Protein AF-A0A9Q8V8Z1-F1 (afdb_monomer)

Structure (mmCIF, N/CA/C/O backbone):
data_AF-A0A9Q8V8Z1-F1
#
_entry.id   AF-A0A9Q8V8Z1-F1
#
loop_
_atom_site.group_PDB
_atom_site.id
_atom_site.type_symbol
_atom_site.label_atom_id
_atom_site.label_alt_id
_atom_site.label_comp_id
_atom_site.label_asym_id
_atom_site.label_entity_id
_atom_site.label_seq_id
_atom_site.pdbx_PDB_ins_code
_atom_site.Cartn_x
_atom_site.Cartn_y
_atom_site.Cartn_z
_atom_site.occupancy
_atom_site.B_iso_or_equiv
_atom_site.auth_seq_id
_atom_site.auth_comp_id
_atom_site.auth_asym_id
_atom_site.auth_atom_id
_atom_site.pdbx_PDB_model_num
ATOM 1 N N . MET A 1 1 ? -90.444 25.879 107.894 1.00 36.50 1 MET A N 1
ATOM 2 C CA . MET A 1 1 ? -91.867 25.567 107.648 1.00 36.50 1 MET A CA 1
ATOM 3 C C . MET A 1 1 ? -92.090 24.209 108.301 1.00 36.50 1 MET A C 1
ATOM 5 O O . MET A 1 1 ? -91.514 23.252 107.818 1.00 36.50 1 MET A O 1
ATOM 9 N N . PHE A 1 2 ? -92.478 24.208 109.583 1.00 37.56 2 PHE A N 1
ATOM 10 C CA . PHE A 1 2 ? -93.865 23.972 110.044 1.00 37.56 2 PHE A CA 1
ATOM 11 C C . PHE A 1 2 ? -94.193 22.471 110.020 1.00 37.56 2 PHE A C 1
ATOM 13 O O . PHE A 1 2 ? -93.907 21.835 109.020 1.00 37.56 2 PHE A O 1
ATOM 20 N N . LEU A 1 3 ? -94.782 21.805 111.010 1.00 35.56 3 LEU A N 1
ATOM 21 C CA . LEU A 1 3 ? -95.379 22.057 112.334 1.00 35.56 3 LEU A CA 1
ATOM 22 C C . LEU A 1 3 ? -95.362 20.633 112.978 1.00 35.56 3 LEU A C 1
ATOM 24 O O . LEU A 1 3 ? -95.490 19.655 112.248 1.00 35.56 3 LEU A O 1
ATOM 28 N N . GLN A 1 4 ? -94.974 20.429 114.238 1.00 37.59 4 GLN A N 1
ATOM 29 C CA . GLN A 1 4 ? -95.803 20.523 115.455 1.00 37.59 4 GLN A CA 1
ATOM 30 C C . GLN A 1 4 ? -96.831 19.390 115.688 1.00 37.59 4 GLN A C 1
ATOM 32 O O . GLN A 1 4 ? -97.675 19.109 114.846 1.00 37.59 4 GLN A O 1
ATOM 37 N N . ASP A 1 5 ? -96.751 18.882 116.925 1.00 34.91 5 ASP A N 1
ATOM 38 C CA . ASP A 1 5 ? -97.826 18.566 117.880 1.00 34.91 5 ASP A CA 1
ATOM 39 C C . ASP A 1 5 ? -98.722 17.321 117.756 1.00 34.91 5 ASP A C 1
ATOM 41 O O . ASP A 1 5 ? -99.707 17.303 117.029 1.00 34.91 5 ASP A O 1
ATOM 45 N N . GLY A 1 6 ? -98.455 16.386 118.687 1.00 33.72 6 GLY A N 1
ATOM 46 C CA . GLY A 1 6 ? -99.401 15.889 119.709 1.00 33.72 6 GLY A CA 1
ATOM 47 C C . GLY A 1 6 ? -100.543 14.952 119.268 1.00 33.72 6 GLY A C 1
ATOM 48 O O . GLY A 1 6 ? -100.682 14.671 118.083 1.00 33.72 6 GLY A O 1
ATOM 49 N N . PRO A 1 7 ? -101.426 14.497 120.189 1.00 54.53 7 PRO A N 1
ATOM 50 C CA . PRO A 1 7 ? -101.383 14.650 121.647 1.00 54.53 7 PRO A CA 1
ATOM 51 C C . PRO A 1 7 ? -101.875 13.415 122.469 1.00 54.53 7 PRO A C 1
ATOM 53 O O . PRO A 1 7 ? -102.217 12.353 121.961 1.00 54.53 7 PRO A O 1
ATOM 56 N N . THR A 1 8 ? -101.868 13.645 123.784 1.00 38.53 8 THR A N 1
ATOM 57 C CA . THR A 1 8 ? -102.588 13.069 124.944 1.00 38.53 8 THR A CA 1
ATOM 58 C C . THR A 1 8 ? -103.970 12.420 124.748 1.00 38.53 8 THR A C 1
ATOM 60 O O . THR A 1 8 ? -104.743 12.927 123.947 1.00 38.53 8 THR A O 1
ATOM 63 N N . THR A 1 9 ? -104.321 11.465 125.630 1.00 41.03 9 THR A N 1
ATOM 64 C CA . THR A 1 9 ? -105.521 11.394 126.529 1.00 41.03 9 THR A CA 1
ATOM 65 C C . THR A 1 9 ? -105.439 10.057 127.298 1.00 41.03 9 THR A C 1
ATOM 67 O O . THR A 1 9 ? -105.173 9.043 126.665 1.00 41.03 9 THR A O 1
ATOM 70 N N . ASP A 1 10 ? -105.471 9.917 128.622 1.00 32.09 10 ASP A N 1
ATOM 71 C CA . ASP A 1 10 ? -106.300 10.474 129.699 1.00 32.09 10 ASP A CA 1
ATOM 72 C C . ASP A 1 10 ? -107.642 9.745 129.923 1.00 32.09 10 ASP A C 1
ATOM 74 O O . ASP A 1 10 ? -108.349 9.387 128.985 1.00 32.09 10 ASP A O 1
ATOM 78 N N . ALA A 1 11 ? -107.946 9.615 131.216 1.00 34.78 11 ALA A N 1
ATOM 79 C CA . ALA A 1 11 ? -109.239 9.419 131.868 1.00 34.78 11 ALA A CA 1
ATOM 80 C C . ALA A 1 11 ? -109.901 8.016 131.963 1.00 34.78 11 ALA A C 1
ATOM 82 O O . ALA A 1 11 ? -110.226 7.386 130.964 1.00 34.78 11 ALA A O 1
ATOM 83 N N . THR A 1 12 ? -110.004 7.432 133.178 1.00 31.56 12 THR A N 1
ATOM 84 C CA . THR A 1 12 ? -111.097 7.566 134.200 1.00 31.56 12 THR A CA 1
ATOM 85 C C . THR A 1 12 ? -112.265 6.611 133.855 1.00 31.56 12 THR A C 1
ATOM 87 O O . THR A 1 12 ? -112.654 6.496 132.705 1.00 31.56 12 THR A O 1
ATOM 90 N N . THR A 1 13 ? -112.922 5.854 134.738 1.00 33.72 13 THR A N 1
ATOM 91 C CA . THR A 1 13 ? -113.730 6.270 135.904 1.00 33.72 13 THR A CA 1
ATOM 92 C C . THR A 1 13 ? -114.390 4.966 136.403 1.00 33.72 13 THR A C 1
ATOM 94 O O . THR A 1 13 ? -114.955 4.248 135.586 1.00 33.72 13 THR A O 1
ATOM 97 N N . THR A 1 14 ? -114.117 4.489 137.625 1.00 30.38 14 THR A N 1
ATOM 98 C CA . THR A 1 14 ? -114.979 4.630 138.829 1.00 30.38 14 THR A CA 1
ATOM 99 C C . THR A 1 14 ? -116.182 3.677 138.801 1.00 30.38 14 THR A C 1
ATOM 101 O O . THR A 1 14 ? -116.765 3.398 137.763 1.00 30.38 14 THR A O 1
ATOM 104 N N . THR A 1 15 ? -116.602 3.058 139.901 1.00 33.06 15 THR A N 1
ATOM 105 C CA . THR A 1 15 ? -117.531 3.552 140.953 1.00 33.06 15 THR A CA 1
ATOM 106 C C . THR A 1 15 ? -118.297 2.256 141.347 1.00 33.06 15 THR A C 1
ATOM 108 O O . THR A 1 15 ? -118.540 1.435 140.475 1.00 33.06 15 THR A O 1
ATOM 111 N N . THR A 1 16 ? -118.743 1.923 142.560 1.00 31.59 16 THR A N 1
ATOM 112 C CA . THR A 1 16 ? -119.002 2.690 143.777 1.00 31.59 16 THR A CA 1
ATOM 113 C C . THR A 1 16 ? -119.550 1.703 144.830 1.00 31.59 16 THR A C 1
ATOM 115 O O . THR A 1 16 ? -120.312 0.815 144.467 1.00 31.59 16 THR A O 1
ATOM 118 N N . THR A 1 17 ? -119.089 1.779 146.089 1.00 33.84 17 THR A N 1
ATOM 119 C CA . THR A 1 17 ? -119.909 2.199 147.266 1.00 33.84 17 THR A CA 1
ATOM 120 C C . THR A 1 17 ? -120.601 0.985 147.925 1.00 33.84 17 THR A C 1
ATOM 122 O O . THR A 1 17 ? -121.014 0.057 147.253 1.00 33.84 17 THR A O 1
ATOM 125 N N . THR A 1 18 ? -120.739 0.836 149.247 1.00 31.52 18 THR A N 1
ATOM 126 C CA . THR A 1 18 ? -121.241 1.782 150.263 1.00 31.52 18 THR A CA 1
ATOM 127 C C . THR A 1 18 ? -121.045 1.091 151.631 1.00 31.52 18 THR A C 1
ATOM 129 O O . THR A 1 18 ? -121.434 -0.060 151.763 1.00 31.52 18 THR A O 1
ATOM 132 N N . MET A 1 19 ? -120.338 1.717 152.588 1.00 30.89 19 MET A N 1
ATOM 133 C CA . MET A 1 19 ? -120.878 2.261 153.865 1.00 30.89 19 MET A CA 1
ATOM 134 C C . MET A 1 19 ? -121.230 1.219 154.953 1.00 30.89 19 MET A C 1
ATOM 136 O O . MET A 1 19 ? -122.028 0.333 154.704 1.00 30.89 19 MET A O 1
ATOM 140 N N . LYS A 1 20 ? -120.674 1.255 156.181 1.00 33.62 20 LYS A N 1
ATOM 141 C CA . LYS A 1 20 ? -120.866 2.190 157.341 1.00 33.62 20 LYS A CA 1
ATOM 142 C C . LYS A 1 20 ? -121.306 1.306 158.561 1.00 33.62 20 LYS A C 1
ATOM 144 O O . LYS A 1 20 ? -121.717 0.182 158.309 1.00 33.62 20 LYS A O 1
ATOM 149 N N . PRO A 1 21 ? -121.479 1.798 159.813 1.00 52.09 21 PRO A N 1
ATOM 150 C CA . PRO A 1 21 ? -120.596 2.617 160.670 1.00 52.09 21 PRO A CA 1
ATOM 151 C C . PRO A 1 21 ? -120.668 2.256 162.199 1.00 52.09 21 PRO A C 1
ATOM 153 O O . PRO A 1 21 ? -121.638 1.657 162.625 1.00 52.09 21 PRO A O 1
ATOM 156 N N . ALA A 1 22 ? -119.718 2.758 163.015 1.00 31.86 22 ALA A N 1
ATOM 157 C CA . ALA A 1 22 ? -119.872 3.406 164.358 1.00 31.86 22 ALA A CA 1
ATOM 158 C C . ALA A 1 22 ? -120.701 2.732 165.522 1.00 31.86 22 ALA A C 1
ATOM 160 O O . ALA A 1 22 ? -121.365 1.731 165.312 1.00 31.86 22 ALA A O 1
ATOM 161 N N . PRO A 1 23 ? -120.858 3.347 166.727 1.00 66.38 23 PRO A N 1
ATOM 162 C CA . PRO A 1 23 ? -119.887 3.768 167.769 1.00 66.38 23 PRO A CA 1
ATOM 163 C C . PRO A 1 23 ? -120.341 3.414 169.237 1.00 66.38 23 PRO A C 1
ATOM 165 O O . PRO A 1 23 ? -121.309 2.688 169.421 1.00 66.38 23 PRO A O 1
ATOM 168 N N . THR A 1 24 ? -119.722 4.045 170.264 1.00 36.38 24 THR A N 1
ATOM 169 C CA . THR A 1 24 ? -120.066 4.141 171.729 1.00 36.38 24 THR A CA 1
ATOM 170 C C . THR A 1 24 ? -119.567 3.004 172.648 1.00 36.38 24 THR A C 1
ATOM 172 O O . THR A 1 24 ? -119.441 1.881 172.198 1.00 36.38 24 THR A O 1
ATOM 175 N N . GLY A 1 25 ? -119.221 3.192 173.932 1.00 30.88 25 GLY A N 1
ATOM 176 C CA . GLY A 1 25 ? -119.318 4.339 174.845 1.00 30.88 25 GLY A CA 1
ATOM 177 C C . GLY A 1 25 ? -118.849 3.989 176.282 1.00 30.88 25 GLY A C 1
ATOM 178 O O . GLY A 1 25 ? -118.636 2.830 176.613 1.00 30.88 25 GLY A O 1
ATOM 179 N N . ASN A 1 26 ? -118.675 5.046 177.083 1.00 38.69 26 ASN A N 1
ATOM 180 C CA . ASN A 1 26 ? -118.185 5.211 178.468 1.00 38.69 26 ASN A CA 1
ATOM 181 C C . ASN A 1 26 ? -118.718 4.298 179.603 1.00 38.69 26 ASN A C 1
ATOM 183 O O . ASN A 1 26 ? -119.839 3.806 179.537 1.00 38.69 26 ASN A O 1
ATOM 187 N N . GLY A 1 27 ? -118.011 4.315 180.752 1.00 29.83 27 GLY A N 1
ATOM 188 C CA . GLY A 1 27 ? -118.620 4.150 182.087 1.00 29.83 27 GLY A CA 1
ATOM 189 C C . GLY A 1 27 ? -117.643 4.236 183.276 1.00 29.83 27 GLY A C 1
ATOM 190 O O . GLY A 1 27 ? -116.838 3.339 183.476 1.00 29.83 27 GLY A O 1
ATOM 191 N N . HIS A 1 28 ? -117.730 5.309 184.069 1.00 33.47 28 HIS A N 1
ATOM 192 C CA . HIS A 1 28 ? -116.888 5.690 185.215 1.00 33.47 28 HIS A CA 1
ATOM 193 C C . HIS A 1 28 ? -117.716 5.644 186.527 1.00 33.47 28 HIS A C 1
ATOM 195 O O . HIS A 1 28 ? -118.896 5.970 186.486 1.00 33.47 28 HIS A O 1
ATOM 201 N N . VAL A 1 29 ? -117.071 5.243 187.639 1.00 46.00 29 VAL A N 1
ATOM 202 C CA . VAL A 1 29 ? -117.223 5.537 189.100 1.00 46.00 29 VAL A CA 1
ATOM 203 C C . VAL A 1 29 ? -118.516 6.214 189.625 1.00 46.00 29 VAL A C 1
ATOM 205 O O . VAL A 1 29 ? -118.950 7.209 189.060 1.00 46.00 29 VAL A O 1
ATOM 208 N N . VAL A 1 30 ? -119.028 5.787 190.799 1.00 33.41 30 VAL A N 1
ATOM 209 C CA . VAL A 1 30 ? -119.117 6.553 192.082 1.00 33.41 30 VAL A CA 1
ATOM 210 C C . VAL A 1 30 ? -119.982 5.822 193.138 1.00 33.41 30 VAL A C 1
ATOM 212 O O . VAL A 1 30 ? -120.926 5.105 192.835 1.00 33.41 30 VAL A O 1
ATOM 215 N N . GLN A 1 31 ? -119.517 6.015 194.373 1.00 46.38 31 GLN A N 1
ATOM 216 C CA . GLN A 1 31 ? -119.842 5.586 195.741 1.00 46.38 31 GLN A CA 1
ATOM 217 C C . GLN A 1 31 ? -121.204 6.150 196.290 1.00 46.38 31 GLN A C 1
ATOM 219 O O . GLN A 1 31 ? -122.031 6.555 195.483 1.00 46.38 31 GLN A O 1
ATOM 224 N N . PRO A 1 32 ? -121.407 6.225 197.633 1.00 72.12 32 PRO A N 1
ATOM 225 C CA . PRO A 1 32 ? -122.524 5.747 198.498 1.00 72.12 32 PRO A CA 1
ATOM 226 C C . PRO A 1 32 ? -123.689 6.795 198.577 1.00 72.12 32 PRO A C 1
ATOM 228 O O . PRO A 1 32 ? -123.814 7.530 197.601 1.00 72.12 32 PRO A O 1
ATOM 231 N N . PRO A 1 33 ? -124.492 7.036 199.650 1.00 65.06 33 PRO A N 1
ATOM 232 C CA . PRO A 1 33 ? -124.810 6.361 200.928 1.00 65.06 33 PRO A CA 1
ATOM 233 C C . PRO A 1 33 ? -126.347 6.228 201.170 1.00 65.06 33 PRO A C 1
ATOM 235 O O . PRO A 1 33 ? -127.144 6.608 200.320 1.00 65.06 33 PRO A O 1
ATOM 238 N N . ASP A 1 34 ? -126.792 5.684 202.308 1.00 30.91 34 ASP A N 1
ATOM 239 C CA . ASP A 1 34 ? -127.375 6.478 203.416 1.00 30.91 34 ASP A CA 1
ATOM 240 C C . ASP A 1 34 ? -128.232 5.652 204.404 1.00 30.91 34 ASP A C 1
ATOM 242 O O . ASP A 1 34 ? -128.753 4.582 204.095 1.00 30.91 34 ASP A O 1
ATOM 246 N N . ASP A 1 35 ? -128.273 6.218 205.606 1.00 34.94 35 ASP A N 1
ATOM 247 C CA . ASP A 1 35 ? -128.708 5.838 206.948 1.00 34.94 35 ASP A CA 1
ATOM 248 C C . ASP A 1 35 ? -130.048 5.114 207.185 1.00 34.94 35 ASP A C 1
ATOM 250 O O . ASP A 1 35 ? -131.004 5.176 206.415 1.00 34.94 35 ASP A O 1
ATOM 254 N N . GLY A 1 36 ? -130.162 4.543 208.396 1.00 29.33 36 GLY A N 1
ATOM 255 C CA . GLY A 1 36 ? -131.462 4.310 209.029 1.00 29.33 36 GLY A CA 1
ATOM 256 C C . GLY A 1 36 ? -131.427 3.491 210.317 1.00 29.33 36 GLY A C 1
ATOM 257 O O . GLY A 1 36 ? -131.426 2.270 210.268 1.00 29.33 36 GLY A O 1
ATOM 258 N N . ALA A 1 37 ? -131.429 4.194 211.449 1.00 32.41 37 ALA A N 1
ATOM 259 C CA . ALA A 1 37 ? -131.504 3.740 212.844 1.00 32.41 37 ALA A CA 1
ATOM 260 C C . ALA A 1 37 ? -132.691 2.773 213.139 1.00 32.41 37 ALA A C 1
ATOM 262 O O . ALA A 1 37 ? -133.580 2.606 212.316 1.00 32.41 37 ALA A O 1
ATOM 263 N N . ASP A 1 38 ? -132.852 2.109 214.285 1.00 34.09 38 ASP A N 1
ATOM 264 C CA . ASP A 1 38 ? -132.365 2.347 215.639 1.00 34.09 38 ASP A CA 1
ATOM 265 C C . ASP A 1 38 ? -132.677 1.112 216.519 1.00 34.09 38 ASP A C 1
ATOM 267 O O . ASP A 1 38 ? -133.536 0.293 216.187 1.00 34.09 38 ASP A O 1
ATOM 271 N N . SER A 1 39 ? -132.083 1.101 217.711 1.00 34.44 39 SER A N 1
ATOM 272 C CA . SER A 1 39 ? -132.539 0.453 218.952 1.00 34.44 39 SER A CA 1
ATOM 273 C C . SER A 1 39 ? -132.162 -1.004 219.310 1.00 34.44 39 SER A C 1
ATOM 275 O O . SER A 1 39 ? -132.417 -1.988 218.624 1.00 34.44 39 SER A O 1
ATOM 277 N N . ASP A 1 40 ? -131.629 -1.047 220.532 1.00 37.44 40 ASP A N 1
ATOM 278 C CA . ASP A 1 40 ? -131.519 -2.097 221.545 1.00 37.44 40 ASP A CA 1
ATOM 279 C C . ASP A 1 40 ? -130.298 -3.056 221.571 1.00 37.44 40 ASP A C 1
ATOM 281 O O . ASP A 1 40 ? -130.087 -3.876 220.674 1.00 37.44 40 ASP A O 1
ATOM 285 N N . PRO A 1 41 ? -129.441 -2.982 222.619 1.00 49.66 41 PRO A N 1
ATOM 286 C CA . PRO A 1 41 ? -128.023 -3.346 222.541 1.00 49.66 41 PRO A CA 1
ATOM 287 C C . PRO A 1 41 ? -127.692 -4.830 222.768 1.00 49.66 41 PRO A C 1
ATOM 289 O O . PRO A 1 41 ? -126.519 -5.169 222.918 1.00 49.66 41 PRO A O 1
ATOM 292 N N . THR A 1 42 ? -128.661 -5.741 222.786 1.00 52.00 42 THR A N 1
ATOM 293 C CA . THR A 1 42 ? -128.434 -7.068 223.396 1.00 52.00 42 THR A CA 1
ATOM 294 C C . THR A 1 42 ? -128.599 -8.266 222.456 1.00 52.00 42 THR A C 1
ATOM 296 O O . THR A 1 42 ? -128.164 -9.356 222.812 1.00 52.00 42 THR A O 1
ATOM 299 N N . ALA A 1 43 ? -129.113 -8.090 221.230 1.00 50.28 43 ALA A N 1
ATOM 300 C CA . ALA A 1 43 ? -129.294 -9.186 220.254 1.00 50.28 43 ALA A CA 1
ATOM 301 C C . ALA A 1 43 ? -128.225 -9.240 219.132 1.00 50.28 43 ALA A C 1
ATOM 303 O O . ALA A 1 43 ? -128.210 -10.151 218.303 1.00 50.28 43 ALA A O 1
ATOM 304 N N . LYS A 1 44 ? -127.280 -8.289 219.144 1.00 48.75 44 LYS A N 1
ATOM 305 C CA . LYS A 1 44 ? -126.209 -8.045 218.155 1.00 48.75 44 LYS A CA 1
ATOM 306 C C . LYS A 1 44 ? -125.132 -9.146 218.058 1.00 48.75 44 LYS A C 1
ATOM 308 O O . LYS A 1 44 ? -124.226 -9.026 217.243 1.00 48.75 44 LYS A O 1
ATOM 313 N N . LEU A 1 45 ? -125.210 -10.210 218.860 1.00 56.81 45 LEU A N 1
ATOM 314 C CA . LEU A 1 45 ? -124.194 -11.272 218.894 1.00 56.81 45 LEU A CA 1
ATOM 315 C C . LEU A 1 45 ? -124.602 -12.575 218.188 1.00 56.81 45 LEU A C 1
ATOM 317 O O . LEU A 1 45 ? -123.711 -13.285 217.735 1.00 56.81 45 LEU A O 1
ATOM 321 N N . ASP A 1 46 ? -125.899 -12.847 217.992 1.00 59.22 46 ASP A N 1
ATOM 322 C CA . ASP A 1 46 ? -126.351 -14.130 217.413 1.00 59.22 46 ASP A CA 1
ATOM 323 C C . ASP A 1 46 ? -126.752 -14.069 215.925 1.00 59.22 46 ASP A C 1
ATOM 325 O O . ASP A 1 46 ? -126.679 -15.080 215.226 1.00 59.22 46 ASP A O 1
ATOM 329 N N . ALA A 1 47 ? -127.118 -12.908 215.368 1.00 55.19 47 ALA A N 1
ATOM 330 C CA . ALA A 1 47 ? -127.506 -12.822 213.949 1.00 55.19 47 ALA A CA 1
ATOM 331 C C . ALA A 1 47 ? -126.319 -12.611 212.980 1.00 55.19 47 ALA A C 1
ATOM 333 O O . ALA A 1 47 ? -126.356 -13.114 211.856 1.00 55.19 47 ALA A O 1
ATOM 334 N N . MET A 1 48 ? -125.218 -11.985 213.428 1.00 56.00 48 MET A N 1
ATOM 335 C CA . MET A 1 48 ? -123.977 -11.805 212.644 1.00 56.00 48 MET A CA 1
ATOM 336 C C . MET A 1 48 ? -123.339 -13.130 212.178 1.00 56.00 48 MET A C 1
ATOM 338 O O . MET A 1 48 ? -122.499 -13.133 211.278 1.00 56.00 48 MET A O 1
ATOM 342 N N . GLY A 1 49 ? -123.747 -14.270 212.749 1.00 60.91 49 GLY A N 1
ATOM 343 C CA . GLY A 1 49 ? -123.345 -15.595 212.278 1.00 60.91 49 GLY A CA 1
ATOM 344 C C . GLY A 1 49 ? -123.967 -15.992 210.934 1.00 60.91 49 GLY A C 1
ATOM 345 O O . GLY A 1 49 ? -123.288 -16.612 210.120 1.00 60.91 49 GLY A O 1
ATOM 346 N N . LYS A 1 50 ? -125.220 -15.598 210.658 1.00 62.62 50 LYS A N 1
ATOM 347 C CA . LYS A 1 50 ? -125.961 -16.041 209.460 1.00 62.62 50 LYS A CA 1
ATOM 348 C C . LYS A 1 50 ? -125.669 -15.198 208.213 1.00 62.62 50 LYS A C 1
ATOM 350 O O . LYS A 1 50 ? -125.593 -15.748 207.120 1.00 62.62 50 LYS A O 1
ATOM 355 N N . GLU A 1 51 ? -125.409 -13.897 208.355 1.00 56.94 51 GLU A N 1
ATOM 356 C CA . GLU A 1 51 ? -124.978 -13.045 207.226 1.00 56.94 51 GLU A CA 1
ATOM 357 C C . GLU A 1 51 ? -123.548 -13.353 206.754 1.00 56.94 51 GLU A C 1
ATOM 359 O O . GLU A 1 51 ? -123.214 -13.176 205.582 1.00 56.94 51 GLU A O 1
ATOM 364 N N . ARG A 1 52 ? -122.694 -13.883 207.637 1.00 61.28 52 ARG A N 1
ATOM 365 C CA . ARG A 1 52 ? -121.302 -14.200 207.299 1.00 61.28 52 ARG A CA 1
ATOM 366 C C . ARG A 1 52 ? -121.156 -15.472 206.454 1.00 61.28 52 ARG A C 1
ATOM 368 O O . ARG A 1 52 ? -120.181 -15.592 205.712 1.00 61.28 52 ARG A O 1
ATOM 375 N N . GLU A 1 53 ? -122.097 -16.410 206.552 1.00 65.38 53 GLU A N 1
ATOM 376 C CA . GLU A 1 53 ? -122.127 -17.607 205.699 1.00 65.38 53 GLU A CA 1
ATOM 377 C C . GLU A 1 53 ? -122.666 -17.310 204.295 1.00 65.38 53 GLU A C 1
ATOM 379 O O . GLU A 1 53 ? -122.091 -17.794 203.322 1.00 65.38 53 GLU A O 1
ATOM 384 N N . ALA A 1 54 ? -123.678 -16.447 204.161 1.00 61.28 54 ALA A N 1
ATOM 385 C CA . ALA A 1 54 ? -124.227 -16.063 202.856 1.00 61.28 54 ALA A CA 1
ATOM 386 C C . ALA A 1 54 ? -123.195 -15.335 201.970 1.00 61.28 54 ALA A C 1
ATOM 388 O O . ALA A 1 54 ? -123.044 -15.661 200.794 1.00 61.28 54 ALA A O 1
ATOM 389 N N . LEU A 1 55 ? -122.398 -14.430 202.552 1.00 59.78 55 LEU A N 1
ATOM 390 C CA . LEU A 1 55 ? -121.349 -13.702 201.825 1.00 59.78 55 LEU A CA 1
ATOM 391 C C . LEU A 1 55 ? -120.153 -14.581 201.412 1.00 59.78 55 LEU A C 1
ATOM 393 O O . LEU A 1 55 ? -119.433 -14.239 200.476 1.00 59.78 55 LEU A O 1
ATOM 397 N N . ARG A 1 56 ? -119.917 -15.725 202.073 1.00 64.06 56 ARG A N 1
ATOM 398 C CA . ARG A 1 56 ? -118.847 -16.655 201.665 1.00 64.06 56 ARG A CA 1
ATOM 399 C C . ARG A 1 56 ? -119.195 -17.425 200.392 1.00 64.06 56 ARG A C 1
ATOM 401 O O . ARG A 1 56 ? -118.304 -17.628 199.572 1.00 64.06 56 ARG A O 1
ATOM 408 N N . ALA A 1 57 ? -120.460 -17.799 200.207 1.00 65.62 57 ALA A N 1
ATOM 409 C CA . ALA A 1 57 ? -120.905 -18.529 199.020 1.00 65.62 57 ALA A CA 1
ATOM 410 C C . ALA A 1 57 ? -120.847 -17.668 197.740 1.00 65.62 57 ALA A C 1
ATOM 412 O O . ALA A 1 57 ? -120.465 -18.153 196.677 1.00 65.62 57 ALA A O 1
ATOM 413 N N . GLU A 1 58 ? -121.150 -16.371 197.840 1.00 61.22 58 GLU A N 1
ATOM 414 C CA . GLU A 1 58 ? -121.141 -15.457 196.688 1.00 61.22 58 GLU A CA 1
ATOM 415 C C . GLU A 1 58 ? -119.715 -15.140 196.192 1.00 61.22 58 GLU A C 1
ATOM 417 O O . GLU A 1 58 ? -119.456 -15.104 194.987 1.00 61.22 58 GLU A O 1
ATOM 422 N N . VAL A 1 59 ? -118.746 -15.024 197.109 1.00 64.94 59 VAL A N 1
ATOM 423 C CA . VAL A 1 59 ? -117.319 -14.864 196.764 1.00 64.94 59 VAL A CA 1
ATOM 424 C C . VAL A 1 59 ? -116.757 -16.115 196.075 1.00 64.94 59 VAL A C 1
ATOM 426 O O . VAL A 1 59 ? -115.904 -16.011 195.191 1.00 64.94 59 VAL A O 1
ATOM 429 N N . GLU A 1 60 ? -117.236 -17.303 196.446 1.00 66.75 60 GLU A N 1
ATOM 430 C CA . GLU A 1 60 ? -116.820 -18.566 195.831 1.00 66.75 60 GLU A CA 1
ATOM 431 C C . GLU A 1 60 ? -117.382 -18.723 194.404 1.00 66.75 60 GLU A C 1
ATOM 433 O O . GLU A 1 60 ? -116.677 -19.189 193.505 1.00 66.75 60 GLU A O 1
ATOM 438 N N . GLN A 1 61 ? -118.601 -18.236 194.149 1.00 66.69 61 GLN A N 1
ATOM 439 C CA . GLN A 1 61 ? -119.205 -18.233 192.812 1.00 66.69 61 GLN A CA 1
ATOM 440 C C . GLN A 1 61 ? -118.536 -17.229 191.856 1.00 66.69 61 GLN A C 1
ATOM 442 O O . GLN A 1 61 ? -118.292 -17.565 190.694 1.00 66.69 61 GLN A O 1
ATOM 447 N N . LEU A 1 62 ? -118.156 -16.041 192.340 1.00 62.25 62 LEU A N 1
ATOM 448 C CA . LEU A 1 62 ? -117.422 -15.052 191.539 1.00 62.25 62 LEU A CA 1
ATOM 449 C C . LEU A 1 62 ? -115.992 -15.499 191.204 1.00 62.25 62 LEU A C 1
ATOM 451 O O . LEU A 1 62 ? -115.509 -15.218 190.109 1.00 62.25 62 LEU A O 1
ATOM 455 N N . ARG A 1 63 ? -115.325 -16.260 192.084 1.00 65.06 63 ARG A N 1
ATOM 456 C CA . ARG A 1 63 ? -114.026 -16.878 191.759 1.00 65.06 63 ARG A CA 1
ATOM 457 C C . ARG A 1 63 ? -114.127 -17.882 190.616 1.00 65.06 63 ARG A C 1
ATOM 459 O O . ARG A 1 63 ? -113.295 -17.850 189.718 1.00 65.06 63 ARG A O 1
ATOM 466 N N . LYS A 1 64 ? -115.172 -18.713 190.614 1.00 68.56 64 LYS A N 1
ATOM 467 C CA . LYS A 1 64 ? -115.403 -19.710 189.559 1.00 68.56 64 LYS A CA 1
ATOM 468 C C . LYS A 1 64 ? -115.679 -19.079 188.192 1.00 68.56 64 LYS A C 1
ATOM 470 O O . LYS A 1 64 ? -115.254 -19.611 187.174 1.00 68.56 64 LYS A O 1
ATOM 475 N N . GLN A 1 65 ? -116.370 -17.940 188.162 1.00 66.94 65 GLN A N 1
ATOM 476 C CA . GLN A 1 65 ? -116.590 -17.193 186.920 1.00 66.94 65 GLN A CA 1
ATOM 477 C C . GLN A 1 65 ? -115.312 -16.507 186.421 1.00 66.94 65 GLN A C 1
ATOM 479 O O . GLN A 1 65 ? -115.078 -16.473 185.217 1.00 66.94 65 GLN A O 1
ATOM 484 N N . LEU A 1 66 ? -114.468 -16.004 187.328 1.00 61.94 66 LEU A N 1
ATOM 485 C CA . LEU A 1 66 ? -113.195 -15.387 186.952 1.00 61.94 66 LEU A CA 1
ATOM 486 C C . LEU A 1 66 ? -112.200 -16.412 186.383 1.00 61.94 66 LEU A C 1
ATOM 488 O O . LEU A 1 66 ? -111.523 -16.125 185.400 1.00 61.94 66 LEU A O 1
ATOM 492 N N . GLU A 1 67 ? -112.150 -17.605 186.977 1.00 70.56 67 GLU A N 1
ATOM 493 C CA . GLU A 1 67 ? -111.284 -18.706 186.540 1.00 70.56 67 GLU A CA 1
ATOM 494 C C . GLU A 1 67 ? -111.713 -19.247 185.165 1.00 70.56 67 GLU A C 1
ATOM 496 O O . GLU A 1 67 ? -110.875 -19.405 184.282 1.00 70.56 67 GLU A O 1
ATOM 501 N N . GLY A 1 68 ? -113.023 -19.393 184.920 1.00 69.00 68 GLY A N 1
ATOM 502 C CA . GLY A 1 68 ? -113.538 -19.789 183.603 1.00 69.00 68 GLY A CA 1
ATOM 503 C C . GLY A 1 68 ? -113.251 -18.768 182.494 1.00 69.00 68 GLY A C 1
ATOM 504 O O . GLY A 1 68 ? -112.931 -19.155 181.375 1.00 69.00 68 GLY A O 1
ATOM 505 N N . ILE A 1 69 ? -113.306 -17.464 182.795 1.00 68.44 69 ILE A N 1
ATOM 506 C CA . ILE A 1 69 ? -112.963 -16.413 181.821 1.00 68.44 69 ILE A CA 1
ATOM 507 C C . ILE A 1 69 ? -111.455 -16.414 181.518 1.00 68.44 69 ILE A C 1
ATOM 509 O O . ILE A 1 69 ? -111.061 -16.238 180.363 1.00 68.44 69 ILE A O 1
ATOM 513 N N . GLN A 1 70 ? -110.603 -16.641 182.523 1.00 67.88 70 GLN A N 1
ATOM 514 C CA . GLN A 1 70 ? -109.155 -16.751 182.316 1.00 67.88 70 GLN A CA 1
ATOM 515 C C . GLN A 1 70 ? -108.788 -17.955 181.445 1.00 67.88 70 GLN A C 1
ATOM 517 O O . GLN A 1 70 ? -108.014 -17.790 180.504 1.00 67.88 70 GLN A O 1
ATOM 522 N N . GLU A 1 71 ? -109.399 -19.115 181.689 1.00 73.94 71 GLU A N 1
ATOM 523 C CA . GLU A 1 71 ? -109.158 -20.324 180.896 1.00 73.94 71 GLU A CA 1
ATOM 524 C C . GLU A 1 71 ? -109.593 -20.130 179.432 1.00 73.94 71 GLU A C 1
ATOM 526 O O . GLU A 1 71 ? -108.835 -20.449 178.515 1.00 73.94 71 GLU A O 1
ATOM 531 N N . THR A 1 72 ? -110.747 -19.490 179.184 1.00 74.19 72 THR A N 1
ATOM 532 C CA . THR A 1 72 ? -111.178 -19.170 177.808 1.00 74.19 72 THR A CA 1
ATOM 533 C C . THR A 1 72 ? -110.236 -18.197 177.096 1.00 74.19 72 THR A C 1
ATOM 535 O O . THR A 1 72 ? -109.921 -18.400 175.925 1.00 74.19 72 THR A O 1
ATOM 538 N N . HIS A 1 73 ? -109.716 -17.181 177.793 1.00 70.69 73 HIS A N 1
ATOM 539 C CA . HIS A 1 73 ? -108.774 -16.230 177.198 1.00 70.69 73 HIS A CA 1
ATOM 540 C C . HIS A 1 73 ? -107.403 -16.854 176.903 1.00 70.69 73 HIS A C 1
ATOM 542 O O . HIS A 1 73 ? -106.791 -16.538 175.878 1.00 70.69 73 HIS A O 1
ATOM 548 N N . GLU A 1 74 ? -106.903 -17.747 177.758 1.00 73.12 74 GLU A N 1
ATOM 549 C CA . GLU A 1 74 ? -105.672 -18.497 177.474 1.00 73.12 74 GLU A CA 1
ATOM 550 C C . GLU A 1 74 ? -105.847 -19.431 176.273 1.00 73.12 74 GLU A C 1
ATOM 552 O O . GLU A 1 74 ? -104.958 -19.526 175.423 1.00 73.12 74 GLU A O 1
ATOM 557 N N . GLN A 1 75 ? -107.017 -20.052 176.141 1.00 76.44 75 GLN A N 1
ATOM 558 C CA . GLN A 1 75 ? -107.307 -20.940 175.023 1.00 76.44 75 GLN A CA 1
ATOM 559 C C . GLN A 1 75 ? -107.417 -20.170 173.696 1.00 76.44 75 GLN A C 1
ATOM 561 O O . GLN A 1 75 ? -106.723 -20.519 172.739 1.00 76.44 75 GLN A O 1
ATOM 566 N N . GLU A 1 76 ? -108.165 -19.062 173.649 1.00 74.75 76 GLU A N 1
ATOM 567 C CA . GLU A 1 76 ? -108.285 -18.205 172.456 1.00 74.75 76 GLU A CA 1
ATOM 568 C C . GLU A 1 76 ? -106.942 -17.586 172.032 1.00 74.75 76 GLU A C 1
ATOM 570 O O . GLU A 1 76 ? -106.613 -17.543 170.844 1.00 74.75 76 GLU A O 1
ATOM 575 N N . THR A 1 77 ? -106.118 -17.145 172.989 1.00 73.06 77 THR A N 1
ATOM 576 C CA . THR A 1 77 ? -104.787 -16.595 172.677 1.00 73.06 77 THR A CA 1
ATOM 577 C C . THR A 1 77 ? -103.804 -17.662 172.197 1.00 73.06 77 THR A C 1
ATOM 579 O O . THR A 1 77 ? -102.947 -17.360 171.365 1.00 73.06 77 THR A O 1
ATOM 582 N N . SER A 1 78 ? -103.926 -18.908 172.666 1.00 77.50 78 SER A N 1
ATOM 583 C CA . SER A 1 78 ? -103.144 -20.030 172.135 1.00 77.50 78 SER A CA 1
ATOM 584 C C . SER A 1 78 ? -103.529 -20.364 170.690 1.00 77.50 78 SER A C 1
ATOM 586 O O . SER A 1 78 ? -102.653 -20.607 169.861 1.00 77.50 78 SER A O 1
ATOM 588 N N . GLN A 1 79 ? -104.822 -20.291 170.369 1.00 78.69 79 GLN A N 1
ATOM 589 C CA . GLN A 1 79 ? -105.358 -20.644 169.059 1.00 78.69 79 GLN A CA 1
ATOM 590 C C . GLN A 1 79 ? -105.013 -19.582 168.007 1.00 78.69 79 GLN A C 1
ATOM 592 O O . GLN A 1 79 ? -104.483 -19.914 166.952 1.00 78.69 79 GLN A O 1
ATOM 597 N N . LEU A 1 80 ? -105.148 -18.293 168.344 1.00 75.19 80 LEU A N 1
ATOM 598 C CA . LEU A 1 80 ? -104.696 -17.197 167.478 1.00 75.19 80 LEU A CA 1
ATOM 599 C C . LEU A 1 80 ? -103.181 -17.209 167.235 1.00 75.19 80 LEU A C 1
ATOM 601 O O . LEU A 1 80 ? -102.734 -16.819 166.159 1.00 75.19 80 LEU A O 1
ATOM 605 N N . ARG A 1 81 ? -102.375 -17.646 168.212 1.00 75.94 81 ARG A N 1
ATOM 606 C CA . ARG A 1 81 ? -100.929 -17.829 168.002 1.00 75.94 81 ARG A CA 1
ATOM 607 C C . ARG A 1 81 ? -100.637 -18.972 167.035 1.00 75.94 81 ARG A C 1
ATOM 609 O O . ARG A 1 81 ? -99.753 -18.811 166.205 1.00 75.94 81 ARG A O 1
ATOM 616 N N . ALA A 1 82 ? -101.370 -20.082 167.120 1.00 79.56 82 ALA A N 1
ATOM 617 C CA . ALA A 1 82 ? -101.217 -21.200 166.192 1.00 79.56 82 ALA A CA 1
ATOM 618 C C . ALA A 1 82 ? -101.590 -20.802 164.753 1.00 79.56 82 ALA A C 1
ATOM 620 O O . ALA A 1 82 ? -100.806 -21.051 163.842 1.00 79.56 82 ALA A O 1
ATOM 621 N N . ASP A 1 83 ? -102.710 -20.100 164.561 1.00 79.88 83 ASP A N 1
ATOM 622 C CA . ASP A 1 83 ? -103.138 -19.621 163.239 1.00 79.88 83 ASP A CA 1
ATOM 623 C C . ASP A 1 83 ? -102.160 -18.580 162.658 1.00 79.88 83 ASP A C 1
ATOM 625 O O . ASP A 1 83 ? -101.903 -18.553 161.451 1.00 79.88 83 ASP A O 1
ATOM 629 N N . LEU A 1 84 ? -101.577 -17.724 163.511 1.00 79.50 84 LEU A N 1
ATOM 630 C CA . LEU A 1 84 ? -100.540 -16.771 163.105 1.00 79.50 84 LEU A CA 1
ATOM 631 C C . LEU A 1 84 ? -99.261 -17.494 162.653 1.00 79.50 84 LEU A C 1
ATOM 633 O O . LEU A 1 84 ? -98.668 -17.109 161.646 1.00 79.50 84 LEU A O 1
ATOM 637 N N . GLU A 1 85 ? -98.847 -18.534 163.378 1.00 81.56 85 GLU A N 1
ATOM 638 C CA . GLU A 1 85 ? -97.686 -19.361 163.035 1.00 81.56 85 GLU A CA 1
ATOM 639 C C . GLU A 1 85 ? -97.924 -20.124 161.720 1.00 81.56 85 GLU A C 1
ATOM 641 O O . GLU A 1 85 ? -97.075 -20.108 160.829 1.00 81.56 85 GLU A O 1
ATOM 646 N N . GLU A 1 86 ? -99.109 -20.718 161.543 1.00 82.38 86 GLU A N 1
ATOM 647 C CA . GLU A 1 86 ? -99.488 -21.420 160.314 1.00 82.38 86 GLU A CA 1
ATOM 648 C C . GLU A 1 86 ? -99.525 -20.457 159.116 1.00 82.38 86 GLU A C 1
ATOM 650 O O . GLU A 1 86 ? -98.909 -20.730 158.082 1.00 82.38 86 GLU A O 1
ATOM 655 N N . SER A 1 87 ? -100.144 -19.280 159.264 1.00 80.19 87 SER A N 1
ATOM 656 C CA . SER A 1 87 ? -100.161 -18.251 158.218 1.00 80.19 87 SER A CA 1
ATOM 657 C C . SER A 1 87 ? -98.764 -17.713 157.890 1.00 80.19 87 SER A C 1
ATOM 659 O O . SER A 1 87 ? -98.500 -17.403 156.724 1.00 80.19 87 SER A O 1
ATOM 661 N N . ASN A 1 88 ? -97.876 -17.578 158.879 1.00 80.94 88 ASN A N 1
ATOM 662 C CA . ASN A 1 88 ? -96.490 -17.179 158.638 1.00 80.94 88 ASN A CA 1
ATOM 663 C C . ASN A 1 88 ? -95.726 -18.276 157.891 1.00 80.94 88 ASN A C 1
ATOM 665 O O . ASN A 1 88 ? -95.087 -17.972 156.888 1.00 80.94 88 ASN A O 1
ATOM 669 N N . SER A 1 89 ? -95.872 -19.543 158.282 1.00 82.62 89 SER A N 1
ATOM 670 C CA . SER A 1 89 ? -95.213 -20.666 157.600 1.00 82.62 89 SER A CA 1
ATOM 671 C C . SER A 1 89 ? -95.665 -20.824 156.138 1.00 82.62 89 SER A C 1
ATOM 673 O O . SER A 1 89 ? -94.851 -21.071 155.248 1.00 82.62 89 SER A O 1
ATOM 675 N N . ALA A 1 90 ? -96.952 -20.601 155.846 1.00 80.56 90 ALA A N 1
ATOM 676 C CA . ALA A 1 90 ? -97.477 -20.627 154.482 1.00 80.56 90 ALA A CA 1
ATOM 677 C C . ALA A 1 90 ? -96.941 -19.462 153.632 1.00 80.56 90 ALA A C 1
ATOM 679 O O . ALA A 1 90 ? -96.649 -19.636 152.444 1.00 80.56 90 ALA A O 1
ATOM 680 N N . LYS A 1 91 ? -96.783 -18.278 154.237 1.00 84.12 91 LYS A N 1
ATOM 681 C CA . LYS A 1 91 ? -96.170 -17.114 153.590 1.00 84.12 91 LYS A CA 1
ATOM 682 C C . LYS A 1 91 ? -94.687 -17.355 153.310 1.00 84.12 91 LYS A C 1
ATOM 684 O O . LYS A 1 91 ? -94.262 -17.114 152.185 1.00 84.12 91 LYS A O 1
ATOM 689 N N . GLU A 1 92 ? -93.935 -17.872 154.278 1.00 83.94 92 GLU A N 1
ATOM 690 C CA . GLU A 1 92 ? -92.526 -18.243 154.102 1.00 83.94 92 GLU A CA 1
ATOM 691 C C . GLU A 1 92 ? -92.368 -19.270 152.975 1.00 83.94 92 GLU A C 1
ATOM 693 O O . GLU A 1 92 ? -91.551 -19.079 152.077 1.00 83.94 92 GLU A O 1
ATOM 698 N N . HIS A 1 93 ? -93.224 -20.294 152.922 1.00 82.81 93 HIS A N 1
ATOM 699 C CA . HIS A 1 93 ? -93.187 -21.281 151.844 1.00 82.81 93 HIS A CA 1
ATOM 700 C C . HIS A 1 93 ? -93.500 -20.677 150.463 1.00 82.81 93 HIS A C 1
ATOM 702 O O . HIS A 1 93 ? -92.866 -21.023 149.462 1.00 82.81 93 HIS A O 1
ATOM 708 N N . ALA A 1 94 ? -94.457 -19.749 150.378 1.00 79.06 94 ALA A N 1
ATOM 709 C CA . ALA A 1 94 ? -94.745 -19.035 149.137 1.00 79.06 94 ALA A CA 1
ATOM 710 C C . ALA A 1 94 ? -93.577 -18.123 148.724 1.00 79.06 94 ALA A C 1
ATOM 712 O O . ALA A 1 94 ? -93.203 -18.097 147.551 1.00 79.06 94 ALA A O 1
ATOM 713 N N . GLU A 1 95 ? -92.968 -17.410 149.673 1.00 82.50 95 GLU A N 1
ATOM 714 C CA . GLU A 1 95 ? -91.784 -16.581 149.441 1.00 82.50 95 GLU A CA 1
ATOM 715 C C . GLU A 1 95 ? -90.595 -17.423 148.960 1.00 82.50 95 GLU A C 1
ATOM 717 O O . GLU A 1 95 ? -89.936 -17.039 147.995 1.00 82.50 95 GLU A O 1
ATOM 722 N N . GLU A 1 96 ? -90.375 -18.613 149.520 1.00 83.31 96 GLU A N 1
ATOM 723 C CA . GLU A 1 96 ? -89.372 -19.566 149.035 1.00 83.31 96 GLU A CA 1
ATOM 724 C C . GLU A 1 96 ? -89.653 -20.041 147.607 1.00 83.31 96 GLU A C 1
ATOM 726 O O . GLU A 1 96 ? -88.727 -20.161 146.799 1.00 83.31 96 GLU A O 1
ATOM 731 N N . GLN A 1 97 ? -90.912 -20.317 147.257 1.00 82.75 97 GLN A N 1
ATOM 732 C CA . GLN A 1 97 ? -91.271 -20.692 145.888 1.00 82.75 97 GLN A CA 1
ATOM 733 C C . GLN A 1 97 ? -91.071 -19.530 144.911 1.00 82.75 97 GLN A C 1
ATOM 735 O O . GLN A 1 97 ? -90.546 -19.755 143.818 1.00 82.75 97 GLN A O 1
ATOM 740 N N . TYR A 1 98 ? -91.401 -18.296 145.303 1.00 81.69 98 TYR A N 1
ATOM 741 C CA . TYR A 1 98 ? -91.121 -17.099 144.507 1.00 81.69 98 TYR A CA 1
ATOM 742 C C . TYR A 1 98 ? -89.622 -16.852 144.348 1.00 81.69 98 TYR A C 1
ATOM 744 O O . TYR A 1 98 ? -89.180 -16.611 143.229 1.00 81.69 98 TYR A O 1
ATOM 752 N N . GLN A 1 99 ? -88.830 -16.973 145.414 1.00 83.62 99 GLN A N 1
ATOM 753 C CA . GLN A 1 99 ? -87.370 -16.852 145.356 1.00 83.62 99 GLN A CA 1
ATOM 754 C C . GLN A 1 99 ? -86.748 -17.953 144.491 1.00 83.62 99 GLN A C 1
ATOM 756 O O . GLN A 1 99 ? -85.860 -17.689 143.684 1.00 83.62 99 GLN A O 1
ATOM 761 N N . ASN A 1 100 ? -87.252 -19.186 144.573 1.00 83.31 100 ASN A N 1
ATOM 762 C CA . ASN A 1 100 ? -86.804 -20.276 143.710 1.00 83.31 100 ASN A CA 1
ATOM 763 C C . ASN A 1 100 ? -87.187 -20.060 142.243 1.00 83.31 100 ASN A C 1
ATOM 765 O O . ASN A 1 100 ? -86.377 -20.339 141.356 1.00 83.31 100 ASN A O 1
ATOM 769 N N . LEU A 1 101 ? -88.400 -19.576 141.958 1.00 82.19 101 LEU A N 1
ATOM 770 C CA . LEU A 1 101 ? -88.797 -19.231 140.594 1.00 82.19 101 LEU A CA 1
ATOM 771 C C . LEU A 1 101 ? -87.969 -18.063 140.069 1.00 82.19 101 LEU A C 1
ATOM 773 O O . LEU A 1 101 ? -87.509 -18.129 138.934 1.00 82.19 101 LEU A O 1
ATOM 777 N N . LEU A 1 102 ? -87.731 -17.044 140.892 1.00 86.19 102 LEU A N 1
ATOM 778 C CA . LEU A 1 102 ? -86.899 -15.903 140.545 1.00 86.19 102 LEU A CA 1
ATOM 779 C C . LEU A 1 102 ? -85.475 -16.363 140.238 1.00 86.19 102 LEU A C 1
ATOM 781 O O . LEU A 1 102 ? -84.980 -16.076 139.157 1.00 86.19 102 LEU A O 1
ATOM 785 N N . GLY A 1 103 ? -84.876 -17.199 141.087 1.00 84.94 103 GLY A N 1
ATOM 786 C CA . GLY A 1 103 ? -83.558 -17.781 140.841 1.00 84.94 103 GLY A CA 1
ATOM 787 C C . GLY A 1 103 ? -83.511 -18.676 139.596 1.00 84.94 103 GLY A C 1
ATOM 788 O O . GLY A 1 103 ? -82.503 -18.714 138.893 1.00 84.94 103 GLY A O 1
ATOM 789 N N . ARG A 1 104 ? -84.596 -19.388 139.259 1.00 85.50 104 ARG A N 1
ATOM 790 C CA . ARG A 1 104 ? -84.695 -20.140 137.992 1.00 85.50 104 ARG A CA 1
ATOM 791 C C . ARG A 1 104 ? -84.830 -19.212 136.789 1.00 85.50 104 ARG A C 1
ATOM 793 O O . ARG A 1 104 ? -84.184 -19.464 135.779 1.00 85.50 104 ARG A O 1
ATOM 800 N N . VAL A 1 105 ? -85.628 -18.154 136.883 1.00 84.88 105 VAL A N 1
ATOM 801 C CA . VAL A 1 105 ? -85.794 -17.150 135.824 1.00 84.88 105 VAL A CA 1
ATOM 802 C C . VAL A 1 105 ? -84.503 -16.362 135.624 1.00 84.88 105 VAL A C 1
ATOM 804 O O . VAL A 1 105 ? -84.123 -16.123 134.485 1.00 84.88 105 VAL A O 1
ATOM 807 N N . GLU A 1 106 ? -83.780 -16.033 136.690 1.00 84.69 106 GLU A N 1
ATOM 808 C CA . GLU A 1 106 ? -82.457 -15.415 136.633 1.00 84.69 106 GLU A CA 1
ATOM 809 C C . GLU A 1 106 ? -81.435 -16.354 135.995 1.00 84.69 106 GLU A C 1
ATOM 811 O O . GLU A 1 106 ? -80.756 -15.935 135.065 1.00 84.69 106 GLU A O 1
ATOM 816 N N . LYS A 1 107 ? -81.401 -17.642 136.363 1.00 85.38 107 LYS A N 1
ATOM 817 C CA . LYS A 1 107 ? -80.551 -18.644 135.690 1.00 85.38 107 LYS A CA 1
ATOM 818 C C . LYS A 1 107 ? -80.915 -18.842 134.218 1.00 85.38 107 LYS A C 1
ATOM 820 O O . LYS A 1 107 ? -80.032 -19.007 133.379 1.00 85.38 107 LYS A O 1
ATOM 825 N N . ILE A 1 108 ? -82.202 -18.831 133.868 1.00 84.00 108 ILE A N 1
ATOM 826 C CA . ILE A 1 108 ? -82.649 -18.906 132.469 1.00 84.00 108 ILE A CA 1
ATOM 827 C C . ILE A 1 108 ? -82.257 -17.628 131.727 1.00 84.00 108 ILE A C 1
ATOM 829 O O . ILE A 1 108 ? -81.763 -17.710 130.612 1.00 84.00 108 ILE A O 1
ATOM 833 N N . LYS A 1 109 ? -82.410 -16.452 132.339 1.00 87.56 109 LYS A N 1
ATOM 834 C CA . LYS A 1 109 ? -82.006 -15.169 131.758 1.00 87.56 109 LYS A CA 1
ATOM 835 C C . LYS A 1 109 ? -80.497 -15.091 131.567 1.00 87.56 109 LYS A C 1
ATOM 837 O O . LYS A 1 109 ? -80.061 -14.639 130.519 1.00 87.56 109 LYS A O 1
ATOM 842 N N . GLU A 1 110 ? -79.710 -15.524 132.544 1.00 87.25 110 GLU A N 1
ATOM 843 C CA . GLU A 1 110 ? -78.251 -15.554 132.470 1.00 87.25 110 GLU A CA 1
ATOM 844 C C . GLU A 1 110 ? -77.792 -16.557 131.410 1.00 87.25 110 GLU A C 1
ATOM 846 O O . GLU A 1 110 ? -77.076 -16.179 130.490 1.00 87.25 110 GLU A O 1
ATOM 851 N N . SER A 1 111 ? -78.308 -17.791 131.429 1.00 88.38 111 SER A N 1
ATOM 852 C CA . SER A 1 111 ? -77.965 -18.801 130.417 1.00 88.38 111 SER A CA 1
ATOM 853 C C . SER A 1 111 ? -78.436 -18.435 129.008 1.00 88.38 111 SER A C 1
ATOM 855 O O . SER A 1 111 ? -77.713 -18.698 128.049 1.00 88.38 111 SER A O 1
ATOM 857 N N . LEU A 1 112 ? -79.606 -17.806 128.855 1.00 84.88 112 LEU A N 1
ATOM 858 C CA . LEU A 1 112 ? -80.095 -17.324 127.566 1.00 84.88 112 LEU A CA 1
ATOM 859 C C . LEU A 1 112 ? -79.302 -16.104 127.106 1.00 84.88 112 LEU A C 1
ATOM 861 O O . LEU A 1 112 ? -78.934 -16.060 125.946 1.00 84.88 112 LEU A O 1
ATOM 865 N N . SER A 1 113 ? -78.992 -15.154 127.990 1.00 86.81 113 SER A N 1
ATOM 866 C CA . SER A 1 113 ? -78.148 -13.992 127.681 1.00 86.81 113 SER A CA 1
ATOM 867 C C . SER A 1 113 ? -76.751 -14.428 127.253 1.00 86.81 113 SER A C 1
ATOM 869 O O . SER A 1 113 ? -76.236 -13.951 126.247 1.00 86.81 113 SER A O 1
ATOM 871 N N . ASP A 1 114 ? -76.163 -15.395 127.952 1.00 88.00 114 ASP A N 1
ATOM 872 C CA . ASP A 1 114 ? -74.861 -15.943 127.601 1.00 88.00 114 ASP A CA 1
ATOM 873 C C . ASP A 1 114 ? -74.908 -16.767 126.312 1.00 88.00 114 ASP A C 1
ATOM 875 O O . ASP A 1 114 ? -73.950 -16.735 125.547 1.00 88.00 114 ASP A O 1
ATOM 879 N N . ARG A 1 115 ? -75.998 -17.497 126.034 1.00 89.88 115 ARG A N 1
ATOM 880 C CA . ARG A 1 115 ? -76.199 -18.144 124.724 1.00 89.88 115 ARG A CA 1
ATOM 881 C C . ARG A 1 115 ? -76.333 -17.108 123.617 1.00 89.88 115 ARG A C 1
ATOM 883 O O . ARG A 1 115 ? -75.587 -17.176 122.662 1.00 89.88 115 ARG A O 1
ATOM 890 N N . LEU A 1 116 ? -77.164 -16.086 123.794 1.00 86.19 116 LEU A N 1
ATOM 891 C CA . LEU A 1 116 ? -77.364 -15.021 122.808 1.00 86.19 116 LEU A CA 1
ATOM 892 C C . LEU A 1 116 ? -76.074 -14.233 122.543 1.00 86.19 116 LEU A C 1
ATOM 894 O O . LEU A 1 116 ? -75.820 -13.833 121.413 1.00 86.19 116 LEU A O 1
ATOM 898 N N . LYS A 1 117 ? -75.238 -14.027 123.568 1.00 90.81 117 LYS A N 1
ATOM 899 C CA . LYS A 1 117 ? -73.902 -13.436 123.413 1.00 90.81 117 LYS A CA 1
ATOM 900 C C . LYS A 1 117 ? -72.948 -14.352 122.650 1.00 90.81 117 LYS A C 1
ATOM 902 O O . LYS A 1 117 ? -72.222 -13.843 121.805 1.00 90.81 117 LYS A O 1
ATOM 907 N N . ARG A 1 118 ? -72.938 -15.661 122.936 1.00 90.56 118 ARG A N 1
ATOM 908 C CA . ARG A 1 118 ? -72.127 -16.637 122.186 1.00 90.56 118 ARG A CA 1
ATOM 909 C C . ARG A 1 118 ? -72.593 -16.738 120.740 1.00 90.56 118 ARG A C 1
ATOM 911 O O . ARG A 1 118 ? -71.780 -16.524 119.863 1.00 90.56 118 ARG A O 1
ATOM 918 N N . ASP A 1 119 ? -73.888 -16.911 120.501 1.00 88.81 119 ASP A N 1
ATOM 919 C CA . ASP A 1 119 ? -74.470 -16.971 119.158 1.00 88.81 119 ASP A CA 1
ATOM 920 C C . ASP A 1 119 ? -74.192 -15.679 118.374 1.00 88.81 119 ASP A C 1
ATOM 922 O O . ASP A 1 119 ? -73.890 -15.718 117.186 1.00 88.81 119 ASP A O 1
ATOM 926 N N . LYS A 1 120 ? -74.250 -14.511 119.031 1.00 93.25 120 LYS A N 1
ATOM 927 C CA . LYS A 1 120 ? -73.861 -13.238 118.415 1.00 93.25 120 LYS A CA 1
ATOM 928 C C . LYS A 1 120 ? -72.370 -13.204 118.068 1.00 93.25 120 LYS A C 1
ATOM 930 O O . LYS A 1 120 ? -72.044 -12.767 116.973 1.00 93.25 120 LYS A O 1
ATOM 935 N N . ALA A 1 121 ? -71.495 -13.647 118.970 1.00 91.12 121 ALA A N 1
ATOM 936 C CA . ALA A 1 121 ? -70.055 -13.700 118.724 1.00 91.12 121 ALA A CA 1
ATOM 937 C C . ALA A 1 121 ? -69.701 -14.707 117.614 1.00 91.12 121 ALA A C 1
ATOM 939 O O . ALA A 1 121 ? -68.900 -14.390 116.748 1.00 91.12 121 ALA A O 1
ATOM 940 N N . GLU A 1 122 ? -70.350 -15.872 117.580 1.00 92.75 122 GLU A N 1
ATOM 941 C CA . GLU A 1 122 ? -70.203 -16.876 116.519 1.00 92.75 122 GLU A CA 1
ATOM 942 C C . GLU A 1 122 ? -70.733 -16.354 115.174 1.00 92.75 122 GLU A C 1
ATOM 944 O O . GLU A 1 122 ? -70.135 -16.606 114.131 1.00 92.75 122 GLU A O 1
ATOM 949 N N . LEU A 1 123 ? -71.828 -15.583 115.174 1.00 91.06 123 LEU A N 1
ATOM 950 C CA . LEU A 1 123 ? -72.318 -14.897 113.976 1.00 91.06 123 LEU A CA 1
ATOM 951 C C . LEU A 1 123 ? -71.380 -13.776 113.518 1.00 91.06 123 LEU A C 1
ATOM 953 O O . LEU A 1 123 ? -71.259 -13.566 112.315 1.00 91.06 123 LEU A O 1
ATOM 957 N N . GLU A 1 124 ? -70.755 -13.041 114.438 1.00 92.62 124 GLU A N 1
ATOM 958 C CA . GLU A 1 124 ? -69.737 -12.033 114.120 1.00 92.62 124 GLU A CA 1
ATOM 959 C C . GLU A 1 124 ? -68.482 -12.700 113.536 1.00 92.62 124 GLU A C 1
ATOM 961 O O . GLU A 1 124 ? -68.066 -12.316 112.451 1.00 92.62 124 GLU A O 1
ATOM 966 N N . GLU A 1 125 ? -67.972 -13.776 114.141 1.00 93.25 125 GLU A N 1
ATOM 967 C CA . GLU A 1 125 ? -66.839 -14.554 113.613 1.00 93.25 125 GLU A CA 1
ATOM 968 C C . GLU A 1 125 ? -67.159 -15.174 112.242 1.00 93.25 125 GLU A C 1
ATOM 970 O O . GLU A 1 125 ? -66.348 -15.123 111.318 1.00 93.25 125 GLU A O 1
ATOM 975 N N . ALA A 1 126 ? -68.366 -15.719 112.060 1.00 92.38 126 ALA A N 1
ATOM 976 C CA . ALA A 1 126 ? -68.803 -16.235 110.767 1.00 92.38 126 ALA A CA 1
ATOM 977 C C . ALA A 1 126 ? -68.923 -15.124 109.714 1.00 92.38 126 ALA A C 1
ATOM 979 O O . ALA A 1 126 ? -68.583 -15.357 108.556 1.00 92.38 126 ALA A O 1
ATOM 980 N N . ARG A 1 127 ? -69.381 -13.922 110.093 1.00 92.56 127 ARG A N 1
ATOM 981 C CA . ARG A 1 127 ? -69.416 -12.754 109.197 1.00 92.56 127 ARG A CA 1
ATOM 982 C C . ARG A 1 127 ? -68.016 -12.301 108.819 1.00 92.56 127 ARG A C 1
ATOM 984 O O . ARG A 1 127 ? -67.770 -12.137 107.635 1.00 92.56 127 ARG A O 1
ATOM 991 N N . GLU A 1 128 ? -67.102 -12.187 109.777 1.00 94.12 128 GLU A N 1
ATOM 992 C CA . GLU A 1 1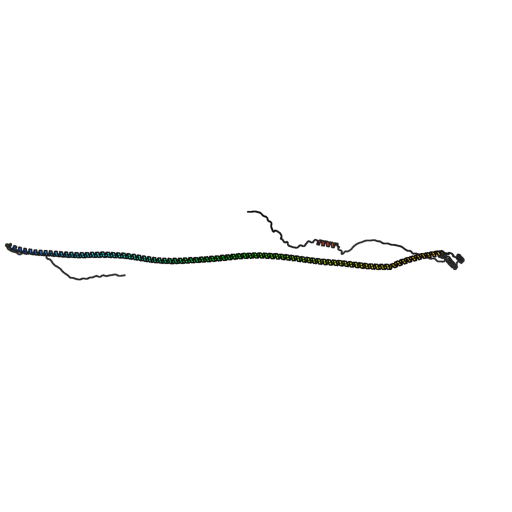28 ? -65.696 -11.864 109.510 1.00 94.12 128 GLU A CA 1
ATOM 993 C C . GLU A 1 128 ? -65.056 -12.906 108.583 1.00 94.12 128 GLU A C 1
ATOM 995 O O . GLU A 1 128 ? -64.356 -12.553 107.637 1.00 94.12 128 GLU A O 1
ATOM 1000 N N . ARG A 1 129 ? -65.355 -14.197 108.782 1.00 93.56 129 ARG A N 1
ATOM 1001 C CA . ARG A 1 129 ? -64.899 -15.275 107.894 1.00 93.56 129 ARG A CA 1
ATOM 1002 C C . ARG A 1 129 ? -65.483 -15.150 106.486 1.00 93.56 129 ARG A C 1
ATOM 1004 O O . ARG A 1 129 ? -64.780 -15.430 105.520 1.00 93.56 129 ARG A O 1
ATOM 1011 N N . ILE A 1 130 ? -66.759 -14.783 106.363 1.00 93.88 130 ILE A N 1
ATOM 1012 C CA . ILE A 1 130 ? -67.411 -14.554 105.068 1.00 93.88 130 ILE A CA 1
ATOM 1013 C C . ILE A 1 130 ? -66.779 -13.347 104.379 1.00 93.88 130 ILE A C 1
ATOM 1015 O O . ILE A 1 130 ? -66.379 -13.487 103.233 1.00 93.88 130 ILE A O 1
ATOM 1019 N N . GLU A 1 131 ? -66.602 -12.223 105.074 1.00 94.12 131 GLU A N 1
ATOM 1020 C CA . GLU A 1 131 ? -65.939 -11.030 104.535 1.00 94.12 131 GLU A CA 1
ATOM 1021 C C . GLU A 1 131 ? -64.495 -11.334 104.108 1.00 94.12 131 GLU A C 1
ATOM 1023 O O . GLU A 1 131 ? -64.067 -10.923 103.032 1.00 94.12 131 GLU A O 1
ATOM 1028 N N . GLU A 1 132 ? -63.745 -12.118 104.891 1.00 94.88 132 GLU A N 1
ATOM 1029 C CA . GLU A 1 132 ? -62.397 -12.561 104.523 1.00 94.88 132 GLU A CA 1
ATOM 1030 C C . GLU A 1 132 ? -62.417 -13.460 103.276 1.00 94.88 132 GLU A C 1
ATOM 1032 O O . GLU A 1 132 ? -61.596 -13.283 102.376 1.00 94.88 132 GLU A O 1
ATOM 1037 N N . LEU A 1 133 ? -63.351 -14.413 103.189 1.00 92.06 133 LEU A N 1
ATOM 1038 C CA . LEU A 1 133 ? -63.496 -15.300 102.028 1.00 92.06 133 LEU A CA 1
ATOM 1039 C C . LEU A 1 133 ? -64.004 -14.564 100.783 1.00 92.06 133 LEU A C 1
ATOM 1041 O O . LEU A 1 133 ? -63.609 -14.919 99.675 1.00 92.06 133 LEU A O 1
ATOM 1045 N N . GLU A 1 134 ? -64.863 -13.562 100.942 1.00 92.75 134 GLU A N 1
ATOM 1046 C CA . GLU A 1 134 ? -65.325 -12.681 99.870 1.00 92.75 134 GLU A CA 1
ATOM 1047 C C . GLU A 1 134 ? -64.171 -11.816 99.368 1.00 92.75 134 GLU A C 1
ATOM 1049 O O . GLU A 1 134 ? -63.911 -11.818 98.169 1.00 92.75 134 GLU A O 1
ATOM 1054 N N . ALA A 1 135 ? -63.388 -11.205 100.263 1.00 94.12 135 ALA A N 1
ATOM 1055 C CA . ALA A 1 135 ? -62.180 -10.468 99.898 1.00 94.12 135 ALA A CA 1
ATOM 1056 C C . ALA A 1 135 ? -61.138 -11.370 99.210 1.00 94.12 135 ALA A C 1
ATOM 1058 O O . ALA A 1 135 ? -60.516 -10.975 98.223 1.00 94.12 135 ALA A O 1
ATOM 1059 N N . GLN A 1 136 ? -60.961 -12.608 99.684 1.00 93.69 136 GLN A N 1
ATOM 1060 C CA . GLN A 1 136 ? -60.104 -13.595 99.024 1.00 93.69 136 GLN A CA 1
ATOM 1061 C C . GLN A 1 136 ? -60.655 -14.005 97.653 1.00 93.69 136 GLN A C 1
ATOM 1063 O O . GLN A 1 136 ? -59.872 -14.157 96.718 1.00 93.69 136 GLN A O 1
ATOM 1068 N N . ASN A 1 137 ? -61.972 -14.162 97.496 1.00 91.12 137 ASN A N 1
ATOM 1069 C CA . ASN A 1 137 ? -62.594 -14.457 96.204 1.00 91.12 137 ASN A CA 1
ATOM 1070 C C . ASN A 1 137 ? -62.470 -13.288 95.228 1.00 91.12 137 ASN A C 1
ATOM 1072 O O . ASN A 1 137 ? -62.129 -13.521 94.074 1.00 91.12 137 ASN A O 1
ATOM 1076 N N . GLU A 1 138 ? -62.699 -12.053 95.670 1.00 92.94 138 GLU A N 1
ATOM 1077 C CA . GLU A 1 138 ? -62.498 -10.852 94.856 1.00 92.94 138 GLU A CA 1
ATOM 1078 C C . GLU A 1 138 ? -61.032 -10.720 94.435 1.00 92.94 138 GLU A C 1
ATOM 1080 O O . GLU A 1 138 ? -60.750 -10.458 93.267 1.00 92.94 138 GLU A O 1
ATOM 1085 N N . GLN A 1 139 ? -60.086 -10.996 95.338 1.00 93.62 139 GLN A N 1
ATOM 1086 C CA . GLN A 1 139 ? -58.658 -10.997 95.018 1.00 93.62 139 GLN A CA 1
ATOM 1087 C C . GLN A 1 139 ? -58.269 -12.139 94.062 1.00 93.62 139 GLN A C 1
ATOM 1089 O O . GLN A 1 139 ? -57.429 -11.968 93.178 1.00 93.62 139 GLN A O 1
ATOM 1094 N N . LEU A 1 140 ? -58.859 -13.327 94.206 1.00 91.88 140 LEU A N 1
ATOM 1095 C CA . LEU A 1 140 ? -58.639 -14.440 93.278 1.00 91.88 140 LEU A CA 1
ATOM 1096 C C . LEU A 1 140 ? -59.273 -14.174 91.908 1.00 91.88 140 LEU A C 1
ATOM 1098 O O . LEU A 1 140 ? -58.699 -14.546 90.887 1.00 91.88 140 LEU A O 1
ATOM 1102 N N . GLN A 1 141 ? -60.427 -13.509 91.864 1.00 93.50 141 GLN A N 1
ATOM 1103 C CA . GLN A 1 141 ? -61.051 -13.072 90.618 1.00 93.50 141 GLN A CA 1
ATOM 1104 C C . GLN A 1 141 ? -60.213 -11.995 89.933 1.00 93.50 141 GLN A C 1
ATOM 1106 O O . GLN A 1 141 ? -59.916 -12.147 88.752 1.00 93.50 141 GLN A O 1
ATOM 1111 N N . SER A 1 142 ? -59.758 -10.969 90.659 1.00 92.12 142 SER A N 1
ATOM 1112 C CA . SER A 1 142 ? -58.915 -9.908 90.096 1.00 92.12 142 SER A CA 1
ATOM 1113 C C . SER A 1 142 ? -57.591 -10.462 89.566 1.00 92.12 142 SER A C 1
ATOM 1115 O O . SER A 1 142 ? -57.228 -10.198 88.422 1.00 92.12 142 SER A O 1
ATOM 1117 N N . THR A 1 143 ? -56.917 -11.329 90.327 1.00 92.88 143 THR A N 1
ATOM 1118 C CA . THR A 1 143 ? -55.689 -12.002 89.867 1.00 92.88 143 THR A CA 1
ATOM 1119 C C . THR A 1 143 ? -55.947 -12.973 88.713 1.00 92.88 143 THR A C 1
ATOM 1121 O O . THR A 1 143 ? -55.106 -13.107 87.826 1.00 92.88 143 THR A O 1
ATOM 1124 N N . GLY A 1 144 ? -57.110 -13.629 88.672 1.00 93.19 144 GLY A N 1
ATOM 1125 C CA . GLY A 1 144 ? -57.542 -14.456 87.545 1.00 93.19 144 GLY A CA 1
ATOM 1126 C C . GLY A 1 144 ? -57.776 -13.642 86.268 1.00 93.19 144 GLY A C 1
ATOM 1127 O O . GLY A 1 144 ? -57.341 -14.054 85.190 1.00 93.19 144 GLY A O 1
ATOM 1128 N N . GLU A 1 145 ? -58.405 -12.471 86.383 1.00 93.25 145 GLU A N 1
ATOM 1129 C CA . GLU A 1 145 ? -58.581 -11.517 85.284 1.00 93.25 145 GLU A CA 1
ATOM 1130 C C . GLU A 1 145 ? -57.242 -10.945 84.808 1.00 93.25 145 GLU A C 1
ATOM 1132 O O . GLU A 1 145 ? -56.993 -10.890 83.604 1.00 93.25 145 GLU A O 1
ATOM 1137 N N . GLU A 1 146 ? -56.351 -10.566 85.724 1.00 93.88 146 GLU A N 1
ATOM 1138 C CA . GLU A 1 146 ? -54.989 -10.125 85.402 1.00 93.88 146 GLU A CA 1
ATOM 1139 C C . GLU A 1 146 ? -54.193 -11.228 84.701 1.00 93.88 146 GLU A C 1
ATOM 1141 O O . GLU A 1 146 ? -53.532 -10.973 83.696 1.00 93.88 146 GLU A O 1
ATOM 1146 N N . PHE A 1 147 ? -54.297 -12.474 85.168 1.00 94.75 147 PHE A N 1
ATOM 1147 C CA . PHE A 1 147 ? -53.657 -13.617 84.523 1.00 94.75 147 PHE A CA 1
ATOM 1148 C C . PHE A 1 147 ? -54.215 -13.867 83.118 1.00 94.75 147 PHE A C 1
ATOM 1150 O O . PHE A 1 147 ? -53.452 -14.180 82.203 1.00 94.75 147 PHE A O 1
ATOM 1157 N N . ALA A 1 148 ? -55.527 -13.712 82.919 1.00 94.56 148 ALA A N 1
ATOM 1158 C CA . ALA A 1 148 ? -56.144 -13.805 81.599 1.00 94.56 148 ALA A CA 1
ATOM 1159 C C . ALA A 1 148 ? -55.630 -12.700 80.663 1.00 94.56 148 ALA A C 1
ATOM 1161 O O . ALA A 1 148 ? -55.205 -13.008 79.551 1.00 94.56 148 ALA A O 1
ATOM 1162 N N . ARG A 1 149 ? -55.559 -11.449 81.140 1.00 95.38 149 ARG A N 1
ATOM 1163 C CA . ARG A 1 149 ? -54.990 -10.324 80.378 1.00 95.38 149 ARG A CA 1
ATOM 1164 C C . ARG A 1 149 ? -53.529 -10.570 80.008 1.00 95.38 149 ARG A C 1
ATOM 1166 O O . ARG A 1 149 ? -53.181 -10.478 78.838 1.00 95.38 149 ARG A O 1
ATOM 1173 N N . LEU A 1 150 ? -52.694 -10.977 80.965 1.00 94.88 150 LEU A N 1
ATOM 1174 C CA . LEU A 1 150 ? -51.284 -11.306 80.716 1.00 94.88 150 LEU A CA 1
ATOM 1175 C C . LEU A 1 150 ? -51.122 -12.473 79.737 1.00 94.88 150 LEU A C 1
ATOM 1177 O O . LEU A 1 150 ? -50.179 -12.504 78.946 1.00 94.88 150 LEU A O 1
ATOM 1181 N N . LYS A 1 151 ? -52.028 -13.452 79.774 1.00 96.06 151 LYS A N 1
ATOM 1182 C CA . LYS A 1 151 ? -52.030 -14.571 78.830 1.00 96.06 151 LYS A CA 1
ATOM 1183 C C . LYS A 1 151 ? -52.386 -14.110 77.418 1.00 96.06 151 LYS A C 1
ATOM 1185 O O . LYS A 1 151 ? -51.745 -14.578 76.476 1.00 96.06 151 LYS A O 1
ATOM 1190 N N . ASP A 1 152 ? -53.360 -13.220 77.272 1.00 96.31 152 ASP A N 1
ATOM 1191 C CA . ASP A 1 152 ? -53.734 -12.642 75.980 1.00 96.31 152 ASP A CA 1
ATOM 1192 C C . ASP A 1 152 ? 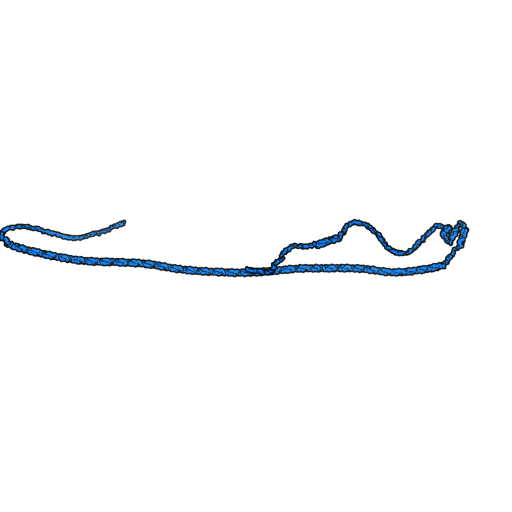-52.599 -11.769 75.424 1.00 96.31 152 ASP A C 1
ATOM 1194 O O . ASP A 1 152 ? -52.172 -11.982 74.290 1.00 96.31 152 ASP A O 1
ATOM 1198 N N . GLU A 1 153 ? -51.998 -10.909 76.252 1.00 96.81 153 GLU A N 1
ATOM 1199 C CA . GLU A 1 153 ? -50.813 -10.115 75.895 1.00 96.81 153 GLU A CA 1
ATOM 1200 C C . GLU A 1 153 ? -49.627 -10.999 75.480 1.00 96.81 153 GLU A C 1
ATOM 1202 O O . GLU A 1 153 ? -48.958 -10.729 74.480 1.00 96.81 153 GLU A O 1
ATOM 1207 N N . LEU A 1 154 ? -49.374 -12.102 76.195 1.00 95.75 154 LEU A N 1
ATOM 1208 C CA . LEU A 1 154 ? -48.331 -13.063 75.832 1.00 95.75 154 LEU A CA 1
ATOM 1209 C C . LEU A 1 154 ? -48.631 -13.744 74.491 1.00 95.75 154 LEU A C 1
ATOM 1211 O O . LEU A 1 154 ? -47.714 -13.978 73.695 1.00 95.75 154 LEU A O 1
ATOM 1215 N N . GLN A 1 155 ? -49.895 -14.085 74.224 1.00 96.62 155 GLN A N 1
ATOM 1216 C CA . GLN A 1 155 ? -50.288 -14.646 72.934 1.00 96.62 155 GLN A CA 1
ATOM 1217 C C . GLN A 1 155 ? -50.110 -13.631 71.804 1.00 96.62 155 GLN A C 1
ATOM 1219 O O . GLN A 1 155 ? -49.587 -14.003 70.752 1.00 96.62 155 GLN A O 1
ATOM 1224 N N . ASP A 1 156 ? -50.485 -12.373 72.014 1.00 96.56 156 ASP A N 1
ATOM 1225 C CA . ASP A 1 156 ? -50.324 -11.307 71.026 1.00 96.56 156 ASP A CA 1
ATOM 1226 C C . ASP A 1 156 ? -48.848 -11.018 70.755 1.00 96.56 156 ASP A C 1
ATOM 1228 O O . ASP A 1 156 ? -48.426 -11.061 69.599 1.00 96.56 156 ASP A O 1
ATOM 1232 N N . ALA A 1 157 ? -48.020 -10.912 71.796 1.00 96.38 157 ALA A N 1
ATOM 1233 C CA . ALA A 1 157 ? -46.570 -10.803 71.656 1.00 96.38 157 ALA A CA 1
ATOM 1234 C C . ALA A 1 157 ? -45.968 -12.009 70.910 1.00 96.38 157 ALA A C 1
ATOM 1236 O O . ALA A 1 157 ? -45.051 -11.863 70.100 1.00 96.38 157 ALA A O 1
ATOM 1237 N N . THR A 1 158 ? -46.495 -13.219 71.129 1.00 96.56 158 THR A N 1
ATOM 1238 C CA . THR A 1 158 ? -46.051 -14.418 70.400 1.00 96.56 158 THR A CA 1
ATOM 1239 C C . THR A 1 158 ? -46.446 -14.350 68.924 1.00 96.56 158 THR A C 1
ATOM 1241 O O . THR A 1 158 ? -45.627 -14.670 68.057 1.00 96.56 158 THR A O 1
ATOM 1244 N N . ARG A 1 159 ? -47.666 -13.896 68.609 1.00 97.12 159 ARG A N 1
ATOM 1245 C CA . ARG A 1 159 ? -48.117 -13.672 67.226 1.00 97.12 159 ARG A CA 1
ATOM 1246 C C . ARG A 1 159 ? -47.240 -12.625 66.547 1.00 97.12 159 ARG A C 1
ATOM 1248 O O . ARG A 1 159 ? -46.706 -12.904 65.476 1.00 97.12 159 ARG A O 1
ATOM 1255 N N . GLU A 1 160 ? -46.991 -11.490 67.188 1.00 97.31 160 GLU A N 1
ATOM 1256 C CA . GLU A 1 160 ? -46.089 -10.450 66.685 1.00 97.31 160 GLU A CA 1
ATOM 1257 C C . GLU A 1 160 ? -44.662 -10.964 66.469 1.00 97.31 160 GLU A C 1
ATOM 1259 O O . GLU A 1 160 ? -44.045 -10.702 65.439 1.00 97.31 160 GLU A O 1
ATOM 1264 N N . LEU A 1 161 ? -44.135 -11.775 67.386 1.00 96.62 161 LEU A N 1
ATOM 1265 C CA . LEU A 1 161 ? -42.822 -12.388 67.217 1.00 96.62 161 LEU A CA 1
ATOM 1266 C C . LEU A 1 161 ? -42.794 -13.321 65.999 1.00 96.62 161 LEU A C 1
ATOM 1268 O O . LEU A 1 161 ? -41.818 -13.325 65.246 1.00 96.62 161 LEU A O 1
ATOM 1272 N N . THR A 1 162 ? -43.850 -14.109 65.773 1.00 96.94 162 THR A N 1
ATOM 1273 C CA . THR A 1 162 ? -43.943 -14.968 64.582 1.00 96.94 162 THR A CA 1
ATOM 1274 C C . THR A 1 162 ? -44.068 -14.159 63.293 1.00 96.94 162 THR A C 1
ATOM 1276 O O . THR A 1 162 ? -43.387 -14.483 62.316 1.00 96.94 162 THR A O 1
ATOM 1279 N N . THR A 1 163 ? -44.843 -13.070 63.282 1.00 97.12 163 THR A N 1
ATOM 1280 C CA . THR A 1 163 ? -44.968 -12.204 62.102 1.00 97.12 163 THR A CA 1
ATOM 1281 C C . THR A 1 163 ? -43.656 -11.476 61.823 1.00 97.12 163 THR A C 1
ATOM 1283 O O . THR A 1 163 ? -43.191 -11.503 60.684 1.00 97.12 163 THR A O 1
ATOM 1286 N N . LEU A 1 164 ? -42.979 -10.936 62.840 1.00 96.38 164 LEU A N 1
ATOM 1287 C CA . LEU A 1 164 ? -41.659 -10.318 62.701 1.00 96.38 164 LEU A CA 1
ATOM 1288 C C . LEU A 1 164 ? -40.605 -11.315 62.224 1.00 96.38 164 LEU A C 1
ATOM 1290 O O . LEU A 1 164 ? -39.834 -10.977 61.330 1.00 96.38 164 LEU A O 1
ATOM 1294 N N . ARG A 1 165 ? -40.593 -12.547 62.748 1.00 97.00 165 ARG A N 1
ATOM 1295 C CA . ARG A 1 165 ? -39.701 -13.613 62.262 1.00 97.00 165 ARG A CA 1
ATOM 1296 C C . ARG A 1 165 ? -39.984 -13.962 60.805 1.00 97.00 165 ARG A C 1
ATOM 1298 O O . ARG A 1 165 ? -39.043 -14.071 60.028 1.00 97.00 165 ARG A O 1
ATOM 1305 N N . SER A 1 166 ? -41.253 -14.090 60.416 1.00 97.19 166 SER A N 1
ATOM 1306 C CA . SER A 1 166 ? -41.627 -14.380 59.026 1.00 97.19 166 SER A CA 1
ATOM 1307 C C . SER A 1 166 ? -41.242 -13.241 58.077 1.00 97.19 166 SER A C 1
ATOM 1309 O O . SER A 1 166 ? -40.650 -13.492 57.031 1.00 97.19 166 SER A O 1
ATOM 1311 N N . ARG A 1 167 ? -41.481 -11.983 58.475 1.00 97.38 167 ARG A N 1
ATOM 1312 C CA . ARG A 1 167 ? -41.117 -10.789 57.708 1.00 97.38 167 ARG A CA 1
ATOM 1313 C C . ARG A 1 167 ? -39.606 -10.645 57.597 1.00 97.38 167 ARG A C 1
ATOM 1315 O O . ARG A 1 167 ? -39.111 -10.354 56.515 1.00 97.38 167 ARG A O 1
ATOM 1322 N N . ASN A 1 168 ? -38.882 -10.874 58.692 1.00 97.31 168 ASN A N 1
ATOM 1323 C CA . ASN A 1 168 ? -37.424 -10.868 58.703 1.00 97.31 168 ASN A CA 1
ATOM 1324 C C . ASN A 1 168 ? -36.885 -11.946 57.753 1.00 97.31 168 ASN A C 1
ATOM 1326 O O . ASN A 1 168 ? -36.120 -11.620 56.852 1.00 97.31 168 ASN A O 1
ATOM 1330 N N . ASN A 1 169 ? -37.375 -13.184 57.862 1.00 97.44 169 ASN A N 1
ATOM 1331 C CA . ASN A 1 169 ? -36.961 -14.278 56.987 1.00 97.44 169 ASN A CA 1
ATOM 1332 C C . ASN A 1 169 ? -37.272 -13.986 55.506 1.00 97.44 169 ASN A C 1
ATOM 1334 O O . ASN A 1 169 ? -36.427 -14.204 54.643 1.00 97.44 169 ASN A O 1
ATOM 1338 N N . LEU A 1 170 ? -38.447 -13.419 55.207 1.00 97.44 170 LEU A N 1
ATOM 1339 C CA . LEU A 1 170 ? -38.811 -13.006 53.850 1.00 97.44 170 LEU A CA 1
ATOM 1340 C C . LEU A 1 170 ? -37.899 -11.885 53.333 1.00 97.44 170 LEU A C 1
ATOM 1342 O O . LEU A 1 170 ? -37.433 -11.954 52.201 1.00 97.44 170 LEU A O 1
ATOM 1346 N N . SER A 1 171 ? -37.593 -10.883 54.161 1.00 97.06 171 SER A N 1
ATOM 1347 C CA . SER A 1 171 ? -36.679 -9.798 53.788 1.00 97.06 171 SER A CA 1
ATOM 1348 C C . SER A 1 171 ? -35.244 -10.285 53.576 1.00 97.06 171 SER A C 1
ATOM 1350 O O . SER A 1 171 ? -34.606 -9.868 52.617 1.00 97.06 171 SER A O 1
ATOM 1352 N N . ALA A 1 172 ? -34.762 -11.218 54.403 1.00 97.00 172 ALA A N 1
ATOM 1353 C CA . ALA A 1 172 ? -33.452 -11.836 54.241 1.00 97.00 172 ALA A CA 1
ATOM 1354 C C . ALA A 1 172 ? -33.398 -12.651 52.945 1.00 97.00 172 ALA A C 1
ATOM 1356 O O . ALA A 1 172 ? -32.445 -12.538 52.180 1.00 97.00 172 ALA A O 1
ATOM 1357 N N . HIS A 1 173 ? -34.445 -13.425 52.653 1.00 97.69 173 HIS A N 1
ATOM 1358 C CA . HIS A 1 173 ? -34.538 -14.191 51.415 1.00 97.69 173 HIS A CA 1
ATOM 1359 C C . HIS A 1 173 ? -34.610 -13.294 50.168 1.00 97.69 173 HIS A C 1
ATOM 1361 O O . HIS A 1 173 ? -33.929 -13.576 49.184 1.00 97.69 173 HIS A O 1
ATOM 1367 N N . ASN A 1 174 ? -35.377 -12.200 50.214 1.00 97.81 174 ASN A N 1
ATOM 1368 C CA . ASN A 1 174 ? -35.427 -11.213 49.131 1.00 97.81 174 ASN A CA 1
ATOM 1369 C C . ASN A 1 174 ? -34.067 -10.539 48.935 1.00 97.81 174 ASN A C 1
ATOM 1371 O O . ASN A 1 174 ? -33.579 -10.483 47.813 1.00 97.81 174 ASN A O 1
ATOM 1375 N N . TRP A 1 175 ? -33.405 -10.133 50.020 1.00 97.81 175 TRP A N 1
ATOM 1376 C CA . TRP A 1 175 ? -32.059 -9.569 49.953 1.00 97.81 175 TRP A CA 1
ATOM 1377 C C . TRP A 1 175 ? -31.044 -10.556 49.361 1.00 97.81 175 TRP A C 1
ATOM 1379 O O . TRP A 1 175 ? -30.198 -10.172 48.558 1.00 97.81 175 TRP A O 1
ATOM 1389 N N . HIS A 1 176 ? -31.136 -11.844 49.706 1.00 98.12 176 HIS A N 1
ATOM 1390 C CA . HIS A 1 176 ? -30.299 -12.881 49.102 1.00 98.12 176 HIS A CA 1
ATOM 1391 C C . HIS A 1 176 ? -30.558 -13.032 47.601 1.00 98.12 176 HIS A C 1
ATOM 1393 O O . HIS A 1 176 ? -29.597 -13.096 46.837 1.00 98.12 176 HIS A O 1
ATOM 1399 N N . LYS A 1 177 ? -31.824 -13.039 47.173 1.00 98.06 177 LYS A N 1
ATOM 1400 C CA . LYS A 1 177 ? -32.190 -13.086 45.751 1.00 98.06 177 LYS A CA 1
ATOM 1401 C C . LYS A 1 177 ? -31.669 -11.874 44.990 1.00 98.06 177 LYS A C 1
ATOM 1403 O O . LYS A 1 177 ? -30.979 -12.057 43.996 1.00 98.06 177 LYS A O 1
ATOM 1408 N N . GLU A 1 178 ? -31.904 -10.668 45.498 1.00 97.44 178 GLU A N 1
ATOM 1409 C CA . GLU A 1 178 ? -31.404 -9.426 44.900 1.00 97.44 178 GLU A CA 1
ATOM 1410 C C . GLU A 1 178 ? -29.875 -9.420 44.829 1.00 97.44 178 GLU A C 1
ATOM 1412 O O . GLU A 1 178 ? -29.297 -9.081 43.801 1.00 97.44 178 GLU A O 1
ATOM 1417 N N . LYS A 1 179 ? -29.192 -9.865 45.890 1.00 98.31 179 LYS A N 1
ATOM 1418 C CA . LYS A 1 179 ? -27.732 -10.001 45.889 1.00 98.31 179 LYS A CA 1
ATOM 1419 C C . LYS A 1 179 ? -27.258 -10.992 44.828 1.00 98.31 179 LYS A C 1
ATOM 1421 O O . LYS A 1 179 ? -26.277 -10.713 44.142 1.00 98.31 179 LYS A O 1
ATOM 1426 N N . GLU A 1 180 ? -27.897 -12.151 44.701 1.00 98.44 180 GLU A N 1
ATOM 1427 C CA . GLU A 1 180 ? -27.541 -13.133 43.676 1.00 98.44 180 GLU A CA 1
ATOM 1428 C C . GLU A 1 180 ? -27.834 -12.619 42.264 1.00 98.44 180 GLU A C 1
ATOM 1430 O O . GLU A 1 180 ? -27.017 -12.817 41.372 1.00 98.44 180 GLU A O 1
ATOM 1435 N N . GLU A 1 181 ? -28.959 -11.937 42.050 1.00 98.12 181 GLU A N 1
ATOM 1436 C CA . GLU A 1 181 ? -29.303 -11.292 40.780 1.00 98.12 181 GLU A CA 1
ATOM 1437 C C . GLU A 1 181 ? -28.276 -10.221 40.412 1.00 98.12 181 GLU A C 1
ATOM 1439 O O . GLU A 1 181 ? -27.725 -10.273 39.316 1.00 98.12 181 GLU A O 1
ATOM 1444 N N . LEU A 1 182 ? -27.919 -9.336 41.347 1.00 97.69 182 LEU A N 1
ATOM 1445 C CA . LEU A 1 182 ? -26.843 -8.358 41.166 1.00 97.69 182 LEU A CA 1
ATOM 1446 C C . LEU A 1 182 ? -25.495 -9.033 40.894 1.00 97.69 182 LEU A C 1
ATOM 1448 O O . LEU A 1 182 ? -24.712 -8.559 40.079 1.00 97.69 182 LEU A O 1
ATOM 1452 N N . THR A 1 183 ? -25.207 -10.158 41.546 1.00 98.38 183 THR A N 1
ATOM 1453 C CA . THR A 1 183 ? -23.966 -10.904 41.295 1.00 98.38 183 THR A CA 1
ATOM 1454 C C . THR A 1 183 ? -23.965 -11.507 39.887 1.00 98.38 183 THR A C 1
ATOM 1456 O O . THR A 1 183 ? -22.947 -11.445 39.200 1.00 98.38 183 THR A O 1
ATOM 1459 N N . ARG A 1 184 ? -25.103 -12.045 39.426 1.00 98.44 184 ARG A N 1
ATOM 1460 C CA . ARG A 1 184 ? -25.265 -12.580 38.065 1.00 98.44 184 ARG A CA 1
ATOM 1461 C C . ARG A 1 184 ? -25.153 -11.483 37.009 1.00 98.44 184 ARG A C 1
ATOM 1463 O O . ARG A 1 184 ? -24.470 -11.698 36.016 1.00 98.44 184 ARG A O 1
ATOM 1470 N N . THR A 1 185 ? -25.765 -10.316 37.216 1.00 98.00 185 THR A N 1
ATOM 1471 C CA . THR A 1 185 ? -25.656 -9.196 36.265 1.00 98.00 185 THR A CA 1
ATOM 1472 C C . THR A 1 185 ? -24.243 -8.635 36.221 1.00 98.00 185 THR A C 1
ATOM 1474 O O . THR A 1 185 ? -23.729 -8.384 35.137 1.00 98.00 185 THR A O 1
ATOM 1477 N N . VAL A 1 186 ? -23.570 -8.505 37.369 1.00 98.19 186 VAL A N 1
ATOM 1478 C CA . VAL A 1 186 ? -22.158 -8.102 37.413 1.00 98.19 186 VAL A CA 1
ATOM 1479 C C . VAL A 1 186 ? -21.277 -9.109 36.681 1.00 98.19 186 VAL A C 1
ATOM 1481 O O . VAL A 1 186 ? -20.382 -8.692 35.953 1.00 98.19 186 VAL A O 1
ATOM 1484 N N . GLN A 1 187 ? -21.509 -10.414 36.849 1.00 98.31 187 GLN A N 1
ATOM 1485 C CA . GLN A 1 187 ? -20.745 -11.422 36.116 1.00 98.31 187 GLN A CA 1
ATOM 1486 C C . GLN A 1 187 ? -21.012 -11.343 34.611 1.00 98.31 187 GLN A C 1
ATOM 1488 O O . GLN A 1 187 ? -20.067 -11.289 33.839 1.00 98.31 187 GLN A O 1
ATOM 1493 N N . HIS A 1 188 ? -22.276 -11.233 34.203 1.00 98.38 188 HIS A N 1
ATOM 1494 C CA . HIS A 1 188 ? -22.641 -11.091 32.796 1.00 98.38 188 HIS A CA 1
ATOM 1495 C C . HIS A 1 188 ? -21.986 -9.865 32.144 1.00 98.38 188 HIS A C 1
ATOM 1497 O O . HIS A 1 188 ? -21.387 -9.991 31.082 1.00 98.38 188 HIS A O 1
ATOM 1503 N N . LEU A 1 189 ? -22.019 -8.704 32.807 1.00 98.00 189 LEU A N 1
ATOM 1504 C CA . LEU A 1 189 ? -21.362 -7.492 32.311 1.00 98.00 189 LEU A CA 1
ATOM 1505 C C . LEU A 1 189 ? -19.837 -7.642 32.244 1.00 98.00 189 LEU A C 1
ATOM 1507 O O . LEU A 1 189 ? -19.208 -7.092 31.346 1.00 98.00 189 LEU A O 1
ATOM 1511 N N . LYS A 1 190 ? -19.220 -8.379 33.177 1.00 98.31 190 LYS A N 1
ATOM 1512 C CA . LYS A 1 190 ? -17.786 -8.694 33.100 1.00 98.31 190 LYS A CA 1
ATOM 1513 C C . LYS A 1 190 ? -17.473 -9.571 31.895 1.00 98.31 190 LYS A C 1
ATOM 1515 O O . LYS A 1 190 ? -16.518 -9.266 31.191 1.00 98.31 190 LYS A O 1
ATOM 1520 N N . ASP A 1 191 ? -18.282 -10.596 31.649 1.00 98.44 191 ASP A N 1
ATOM 1521 C CA . ASP A 1 191 ? -18.109 -11.492 30.507 1.00 98.44 191 ASP A CA 1
ATOM 1522 C C . ASP A 1 191 ? -18.276 -10.721 29.181 1.00 98.44 191 ASP A C 1
ATOM 1524 O O . ASP A 1 191 ? -17.497 -10.916 28.254 1.00 98.44 191 ASP A O 1
ATOM 1528 N N . GLU A 1 192 ? -19.225 -9.779 29.097 1.00 98.38 192 GLU A N 1
ATOM 1529 C CA . GLU A 1 192 ? -19.385 -8.892 27.933 1.00 98.38 192 GLU A CA 1
ATOM 1530 C C . GLU A 1 192 ? -18.190 -7.943 27.742 1.00 98.38 192 GLU A C 1
ATOM 1532 O O . GLU A 1 192 ? -17.734 -7.721 26.617 1.00 98.38 192 GLU A O 1
ATOM 1537 N N . VAL A 1 193 ? -17.643 -7.388 28.828 1.00 98.06 193 VAL A N 1
ATOM 1538 C CA . VAL A 1 193 ? -16.427 -6.558 28.771 1.00 98.06 193 VAL A CA 1
ATOM 1539 C C . VAL A 1 193 ? -15.223 -7.387 28.326 1.00 98.06 193 VAL A C 1
ATOM 1541 O O . VAL A 1 193 ? -14.451 -6.936 27.485 1.00 98.06 193 VAL A O 1
ATOM 1544 N N . GLU A 1 194 ? -15.064 -8.606 28.834 1.00 98.19 194 GLU A N 1
ATOM 1545 C CA . GLU A 1 194 ? -13.991 -9.507 28.411 1.00 98.19 194 GLU A CA 1
ATOM 1546 C C . GLU A 1 194 ? -14.159 -9.917 26.943 1.00 98.19 194 GLU A C 1
ATOM 1548 O O . GLU A 1 194 ? -13.203 -9.859 26.172 1.00 98.19 194 GLU A O 1
ATOM 1553 N N . GLN A 1 195 ? -15.381 -10.233 26.510 1.00 98.44 195 GLN A N 1
ATOM 1554 C CA . GLN A 1 195 ? -15.679 -10.565 25.119 1.00 98.44 195 GLN A CA 1
ATOM 1555 C C . GLN A 1 195 ? -15.380 -9.394 24.175 1.00 98.44 195 GLN A C 1
ATOM 1557 O O . GLN A 1 195 ? -14.760 -9.587 23.129 1.00 98.44 195 GLN A O 1
ATOM 1562 N N . THR A 1 196 ? -15.792 -8.176 24.533 1.00 97.56 196 THR A N 1
ATOM 1563 C CA . THR A 1 196 ? -15.504 -6.977 23.730 1.00 97.56 196 THR A CA 1
ATOM 1564 C C . THR A 1 196 ? -14.024 -6.604 23.758 1.00 97.56 196 THR A C 1
ATOM 1566 O O . THR A 1 196 ? -13.500 -6.161 22.738 1.00 97.56 196 THR A O 1
ATOM 1569 N N . SER A 1 197 ? -13.323 -6.844 24.869 1.00 98.50 197 SER A N 1
ATOM 1570 C CA . SER A 1 197 ? -11.868 -6.692 24.970 1.00 98.50 197 SER A CA 1
ATOM 1571 C C . SER A 1 197 ? -11.128 -7.695 24.082 1.00 98.50 197 SER A C 1
ATOM 1573 O O . SER A 1 197 ? -10.198 -7.313 23.377 1.00 98.50 197 SER A O 1
ATOM 1575 N N . ASN A 1 198 ? -11.547 -8.962 24.072 1.00 98.31 198 ASN A N 1
ATOM 1576 C CA . ASN A 1 198 ? -10.963 -9.993 23.213 1.00 98.31 198 ASN A CA 1
ATOM 1577 C C . ASN A 1 198 ? -11.204 -9.669 21.735 1.00 98.31 198 ASN A C 1
ATOM 1579 O O . ASN A 1 198 ? -10.259 -9.670 20.952 1.00 98.31 198 ASN A O 1
ATOM 1583 N N . ALA A 1 199 ? -12.431 -9.279 21.372 1.00 98.31 199 ALA A N 1
ATOM 1584 C CA . ALA A 1 199 ? -12.742 -8.826 20.018 1.00 98.31 199 ALA A CA 1
ATOM 1585 C C . ALA A 1 199 ? -11.908 -7.595 19.622 1.00 98.31 199 ALA A C 1
ATOM 1587 O O . ALA A 1 199 ? -11.410 -7.524 18.503 1.00 98.31 199 ALA A O 1
ATOM 1588 N N . MET A 1 200 ? -11.712 -6.631 20.529 1.00 97.38 200 MET A N 1
ATOM 1589 C CA . MET A 1 200 ? -10.839 -5.477 20.287 1.00 97.38 200 MET A CA 1
ATOM 1590 C C . MET A 1 200 ? -9.391 -5.908 20.018 1.00 97.38 200 MET A C 1
ATOM 1592 O O . MET A 1 200 ? -8.792 -5.411 19.066 1.00 97.38 200 MET A O 1
ATOM 1596 N N . GLY A 1 201 ? -8.856 -6.850 20.800 1.00 98.12 201 GLY A N 1
ATOM 1597 C CA . GLY A 1 201 ? -7.527 -7.422 20.575 1.00 98.12 201 GLY A CA 1
ATOM 1598 C C . GLY A 1 201 ? -7.410 -8.145 19.228 1.00 98.12 201 GLY A C 1
ATOM 1599 O O . GLY A 1 201 ? -6.435 -7.946 18.510 1.00 98.12 201 GLY A O 1
ATOM 1600 N N . GLU A 1 202 ? -8.422 -8.921 18.831 1.00 98.25 202 GLU A N 1
ATOM 1601 C CA . GLU A 1 202 ? -8.476 -9.568 17.511 1.00 98.25 202 GLU A CA 1
ATOM 1602 C C . GLU A 1 202 ? -8.484 -8.540 16.369 1.00 98.25 202 GLU A C 1
ATOM 1604 O O . GLU A 1 202 ? -7.728 -8.678 15.406 1.00 98.25 202 GLU A O 1
ATOM 1609 N N . TRP A 1 203 ? -9.279 -7.471 16.483 1.00 98.44 203 TRP A N 1
ATOM 1610 C CA . TRP A 1 203 ? -9.284 -6.380 15.503 1.00 98.44 203 TRP A CA 1
ATOM 1611 C C . TRP A 1 203 ? -7.951 -5.632 15.443 1.00 98.44 203 TRP A C 1
ATOM 1613 O O . TRP A 1 203 ? -7.538 -5.220 14.359 1.00 98.44 203 TRP A O 1
ATOM 1623 N N . GLU A 1 204 ? -7.269 -5.450 16.574 1.00 98.38 204 GLU A N 1
ATOM 1624 C CA . GLU A 1 204 ? -5.937 -4.846 16.609 1.00 98.38 204 GLU A CA 1
ATOM 1625 C C . GLU A 1 204 ? -4.916 -5.716 15.872 1.00 98.38 204 GLU A C 1
ATOM 1627 O O . GLU A 1 204 ? -4.190 -5.199 15.019 1.00 98.38 204 GLU A O 1
ATOM 1632 N N . VAL A 1 205 ? -4.911 -7.029 16.128 1.00 98.56 205 VAL A N 1
ATOM 1633 C CA . VAL A 1 205 ? -4.048 -7.988 15.425 1.00 98.56 205 VAL A CA 1
ATOM 1634 C C . VAL A 1 205 ? -4.339 -7.973 13.927 1.00 98.56 205 VAL A C 1
ATOM 1636 O O . VAL A 1 205 ? -3.415 -7.762 13.146 1.00 98.56 205 VAL A O 1
ATOM 1639 N N . LEU A 1 206 ? -5.606 -8.079 13.514 1.00 98.19 206 LEU A N 1
ATOM 1640 C CA . LEU A 1 206 ? -5.989 -8.003 12.099 1.00 98.19 206 LEU A CA 1
ATOM 1641 C C . LEU A 1 206 ? -5.552 -6.678 11.462 1.00 98.19 206 LEU A C 1
ATOM 1643 O O . LEU A 1 206 ? -5.038 -6.659 10.346 1.00 98.19 206 LEU A O 1
ATOM 1647 N N . ALA A 1 207 ? -5.694 -5.557 12.172 1.00 98.25 207 ALA A N 1
ATOM 1648 C CA . ALA A 1 207 ? -5.243 -4.262 11.679 1.00 98.25 207 ALA A CA 1
ATOM 1649 C C . ALA A 1 207 ? -3.709 -4.166 11.591 1.00 98.25 207 ALA A C 1
ATOM 1651 O O . ALA A 1 207 ? -3.189 -3.485 10.706 1.00 98.25 207 ALA A O 1
ATOM 1652 N N . MET A 1 208 ? -2.960 -4.796 12.500 1.00 97.38 208 MET A N 1
ATOM 1653 C CA . MET A 1 208 ? -1.497 -4.884 12.419 1.00 97.38 208 MET A CA 1
ATOM 1654 C C . MET A 1 208 ? -1.055 -5.776 11.257 1.00 97.38 208 MET A C 1
ATOM 1656 O O . MET A 1 208 ? -0.196 -5.366 10.477 1.00 97.38 208 MET A O 1
ATOM 1660 N N . GLU A 1 209 ? -1.679 -6.941 11.089 1.00 98.06 209 GLU A N 1
ATOM 1661 C CA . GLU A 1 209 ? -1.432 -7.856 9.973 1.00 98.06 209 GLU A CA 1
ATOM 1662 C C . GLU A 1 209 ? -1.729 -7.170 8.636 1.00 98.06 209 GLU A C 1
ATOM 1664 O O . GLU A 1 209 ? -0.863 -7.128 7.762 1.00 98.06 209 GLU A O 1
ATOM 1669 N N . GLU A 1 210 ? -2.887 -6.519 8.497 1.00 97.56 210 GLU A N 1
ATOM 1670 C CA . GLU A 1 210 ? -3.227 -5.744 7.303 1.00 97.56 210 GLU A CA 1
ATOM 1671 C C . GLU A 1 210 ? -2.225 -4.622 7.016 1.00 97.56 210 GLU A C 1
ATOM 1673 O O . GLU A 1 210 ? -1.873 -4.405 5.855 1.00 97.56 210 GLU A O 1
ATOM 1678 N N . ARG A 1 211 ? -1.779 -3.880 8.041 1.00 98.06 211 ARG A N 1
ATOM 1679 C CA . ARG A 1 211 ? -0.762 -2.831 7.861 1.00 98.06 211 ARG A CA 1
ATOM 1680 C C . ARG A 1 211 ? 0.560 -3.425 7.388 1.00 98.06 211 ARG A C 1
ATOM 1682 O O . ARG A 1 211 ? 1.130 -2.890 6.446 1.00 98.06 211 ARG A O 1
ATOM 1689 N N . SER A 1 212 ? 0.992 -4.543 7.969 1.00 97.75 212 SER A N 1
ATOM 1690 C CA . SER A 1 212 ? 2.226 -5.226 7.565 1.00 97.75 212 SER A CA 1
ATOM 1691 C C . SER A 1 212 ? 2.156 -5.740 6.121 1.00 97.75 212 SER A C 1
ATOM 1693 O O . SER A 1 212 ? 3.105 -5.594 5.353 1.00 97.75 212 SER A O 1
ATOM 1695 N N . ILE A 1 213 ? 0.997 -6.261 5.699 1.00 98.25 213 ILE A N 1
ATOM 1696 C CA . ILE A 1 213 ? 0.767 -6.691 4.317 1.00 98.25 213 ILE A CA 1
ATOM 1697 C C . ILE A 1 213 ? 0.789 -5.476 3.385 1.00 98.25 213 ILE A C 1
ATOM 1699 O O . ILE A 1 213 ? 1.454 -5.530 2.351 1.00 98.25 213 ILE A O 1
ATOM 1703 N N . LYS A 1 214 ? 0.116 -4.375 3.747 1.00 98.38 214 LYS A N 1
ATOM 1704 C CA . LYS A 1 214 ? 0.126 -3.121 2.972 1.00 98.38 214 LYS A CA 1
ATOM 1705 C C . LYS A 1 214 ? 1.539 -2.556 2.818 1.00 98.38 214 LYS A C 1
ATOM 1707 O O . LYS A 1 214 ? 1.888 -2.172 1.709 1.00 98.38 214 LYS A O 1
ATOM 1712 N N . GLU A 1 215 ? 2.344 -2.556 3.878 1.00 98.38 215 GLU A N 1
ATOM 1713 C CA . GLU A 1 215 ? 3.750 -2.133 3.840 1.00 98.38 215 GLU A CA 1
ATOM 1714 C C . GLU A 1 215 ? 4.570 -3.040 2.913 1.00 98.38 215 GLU A C 1
ATOM 1716 O O . GLU A 1 215 ? 5.180 -2.555 1.967 1.00 98.38 215 GLU A O 1
ATOM 1721 N N . SER A 1 216 ? 4.449 -4.366 3.050 1.00 98.19 216 SER A N 1
ATOM 1722 C CA . SER A 1 216 ? 5.154 -5.311 2.169 1.00 98.19 216 SER A CA 1
ATOM 1723 C C . SER A 1 216 ? 4.747 -5.210 0.690 1.00 98.19 216 SER A C 1
ATOM 1725 O O . SER A 1 216 ? 5.546 -5.490 -0.204 1.00 98.19 216 SER A O 1
ATOM 1727 N N . LEU A 1 217 ? 3.490 -4.849 0.406 1.00 97.94 217 LEU A N 1
ATOM 1728 C CA . LEU A 1 217 ? 3.013 -4.603 -0.955 1.00 97.94 217 LEU A CA 1
ATOM 1729 C C . LEU A 1 217 ? 3.512 -3.255 -1.476 1.00 97.94 217 LEU A C 1
ATOM 1731 O O . LEU A 1 217 ? 3.859 -3.175 -2.650 1.00 97.94 217 LEU A O 1
ATOM 1735 N N . ALA A 1 218 ? 3.576 -2.227 -0.629 1.00 98.62 218 ALA A N 1
ATOM 1736 C CA . ALA A 1 218 ? 4.148 -0.933 -0.985 1.00 98.62 218 ALA A CA 1
ATOM 1737 C C . ALA A 1 218 ? 5.641 -1.056 -1.331 1.00 98.62 218 ALA A C 1
ATOM 1739 O O . ALA A 1 218 ? 6.061 -0.511 -2.348 1.00 98.62 218 ALA A O 1
ATOM 1740 N N . ASP A 1 219 ? 6.404 -1.845 -0.569 1.00 98.44 219 ASP A N 1
ATOM 1741 C CA . ASP A 1 219 ? 7.812 -2.146 -0.863 1.00 98.44 219 ASP A CA 1
ATOM 1742 C C . ASP A 1 219 ? 7.977 -2.890 -2.196 1.00 98.44 219 ASP A C 1
ATOM 1744 O O . ASP A 1 219 ? 8.847 -2.570 -2.998 1.00 98.44 219 ASP A O 1
ATOM 1748 N N . LYS A 1 220 ? 7.101 -3.858 -2.494 1.00 98.38 220 LYS A N 1
ATOM 1749 C CA . LYS A 1 220 ? 7.118 -4.545 -3.799 1.00 98.38 220 LYS A CA 1
ATOM 1750 C C . LYS A 1 220 ? 6.756 -3.615 -4.951 1.00 98.38 220 LYS A C 1
ATOM 1752 O O . LYS A 1 220 ? 7.295 -3.762 -6.044 1.00 98.38 220 LYS A O 1
ATOM 1757 N N . VAL A 1 221 ? 5.818 -2.691 -4.742 1.00 98.56 221 VAL A N 1
ATOM 1758 C CA . VAL A 1 221 ? 5.456 -1.694 -5.757 1.00 98.56 221 VAL A CA 1
ATOM 1759 C C . VAL A 1 221 ? 6.631 -0.756 -6.009 1.00 98.56 221 VAL A C 1
ATOM 1761 O O . VAL A 1 221 ? 6.963 -0.549 -7.172 1.00 98.56 221 VAL A O 1
ATOM 1764 N N . SER A 1 222 ? 7.298 -0.259 -4.965 1.00 98.50 222 SER A N 1
ATOM 1765 C CA . SER A 1 222 ? 8.463 0.616 -5.127 1.00 98.50 222 SER A CA 1
ATOM 1766 C C . SER A 1 222 ? 9.633 -0.104 -5.813 1.00 98.50 222 SER A C 1
ATOM 1768 O O . SER A 1 222 ? 10.237 0.457 -6.726 1.00 98.50 222 SER A O 1
ATOM 1770 N N . GLU A 1 223 ? 9.886 -1.375 -5.480 1.00 98.50 223 GLU A N 1
ATOM 1771 C CA . GLU A 1 223 ? 10.887 -2.206 -6.163 1.00 98.50 223 GLU A CA 1
ATOM 1772 C C . GLU A 1 223 ? 10.550 -2.393 -7.654 1.00 98.50 223 GLU A C 1
ATOM 1774 O O . GLU A 1 223 ? 11.409 -2.223 -8.521 1.00 98.50 223 GLU A O 1
ATOM 1779 N N . LEU A 1 224 ? 9.291 -2.703 -7.985 1.00 98.12 224 LEU A N 1
ATOM 1780 C CA . LEU A 1 224 ? 8.850 -2.840 -9.377 1.00 98.12 224 LEU A CA 1
ATOM 1781 C C . LEU A 1 224 ? 8.911 -1.509 -10.138 1.00 98.12 224 LEU A C 1
ATOM 1783 O O . LEU A 1 224 ? 9.260 -1.497 -11.319 1.00 98.12 224 LEU A O 1
ATOM 1787 N N . GLU A 1 225 ? 8.596 -0.387 -9.493 1.00 98.50 225 GLU A N 1
ATOM 1788 C CA . GLU A 1 225 ? 8.734 0.949 -10.078 1.00 98.50 225 GLU A CA 1
ATOM 1789 C C . GLU A 1 225 ? 10.201 1.278 -10.392 1.00 98.50 225 GLU A C 1
ATOM 1791 O O . GLU A 1 225 ? 10.486 1.774 -11.487 1.00 98.50 225 GLU A O 1
ATOM 1796 N N . GLU A 1 226 ? 11.139 0.936 -9.503 1.00 98.38 226 GLU A N 1
ATOM 1797 C CA . GLU A 1 226 ? 12.581 1.082 -9.740 1.00 98.38 226 GLU A CA 1
ATOM 1798 C C . GLU A 1 226 ? 13.069 0.165 -10.875 1.00 98.38 226 GLU A C 1
ATOM 1800 O O . GLU A 1 226 ? 13.784 0.609 -11.779 1.00 98.38 226 GLU A O 1
ATOM 1805 N N . GLN A 1 227 ? 12.625 -1.095 -10.911 1.00 98.44 227 GLN A N 1
ATOM 1806 C CA . GLN A 1 227 ? 12.927 -2.018 -12.013 1.00 98.44 227 GLN A CA 1
ATOM 1807 C C . GLN A 1 227 ? 12.402 -1.491 -13.358 1.00 98.44 227 GLN A C 1
ATOM 1809 O O . GLN A 1 227 ? 13.085 -1.558 -14.380 1.00 98.44 227 GLN A O 1
ATOM 1814 N N . VAL A 1 228 ? 11.203 -0.907 -13.385 1.00 98.31 228 VAL A N 1
ATOM 1815 C CA . VAL A 1 228 ? 10.658 -0.293 -14.601 1.00 98.31 228 VAL A CA 1
ATOM 1816 C C . VAL A 1 228 ? 11.442 0.963 -14.987 1.00 98.31 228 VAL A C 1
ATOM 1818 O O . VAL A 1 228 ? 11.700 1.172 -16.174 1.00 98.31 228 VAL A O 1
ATOM 1821 N N . ALA A 1 229 ? 11.832 1.800 -14.024 1.00 98.38 229 ALA A N 1
ATOM 1822 C CA . ALA A 1 229 ? 12.626 2.998 -14.280 1.00 98.38 229 ALA A CA 1
ATOM 1823 C C . ALA A 1 229 ? 14.007 2.651 -14.862 1.00 98.38 229 ALA A C 1
ATOM 1825 O O . ALA A 1 229 ? 14.402 3.219 -15.880 1.00 98.38 229 ALA A O 1
ATOM 1826 N N . THR A 1 230 ? 14.697 1.667 -14.282 1.00 98.44 230 THR A N 1
ATOM 1827 C CA . THR A 1 230 ? 16.001 1.187 -14.767 1.00 98.44 230 THR A CA 1
ATOM 1828 C C . THR A 1 230 ? 15.902 0.568 -16.161 1.00 98.44 230 THR A C 1
ATOM 1830 O O . THR A 1 230 ? 16.716 0.886 -17.030 1.00 98.44 230 THR A O 1
ATOM 1833 N N . LEU A 1 231 ? 14.873 -0.244 -16.433 1.00 97.94 231 LEU A N 1
ATOM 1834 C CA . LEU A 1 231 ? 14.630 -0.779 -17.775 1.00 97.94 231 LEU A CA 1
ATOM 1835 C C . LEU A 1 231 ? 14.347 0.334 -18.788 1.00 97.94 231 LEU A C 1
ATOM 1837 O O . LEU A 1 231 ? 14.920 0.317 -19.875 1.00 97.94 231 LEU A O 1
ATOM 1841 N N . ARG A 1 232 ? 13.505 1.320 -18.446 1.00 98.50 232 ARG A N 1
ATOM 1842 C CA . ARG A 1 232 ? 13.231 2.478 -19.317 1.00 98.50 232 ARG A CA 1
ATOM 1843 C C . ARG A 1 232 ? 14.504 3.252 -19.638 1.00 98.50 232 ARG A C 1
ATOM 1845 O O . ARG A 1 232 ? 14.763 3.496 -20.811 1.00 98.50 232 ARG A O 1
ATOM 1852 N N . GLN A 1 233 ? 15.324 3.551 -18.632 1.00 98.38 233 GLN A N 1
ATOM 1853 C CA . GLN A 1 233 ? 16.613 4.211 -18.832 1.00 98.38 233 GLN A CA 1
ATOM 1854 C C . GLN A 1 233 ? 17.538 3.385 -19.743 1.00 98.38 233 GLN A C 1
ATOM 1856 O O . GLN A 1 233 ? 18.167 3.934 -20.647 1.00 98.38 233 GLN A O 1
ATOM 1861 N N . GLY A 1 234 ? 17.588 2.062 -19.555 1.00 98.25 234 GLY A N 1
ATOM 1862 C CA . GLY A 1 234 ? 18.342 1.157 -20.424 1.00 98.25 234 GLY A CA 1
ATOM 1863 C C . GLY A 1 234 ? 17.856 1.182 -21.877 1.00 98.25 234 GLY A C 1
ATOM 1864 O O . GLY A 1 234 ? 18.667 1.279 -22.799 1.00 98.25 234 GLY A O 1
ATOM 1865 N N . TYR A 1 235 ? 16.537 1.161 -22.097 1.00 97.94 235 TYR A N 1
ATOM 1866 C CA . TYR A 1 235 ? 15.941 1.278 -23.431 1.00 97.94 235 TYR A CA 1
ATOM 1867 C C . TYR A 1 235 ? 16.221 2.635 -24.083 1.00 97.94 235 TYR A C 1
ATOM 1869 O O . TYR A 1 235 ? 16.538 2.676 -25.271 1.00 97.94 235 TYR A O 1
ATOM 1877 N N . GLU A 1 236 ? 16.127 3.733 -23.334 1.00 98.12 236 GLU A N 1
ATOM 1878 C CA . GLU A 1 236 ? 16.425 5.079 -23.830 1.00 98.12 236 GLU A CA 1
ATOM 1879 C C . GLU A 1 236 ? 17.901 5.225 -24.217 1.00 98.12 236 GLU A C 1
ATOM 1881 O O . GLU A 1 236 ? 18.198 5.734 -25.298 1.00 98.12 236 GLU A O 1
ATOM 1886 N N . SER A 1 237 ? 18.823 4.705 -23.398 1.00 98.19 237 SER A N 1
ATOM 1887 C CA . SER A 1 237 ? 20.257 4.675 -23.718 1.00 98.19 237 SER A CA 1
ATOM 1888 C C . SER A 1 237 ? 20.531 3.869 -24.988 1.00 98.19 237 SER A C 1
ATOM 1890 O O . SER A 1 237 ? 21.183 4.362 -25.907 1.00 98.19 237 SER A O 1
ATOM 1892 N N . ALA A 1 238 ? 19.967 2.662 -25.099 1.00 97.69 238 ALA A N 1
ATOM 1893 C CA . ALA A 1 238 ? 20.118 1.827 -26.291 1.00 97.69 238 ALA A CA 1
ATOM 1894 C C . ALA A 1 238 ? 19.499 2.477 -27.545 1.00 97.69 238 ALA A C 1
ATOM 1896 O O . ALA A 1 238 ? 20.039 2.363 -28.647 1.00 97.69 238 ALA A O 1
ATOM 1897 N N . ALA A 1 239 ? 18.375 3.185 -27.400 1.00 98.31 239 ALA A N 1
ATOM 1898 C CA . ALA A 1 239 ? 17.764 3.941 -28.489 1.00 98.31 239 ALA A CA 1
ATOM 1899 C C . ALA A 1 239 ? 18.642 5.126 -28.924 1.00 98.31 239 ALA A C 1
ATOM 1901 O O . ALA A 1 239 ? 18.805 5.351 -30.125 1.00 98.31 239 ALA A O 1
ATOM 1902 N N . ALA A 1 240 ? 19.246 5.847 -27.975 1.00 98.06 240 ALA A N 1
ATOM 1903 C CA . ALA A 1 240 ? 20.179 6.934 -28.257 1.00 98.06 240 ALA A CA 1
ATOM 1904 C C . ALA A 1 240 ? 21.457 6.431 -28.951 1.00 98.06 240 ALA A C 1
ATOM 1906 O O . ALA A 1 240 ? 21.894 7.029 -29.935 1.00 98.06 240 ALA A O 1
ATOM 1907 N N . GLU A 1 241 ? 22.017 5.302 -28.508 1.00 97.81 241 GLU A N 1
ATOM 1908 C CA . GLU A 1 241 ? 23.148 4.635 -29.168 1.00 97.81 241 GLU A CA 1
ATOM 1909 C C . GLU A 1 241 ? 22.796 4.176 -30.583 1.00 97.81 241 GLU A C 1
ATOM 1911 O O . GLU A 1 241 ? 23.559 4.393 -31.523 1.00 97.81 241 GLU A O 1
ATOM 1916 N N . ARG A 1 242 ? 21.612 3.589 -30.778 1.00 97.88 242 ARG A N 1
ATOM 1917 C CA . ARG A 1 242 ? 21.142 3.231 -32.119 1.00 97.88 242 ARG A CA 1
ATOM 1918 C C . ARG A 1 242 ? 21.033 4.465 -33.014 1.00 97.88 242 ARG A C 1
ATOM 1920 O O . ARG A 1 242 ? 21.402 4.393 -34.184 1.00 97.88 242 ARG A O 1
ATOM 1927 N N . GLN A 1 243 ? 20.526 5.580 -32.491 1.00 98.31 243 GLN A N 1
ATOM 1928 C CA . GLN A 1 243 ? 20.406 6.818 -33.256 1.00 98.31 243 GLN A CA 1
ATOM 1929 C C . GLN A 1 243 ? 21.781 7.393 -33.617 1.00 98.31 243 GLN A C 1
ATOM 1931 O O . GLN A 1 243 ? 21.972 7.811 -34.756 1.00 98.31 243 GLN A O 1
ATOM 1936 N N . SER A 1 244 ? 22.751 7.378 -32.698 1.00 98.00 244 SER A N 1
ATOM 1937 C CA . SER A 1 244 ? 24.116 7.843 -32.981 1.00 98.00 244 SER A CA 1
ATOM 1938 C C . SER A 1 244 ? 24.842 6.942 -33.986 1.00 98.00 244 SER A C 1
ATOM 1940 O O . SER A 1 244 ? 25.549 7.427 -34.867 1.00 98.00 244 SER A O 1
ATOM 1942 N N . GLN A 1 245 ? 24.620 5.628 -33.925 1.00 96.75 245 GLN A N 1
ATOM 1943 C CA . GLN A 1 245 ? 25.114 4.698 -34.938 1.00 96.75 245 GLN A CA 1
ATOM 1944 C C . GLN A 1 245 ? 24.438 4.934 -36.293 1.00 96.75 245 GLN A C 1
ATOM 1946 O O . GLN A 1 245 ? 25.113 4.907 -37.318 1.00 96.75 245 GLN A O 1
ATOM 1951 N N . ALA A 1 246 ? 23.130 5.204 -36.323 1.00 98.00 246 ALA A N 1
ATOM 1952 C CA . ALA A 1 246 ? 22.412 5.508 -37.558 1.00 98.00 246 ALA A CA 1
ATOM 1953 C C . ALA A 1 246 ? 22.933 6.793 -38.221 1.00 98.00 246 ALA A C 1
ATOM 1955 O O . ALA A 1 246 ? 23.152 6.799 -39.432 1.00 98.00 246 ALA A O 1
ATOM 1956 N N . THR A 1 247 ? 23.196 7.852 -37.446 1.00 97.75 247 THR A N 1
ATOM 1957 C CA . THR A 1 247 ? 23.796 9.085 -37.980 1.00 97.75 247 THR A CA 1
ATOM 1958 C C . THR A 1 247 ? 25.236 8.867 -38.438 1.00 97.75 247 THR A C 1
ATOM 1960 O O . THR A 1 247 ? 25.620 9.376 -39.486 1.00 97.75 247 THR A O 1
ATOM 1963 N N . LEU A 1 248 ? 26.031 8.062 -37.722 1.00 97.69 248 LEU A N 1
ATOM 1964 C CA . LEU A 1 248 ? 27.373 7.684 -38.171 1.00 97.69 248 LEU A CA 1
ATOM 1965 C C . LEU A 1 248 ? 27.329 6.914 -39.498 1.00 97.69 248 LEU A C 1
ATOM 1967 O O . LEU A 1 248 ? 28.119 7.201 -40.394 1.00 97.69 248 LEU A O 1
ATOM 1971 N N . VAL A 1 249 ? 26.406 5.961 -39.642 1.00 97.94 249 VAL A N 1
ATOM 1972 C CA . VAL A 1 249 ? 26.219 5.210 -40.890 1.00 97.94 249 VAL A CA 1
ATOM 1973 C C . VAL A 1 249 ? 25.816 6.141 -42.030 1.00 97.94 249 VAL A C 1
ATOM 1975 O O . VAL A 1 249 ? 26.383 6.015 -43.112 1.00 97.94 249 VAL A O 1
ATOM 1978 N N . ASP A 1 250 ? 24.900 7.087 -41.810 1.00 98.12 250 ASP A N 1
ATOM 1979 C CA . ASP A 1 250 ? 24.515 8.062 -42.839 1.00 98.12 250 ASP A CA 1
ATOM 1980 C C . ASP A 1 250 ? 25.699 8.951 -43.254 1.00 98.12 250 ASP A C 1
ATOM 1982 O O . ASP A 1 250 ? 25.992 9.089 -44.441 1.00 98.12 250 ASP A O 1
ATOM 1986 N N . ASN A 1 251 ? 26.473 9.447 -42.285 1.00 97.69 251 ASN A N 1
ATOM 1987 C CA . ASN A 1 251 ? 27.689 10.217 -42.550 1.00 97.69 251 ASN A CA 1
ATOM 1988 C C . ASN A 1 251 ? 28.716 9.409 -43.360 1.00 97.69 251 ASN A C 1
ATOM 1990 O O . ASN A 1 251 ? 29.282 9.920 -44.324 1.00 97.69 251 ASN A O 1
ATOM 1994 N N . LEU A 1 252 ? 28.936 8.135 -43.011 1.00 96.94 252 LEU A N 1
ATOM 1995 C CA . LEU A 1 252 ? 29.829 7.244 -43.758 1.00 96.94 252 LEU A CA 1
ATOM 1996 C C . LEU A 1 252 ? 29.303 6.951 -45.169 1.00 96.94 252 LEU A C 1
ATOM 1998 O O . LEU A 1 252 ? 30.092 6.887 -46.110 1.00 96.94 252 LEU A O 1
ATOM 2002 N N . GLN A 1 253 ? 27.988 6.791 -45.341 1.00 97.50 253 GLN A N 1
ATOM 2003 C CA . GLN A 1 253 ? 27.378 6.624 -46.660 1.00 97.50 253 GLN A CA 1
ATOM 2004 C C . GLN A 1 253 ? 27.532 7.884 -47.517 1.00 97.50 253 GLN A C 1
ATOM 2006 O O . GLN A 1 253 ? 27.838 7.763 -48.702 1.00 97.50 253 GLN A O 1
ATOM 2011 N N . ASN A 1 254 ? 27.365 9.074 -46.938 1.00 97.69 254 ASN A N 1
ATOM 2012 C CA . ASN A 1 254 ? 27.568 10.343 -47.636 1.00 97.69 254 ASN A CA 1
ATOM 2013 C C . ASN A 1 254 ? 29.037 10.531 -48.027 1.00 97.69 254 ASN A C 1
ATOM 2015 O O . ASN A 1 254 ? 29.317 10.749 -49.202 1.00 97.69 254 ASN A O 1
ATOM 2019 N N . ALA A 1 255 ? 29.978 10.293 -47.108 1.00 97.44 255 ALA A N 1
ATOM 2020 C CA . ALA A 1 255 ? 31.409 10.317 -47.416 1.00 97.44 255 ALA A CA 1
ATOM 2021 C C . ALA A 1 255 ? 31.785 9.301 -48.512 1.00 97.44 255 ALA A C 1
ATOM 2023 O O . ALA A 1 255 ? 32.583 9.597 -49.401 1.00 97.44 255 ALA A O 1
ATOM 2024 N N . LEU A 1 256 ? 31.189 8.102 -48.502 1.00 97.38 256 LEU A N 1
ATOM 2025 C CA . LEU A 1 256 ? 31.408 7.112 -49.558 1.00 97.38 256 LEU A CA 1
ATOM 2026 C C . LEU A 1 256 ? 30.855 7.586 -50.909 1.00 97.38 256 LEU A C 1
ATOM 2028 O O . LEU A 1 256 ? 31.532 7.404 -51.922 1.00 97.38 256 LEU A O 1
ATOM 2032 N N . ARG A 1 257 ? 29.656 8.187 -50.940 1.00 97.38 257 ARG A N 1
ATOM 2033 C CA . ARG A 1 257 ? 29.081 8.779 -52.161 1.00 97.38 257 ARG A CA 1
ATOM 2034 C C . ARG A 1 257 ? 29.979 9.888 -52.699 1.00 97.38 257 ARG A C 1
ATOM 2036 O O . ARG A 1 257 ? 30.310 9.854 -53.878 1.00 97.38 257 ARG A O 1
ATOM 2043 N N . GLU A 1 258 ? 30.449 10.791 -51.844 1.00 97.25 258 GLU A N 1
ATOM 2044 C CA . GLU A 1 258 ? 31.367 11.871 -52.222 1.00 97.25 258 GLU A CA 1
ATOM 2045 C C . GLU A 1 258 ? 32.684 11.331 -52.790 1.00 97.25 258 GLU A C 1
ATOM 2047 O O . GLU A 1 258 ? 33.113 11.764 -53.857 1.00 97.25 258 GLU A O 1
ATOM 2052 N N . ILE A 1 259 ? 33.298 10.325 -52.154 1.00 96.25 259 ILE A N 1
ATOM 2053 C CA . ILE A 1 259 ? 34.516 9.681 -52.677 1.00 96.25 259 ILE A CA 1
ATOM 2054 C C . ILE A 1 259 ? 34.245 9.011 -54.031 1.00 96.25 259 ILE A C 1
ATOM 2056 O O . ILE A 1 259 ? 35.084 9.068 -54.931 1.00 96.25 259 ILE A O 1
ATOM 2060 N N . GLN A 1 260 ? 33.095 8.356 -54.201 1.00 96.94 260 GLN A N 1
ATOM 2061 C CA . GLN A 1 260 ? 32.724 7.734 -55.474 1.00 96.94 260 GLN A CA 1
ATOM 2062 C C . GLN A 1 260 ? 32.491 8.774 -56.575 1.00 96.94 260 GLN A C 1
ATOM 2064 O O . GLN A 1 260 ? 32.950 8.579 -57.702 1.00 96.94 260 GLN A O 1
ATOM 2069 N N . GLU A 1 261 ? 31.810 9.877 -56.268 1.00 97.12 261 GLU A N 1
ATOM 2070 C CA . GLU A 1 261 ? 31.586 10.985 -57.196 1.00 97.12 261 GLU A CA 1
ATOM 2071 C C . GLU A 1 261 ? 32.894 11.686 -57.564 1.00 97.12 261 GLU A C 1
ATOM 2073 O O . GLU A 1 261 ? 33.132 11.911 -58.753 1.00 97.12 261 GLU A O 1
ATOM 2078 N N . ALA A 1 262 ? 33.769 11.935 -56.585 1.00 97.12 262 ALA A N 1
ATOM 2079 C CA . ALA A 1 262 ? 35.108 12.476 -56.790 1.00 97.12 262 ALA A CA 1
ATOM 2080 C C . ALA A 1 262 ? 35.930 11.564 -57.704 1.00 97.12 262 ALA A C 1
ATOM 2082 O O . ALA A 1 262 ? 36.364 12.009 -58.761 1.00 97.12 262 ALA A O 1
ATOM 2083 N N . ARG A 1 263 ? 36.025 10.260 -57.406 1.00 95.00 263 ARG A N 1
ATOM 2084 C CA . ARG A 1 263 ? 36.723 9.290 -58.271 1.00 95.00 263 ARG A CA 1
ATOM 2085 C C . ARG A 1 263 ? 36.137 9.224 -59.677 1.00 95.00 263 ARG A C 1
ATOM 2087 O O . ARG A 1 263 ? 36.874 9.084 -60.648 1.00 95.00 263 ARG A O 1
ATOM 2094 N N . LYS A 1 264 ? 34.811 9.305 -59.820 1.00 97.50 264 LYS A N 1
ATOM 2095 C CA . LYS A 1 264 ? 34.156 9.320 -61.136 1.00 97.50 264 LYS A CA 1
ATOM 2096 C C . LYS A 1 264 ? 34.469 10.609 -61.892 1.00 97.50 264 LYS A C 1
ATOM 2098 O O . LYS A 1 264 ? 34.591 10.573 -63.112 1.00 97.50 264 LYS A O 1
ATOM 2103 N N . LYS A 1 265 ? 34.562 11.746 -61.200 1.00 96.94 265 LYS A N 1
ATOM 2104 C CA . LYS A 1 265 ? 34.963 13.028 -61.784 1.00 96.94 265 LYS A CA 1
ATOM 2105 C C . LYS A 1 265 ? 36.435 13.001 -62.196 1.00 96.94 265 LYS A C 1
ATOM 2107 O O . LYS A 1 265 ? 36.706 13.252 -63.361 1.00 96.94 265 LYS A O 1
ATOM 2112 N N . GLU A 1 266 ? 37.330 12.573 -61.309 1.00 95.75 266 GLU A N 1
ATOM 2113 C CA . GLU A 1 266 ? 38.757 12.374 -61.587 1.00 95.75 266 GLU A CA 1
ATOM 2114 C C . GLU A 1 266 ? 38.967 11.431 -62.777 1.00 95.75 266 GLU A C 1
ATOM 2116 O O . GLU A 1 266 ? 39.723 11.748 -63.686 1.00 95.75 266 GLU A O 1
ATOM 2121 N N . LEU A 1 267 ? 38.253 10.299 -62.842 1.00 96.62 267 LEU A N 1
ATOM 2122 C CA . LEU A 1 267 ? 38.346 9.381 -63.980 1.00 96.62 267 LEU A CA 1
ATOM 2123 C C . LEU A 1 267 ? 37.884 10.039 -65.287 1.00 96.62 267 LEU A C 1
ATOM 2125 O O . LEU A 1 267 ? 38.521 9.836 -66.316 1.00 96.62 267 LEU A O 1
ATOM 2129 N N . ARG A 1 268 ? 36.799 10.826 -65.263 1.00 96.88 268 ARG A N 1
ATOM 2130 C CA . ARG A 1 268 ? 36.348 11.574 -66.449 1.00 96.88 268 ARG A CA 1
ATOM 2131 C C . ARG A 1 268 ? 37.370 12.624 -66.874 1.00 96.88 268 ARG A C 1
ATOM 2133 O O . ARG A 1 268 ? 37.674 12.681 -68.054 1.00 96.88 268 ARG A O 1
ATOM 2140 N N . GLU A 1 269 ? 37.919 13.399 -65.941 1.00 96.31 269 GLU A N 1
ATOM 2141 C CA . GLU A 1 269 ? 38.948 14.411 -66.219 1.00 96.31 269 GLU A CA 1
ATOM 2142 C C . GLU A 1 269 ? 40.234 13.759 -66.765 1.00 96.31 269 GLU A C 1
ATOM 2144 O O . GLU A 1 269 ? 40.823 14.242 -67.730 1.00 96.31 269 GLU A O 1
ATOM 2149 N N . MET A 1 270 ? 40.648 12.607 -66.228 1.00 95.31 270 MET A N 1
ATOM 2150 C CA . MET A 1 270 ? 41.774 11.829 -66.761 1.00 95.31 270 MET A CA 1
ATOM 2151 C C . MET A 1 270 ? 41.490 11.284 -68.170 1.00 95.31 270 MET A C 1
ATOM 2153 O O . MET A 1 270 ? 42.365 11.314 -69.034 1.00 95.31 270 MET A O 1
ATOM 2157 N N . VAL A 1 271 ? 40.274 10.804 -68.441 1.00 97.25 271 VAL A N 1
ATOM 2158 C CA . VAL A 1 271 ? 39.881 10.372 -69.793 1.00 97.25 271 VAL A CA 1
ATOM 2159 C C . VAL A 1 271 ? 39.850 11.561 -70.752 1.00 97.25 271 VAL A C 1
ATOM 2161 O O . VAL A 1 271 ? 40.451 11.484 -71.813 1.00 97.25 271 VAL A O 1
ATOM 2164 N N . GLU A 1 272 ? 39.250 12.687 -70.371 1.00 96.88 272 GLU A N 1
ATOM 2165 C CA . GLU A 1 272 ? 39.180 13.889 -71.207 1.00 96.88 272 GLU A CA 1
ATOM 2166 C C . GLU A 1 272 ? 40.576 14.451 -71.510 1.00 96.88 272 GLU A C 1
ATOM 2168 O O . GLU A 1 272 ? 40.891 14.761 -72.657 1.00 96.88 272 GLU A O 1
ATOM 2173 N N . THR A 1 273 ? 41.460 14.517 -70.511 1.00 97.00 273 THR A N 1
ATOM 2174 C CA . THR A 1 273 ? 42.846 14.970 -70.709 1.00 97.00 273 THR A CA 1
ATOM 2175 C C . THR A 1 273 ? 43.643 14.015 -71.596 1.00 97.00 273 THR A C 1
ATOM 2177 O O . THR A 1 273 ? 44.377 14.474 -72.473 1.00 97.00 273 THR A O 1
ATOM 2180 N N . THR A 1 274 ? 43.493 12.698 -71.427 1.00 94.75 274 THR A N 1
ATOM 2181 C CA . THR A 1 274 ? 44.168 11.709 -72.285 1.00 94.75 274 THR A CA 1
ATOM 2182 C C . THR A 1 274 ? 43.596 11.678 -73.705 1.00 94.75 274 THR A C 1
ATOM 2184 O O . THR A 1 274 ? 44.363 11.572 -74.663 1.00 94.75 274 THR A O 1
ATOM 2187 N N . GLU A 1 275 ? 42.284 11.851 -73.883 1.00 96.81 275 GLU A N 1
ATOM 2188 C CA . GLU A 1 275 ? 41.641 12.015 -75.191 1.00 96.81 275 GLU A CA 1
ATOM 2189 C C . GLU A 1 275 ? 42.097 13.303 -75.885 1.00 96.81 275 GLU A C 1
ATOM 2191 O O . GLU A 1 275 ? 42.440 13.263 -77.068 1.00 96.81 275 GLU A O 1
ATOM 2196 N N . ALA A 1 276 ? 42.184 14.422 -75.160 1.00 95.94 276 ALA A N 1
ATOM 2197 C CA . ALA A 1 276 ? 42.704 15.685 -75.680 1.00 95.94 276 ALA A CA 1
ATOM 2198 C C . ALA A 1 276 ? 44.177 15.558 -76.105 1.00 95.94 276 ALA A C 1
ATOM 2200 O O . ALA A 1 276 ? 44.548 15.991 -77.198 1.00 95.94 276 ALA A O 1
ATOM 2201 N N . GLN A 1 277 ? 45.014 14.900 -75.293 1.00 95.50 277 GLN A N 1
ATOM 2202 C CA . GLN A 1 277 ? 46.399 14.588 -75.662 1.00 95.50 277 GLN A CA 1
ATOM 2203 C C . GLN A 1 277 ? 46.462 13.707 -76.916 1.00 95.50 277 GLN A C 1
ATOM 2205 O O . GLN A 1 277 ? 47.250 13.984 -77.820 1.00 95.50 277 GLN A O 1
ATOM 2210 N N . LEU A 1 278 ? 45.616 12.678 -77.014 1.00 96.00 278 LEU A N 1
ATOM 2211 C CA . LEU A 1 278 ? 45.552 11.802 -78.184 1.00 96.00 278 LEU A CA 1
ATOM 2212 C C . LEU A 1 278 ? 45.121 12.564 -79.444 1.00 96.00 278 LEU A C 1
ATOM 2214 O O . LEU A 1 278 ? 45.693 12.346 -80.511 1.00 96.00 278 LEU A O 1
ATOM 2218 N N . GLN A 1 279 ? 44.131 13.454 -79.344 1.00 96.12 279 GLN A N 1
ATOM 2219 C CA . GLN A 1 279 ? 43.689 14.301 -80.454 1.00 96.12 279 GLN A CA 1
ATOM 2220 C C . GLN A 1 279 ? 44.788 15.272 -80.898 1.00 96.12 279 GLN A C 1
ATOM 2222 O O . GLN A 1 279 ? 45.057 15.371 -82.095 1.00 96.12 279 GLN A O 1
ATOM 2227 N N . ALA A 1 280 ? 45.476 15.924 -79.956 1.00 95.62 280 ALA A N 1
ATOM 2228 C CA . ALA A 1 280 ? 46.605 16.799 -80.259 1.00 95.62 280 ALA A CA 1
ATOM 2229 C C . ALA A 1 280 ? 47.736 16.037 -80.969 1.00 95.62 280 ALA A C 1
ATOM 2231 O O . ALA A 1 280 ? 48.239 16.492 -81.994 1.00 95.62 280 ALA A O 1
ATOM 2232 N N . GLN A 1 281 ? 48.087 14.839 -80.486 1.00 94.69 281 GLN A N 1
ATOM 2233 C CA . GLN A 1 281 ? 49.083 13.986 -81.140 1.00 94.69 281 GLN A CA 1
ATOM 2234 C C . GLN A 1 281 ? 48.635 13.539 -82.536 1.00 94.69 281 GLN A C 1
ATOM 2236 O O . GLN A 1 281 ? 49.434 13.574 -83.466 1.00 94.69 281 GLN A O 1
ATOM 2241 N N . LYS A 1 282 ? 47.358 13.182 -82.731 1.00 96.50 282 LYS A N 1
ATOM 2242 C CA . LYS A 1 282 ? 46.812 12.875 -84.066 1.00 96.50 282 LYS A CA 1
ATOM 2243 C C . LYS A 1 282 ? 46.914 14.068 -85.019 1.00 96.50 282 LYS A C 1
ATOM 2245 O O . LYS A 1 282 ? 47.311 13.872 -86.162 1.00 96.50 282 LYS A O 1
ATOM 2250 N N . SER A 1 283 ? 46.609 15.283 -84.555 1.00 95.88 283 SER A N 1
ATOM 2251 C CA . SER A 1 283 ? 46.767 16.510 -85.350 1.00 95.88 283 SER A CA 1
ATOM 2252 C C . SER A 1 283 ? 48.227 16.740 -85.735 1.00 95.88 283 SER A C 1
ATOM 2254 O O . SER A 1 283 ? 48.521 16.976 -86.901 1.00 95.88 283 SER A O 1
ATOM 2256 N N . LEU A 1 284 ? 49.161 16.599 -84.786 1.00 95.88 284 LEU A N 1
ATOM 2257 C CA . LEU A 1 284 ? 50.597 16.718 -85.059 1.00 95.88 284 LEU A CA 1
ATOM 2258 C C . LEU A 1 284 ? 51.087 15.666 -86.059 1.00 95.88 284 LEU A C 1
ATOM 2260 O O . LEU A 1 284 ? 51.893 15.983 -86.931 1.00 95.88 284 LEU A O 1
ATOM 2264 N N . VAL A 1 285 ? 50.595 14.427 -85.958 1.00 95.75 285 VAL A N 1
ATOM 2265 C CA . VAL A 1 285 ? 50.892 13.367 -86.930 1.00 95.75 285 VAL A CA 1
ATOM 2266 C C . VAL A 1 285 ? 50.338 13.732 -88.306 1.00 95.75 285 VAL A C 1
ATOM 2268 O O . VAL A 1 285 ? 51.079 13.649 -89.277 1.00 95.75 285 VAL A O 1
ATOM 2271 N N . GLN A 1 286 ? 49.097 14.211 -88.405 1.00 95.88 286 GLN A N 1
ATOM 2272 C CA . GLN A 1 286 ? 48.498 14.639 -89.673 1.00 95.88 286 GLN A CA 1
ATOM 2273 C C . GLN A 1 286 ? 49.243 15.835 -90.298 1.00 95.88 286 GLN A C 1
ATOM 2275 O O . GLN A 1 286 ? 49.465 15.884 -91.509 1.00 95.88 286 GLN A O 1
ATOM 2280 N N . GLU A 1 287 ? 49.674 16.801 -89.488 1.00 95.38 287 GLU A N 1
ATOM 2281 C CA . GLU A 1 287 ? 50.531 17.900 -89.938 1.00 95.38 287 GLU A CA 1
ATOM 2282 C C . GLU A 1 287 ? 51.904 17.406 -90.404 1.00 95.38 287 GLU A C 1
ATOM 2284 O O . GLU A 1 287 ? 52.438 17.891 -91.398 1.00 95.38 287 GLU A O 1
ATOM 2289 N N . ALA A 1 288 ? 52.502 16.445 -89.701 1.00 92.75 288 ALA A N 1
ATOM 2290 C CA . ALA A 1 288 ? 53.766 15.849 -90.112 1.00 92.75 288 ALA A CA 1
ATOM 2291 C C . ALA A 1 288 ? 53.611 15.031 -91.405 1.00 92.75 288 ALA A C 1
ATOM 2293 O O . ALA A 1 288 ? 54.492 15.077 -92.260 1.00 92.75 288 ALA A O 1
ATOM 2294 N N . GLU A 1 289 ? 52.496 14.319 -91.578 1.00 95.62 289 GLU A N 1
ATOM 2295 C CA . GLU A 1 289 ? 52.159 13.575 -92.794 1.00 95.62 289 GLU A CA 1
ATOM 2296 C C . GLU A 1 289 ? 51.906 14.502 -93.983 1.00 95.62 289 GLU A C 1
ATOM 2298 O O . GLU A 1 289 ? 52.436 14.245 -95.061 1.00 95.62 289 GLU A O 1
ATOM 2303 N N . SER A 1 290 ? 51.165 15.599 -93.798 1.00 95.06 290 SER A N 1
ATOM 2304 C CA . SER A 1 290 ? 50.968 16.613 -94.845 1.00 95.06 290 SER A CA 1
ATOM 2305 C C . SER A 1 290 ? 52.281 17.293 -95.221 1.00 95.06 290 SER A C 1
ATOM 2307 O O . SER A 1 290 ? 52.626 17.312 -96.399 1.00 95.06 290 SER A O 1
ATOM 2309 N N . ARG A 1 291 ? 53.090 17.720 -94.241 1.00 95.00 291 ARG A N 1
ATOM 2310 C CA . ARG A 1 291 ? 54.446 18.242 -94.493 1.00 95.00 291 ARG A CA 1
ATOM 2311 C C . ARG A 1 291 ? 55.337 17.226 -95.207 1.00 95.00 291 ARG A C 1
ATOM 2313 O O . ARG A 1 291 ? 56.104 17.593 -96.093 1.00 95.00 291 ARG A O 1
ATOM 2320 N N . ARG A 1 292 ? 55.248 15.942 -94.845 1.00 95.38 292 ARG A N 1
ATOM 2321 C CA . ARG A 1 292 ? 55.966 14.863 -95.536 1.00 95.38 292 ARG A CA 1
ATOM 2322 C C . ARG A 1 292 ? 55.473 14.704 -96.975 1.00 95.38 292 ARG A C 1
ATOM 2324 O O . ARG A 1 292 ? 56.306 14.538 -97.856 1.00 95.38 292 ARG A O 1
ATOM 2331 N N . ALA A 1 293 ? 54.166 14.741 -97.217 1.00 94.38 293 ALA A N 1
ATOM 2332 C CA . ALA A 1 293 ? 53.586 14.627 -98.553 1.00 94.38 293 ALA A CA 1
ATOM 2333 C C . ALA A 1 293 ? 53.974 15.816 -99.444 1.00 94.38 293 ALA A C 1
ATOM 2335 O O . ALA A 1 293 ? 54.359 15.610 -100.590 1.00 94.38 293 ALA A O 1
ATOM 2336 N N . GLU A 1 294 ? 53.954 17.038 -98.906 1.00 94.50 294 GLU A N 1
ATOM 2337 C CA . GLU A 1 294 ? 54.463 18.237 -99.582 1.00 94.50 294 GLU A CA 1
ATOM 2338 C C . GLU A 1 294 ? 55.953 18.097 -99.910 1.00 94.50 294 GLU A C 1
ATOM 2340 O O . GLU A 1 294 ? 56.360 18.334 -101.045 1.00 94.50 294 GLU A O 1
ATOM 2345 N N . ALA A 1 295 ? 56.772 17.653 -98.951 1.00 91.12 295 ALA A N 1
ATOM 2346 C CA . ALA A 1 295 ? 58.201 17.441 -99.166 1.00 91.12 295 ALA A CA 1
ATOM 2347 C C . ALA A 1 295 ? 58.495 16.341 -100.202 1.00 91.12 295 ALA A C 1
ATOM 2349 O O . ALA A 1 295 ? 59.398 16.507 -101.023 1.00 91.12 295 ALA A O 1
ATOM 2350 N N . GLU A 1 296 ? 57.748 15.231 -100.197 1.00 94.38 296 GLU A N 1
ATOM 2351 C CA . GLU A 1 296 ? 57.848 14.197 -101.236 1.00 94.38 296 GLU A CA 1
ATOM 2352 C C . GLU A 1 296 ? 57.381 14.733 -102.598 1.00 94.38 296 GLU A C 1
ATOM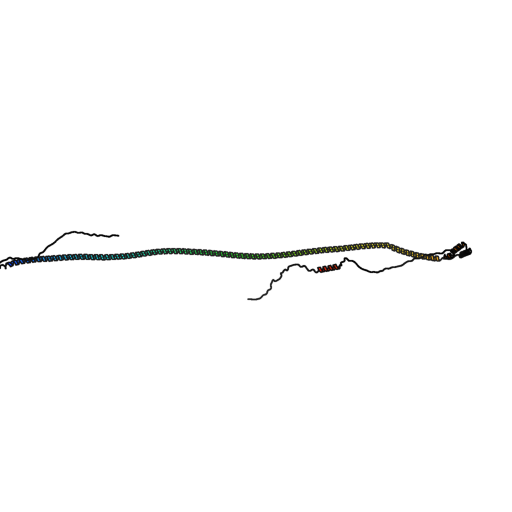 2354 O O . GLU A 1 296 ? 58.051 14.480 -103.592 1.00 94.38 296 GLU A O 1
ATOM 2359 N N . GLY A 1 297 ? 56.320 15.546 -102.653 1.00 93.31 297 GLY A N 1
ATOM 2360 C CA . GLY A 1 297 ? 55.873 16.213 -103.881 1.00 93.31 297 GLY A CA 1
ATOM 2361 C C . GLY A 1 297 ? 56.940 17.143 -104.466 1.00 93.31 297 GLY A C 1
ATOM 2362 O O . GLY A 1 297 ? 57.287 17.026 -105.639 1.00 93.31 297 GLY A O 1
ATOM 2363 N N . VAL A 1 298 ? 57.547 17.996 -103.635 1.00 94.19 298 VAL A N 1
ATOM 2364 C CA . VAL A 1 298 ? 58.672 18.860 -104.037 1.00 94.19 298 VAL A CA 1
ATOM 2365 C C . VAL A 1 298 ? 59.871 18.027 -104.490 1.00 94.19 298 VAL A C 1
ATOM 2367 O O . VAL A 1 298 ? 60.517 18.349 -105.484 1.00 94.19 298 VAL A O 1
ATOM 2370 N N . LYS A 1 299 ? 60.183 16.930 -103.793 1.00 93.56 299 LYS A N 1
ATOM 2371 C CA . LYS A 1 299 ? 61.254 16.010 -104.195 1.00 93.56 299 LYS A CA 1
ATOM 2372 C C . LYS A 1 299 ? 60.958 15.351 -105.544 1.00 93.56 299 LYS A C 1
ATOM 2374 O O . LYS A 1 299 ? 61.874 15.229 -106.355 1.00 93.56 299 LYS A O 1
ATOM 2379 N N . GLU A 1 300 ? 59.718 14.947 -105.806 1.00 93.94 300 GLU A N 1
ATOM 2380 C CA . GLU A 1 300 ? 59.299 14.419 -107.105 1.00 93.94 300 GLU A CA 1
ATOM 2381 C C . GLU A 1 300 ? 59.423 15.474 -108.210 1.00 93.94 300 GLU A C 1
ATOM 2383 O O . GLU A 1 300 ? 59.964 15.176 -109.276 1.00 93.94 300 GLU A O 1
ATOM 2388 N N . GLU A 1 301 ? 58.983 16.710 -107.973 1.00 93.56 301 GLU A N 1
ATOM 2389 C CA . GLU A 1 301 ? 59.145 17.825 -108.914 1.00 93.56 301 GLU A CA 1
ATOM 2390 C C . GLU A 1 301 ? 60.619 18.099 -109.217 1.00 93.56 301 GLU A C 1
ATOM 2392 O O . GLU A 1 301 ? 61.014 18.092 -110.382 1.00 93.56 301 GLU A O 1
ATOM 2397 N N . LEU A 1 302 ? 61.456 18.229 -108.185 1.00 90.62 302 LEU A N 1
ATOM 2398 C CA . LEU A 1 302 ? 62.902 18.393 -108.337 1.00 90.62 302 LEU A CA 1
ATOM 2399 C C . LEU A 1 302 ? 63.539 17.205 -109.065 1.00 90.62 302 LEU A C 1
ATOM 2401 O O . LEU A 1 302 ? 64.439 17.403 -109.878 1.00 90.62 302 LEU A O 1
ATOM 2405 N N . SER A 1 303 ? 63.079 15.974 -108.822 1.00 92.44 303 SER A N 1
ATOM 2406 C CA . SER A 1 303 ? 63.566 14.798 -109.551 1.00 92.44 303 SER A CA 1
ATOM 2407 C C . SER A 1 303 ? 63.200 14.854 -111.039 1.00 92.44 303 SER A C 1
ATOM 2409 O O . SER A 1 303 ? 64.057 14.593 -111.880 1.00 92.44 303 SER A O 1
ATOM 2411 N N . LYS A 1 304 ? 61.985 15.303 -111.387 1.00 92.50 304 LYS A N 1
ATOM 2412 C CA . LYS A 1 304 ? 61.560 15.529 -112.780 1.00 92.50 304 LYS A CA 1
ATOM 2413 C C . LYS A 1 304 ? 62.345 16.667 -113.427 1.00 92.50 304 LYS A C 1
ATOM 2415 O O . LYS A 1 304 ? 62.714 16.576 -114.597 1.00 92.50 304 LYS A O 1
ATOM 2420 N N . GLU A 1 305 ? 62.629 17.742 -112.694 1.00 89.75 305 GLU A N 1
ATOM 2421 C CA . GLU A 1 305 ? 63.481 18.830 -113.178 1.00 89.75 305 GLU A CA 1
ATOM 2422 C C . GLU A 1 305 ? 64.927 18.373 -113.392 1.00 89.75 305 GLU A C 1
ATOM 2424 O O . GLU A 1 305 ? 65.541 18.738 -114.400 1.00 89.75 305 GLU A O 1
ATOM 2429 N N . LEU A 1 306 ? 65.458 17.531 -112.504 1.00 87.75 306 LEU A N 1
ATOM 2430 C CA . LEU A 1 306 ? 66.767 16.904 -112.654 1.00 87.75 306 LEU A CA 1
ATOM 2431 C C . LEU A 1 306 ? 66.801 15.998 -113.894 1.00 87.75 306 LEU A C 1
ATOM 2433 O O . LEU A 1 306 ? 67.716 16.101 -114.707 1.00 87.75 306 LEU A O 1
ATOM 2437 N N . GLU A 1 307 ? 65.781 15.164 -114.102 1.00 89.31 307 GLU A N 1
ATOM 2438 C CA . GLU A 1 307 ? 65.646 14.336 -115.308 1.00 89.31 307 GLU A CA 1
ATOM 2439 C C . GLU A 1 307 ? 65.523 15.178 -116.585 1.00 89.31 307 GLU A C 1
ATOM 2441 O O . GLU A 1 307 ? 66.142 14.851 -117.599 1.00 89.31 307 GLU A O 1
ATOM 2446 N N . ARG A 1 308 ? 64.787 16.297 -116.545 1.00 91.31 308 ARG A N 1
ATOM 2447 C CA . ARG A 1 308 ? 64.663 17.245 -117.666 1.00 91.31 308 ARG A CA 1
ATOM 2448 C C . ARG A 1 308 ? 65.975 17.970 -117.965 1.00 91.31 308 ARG A C 1
ATOM 2450 O O . ARG A 1 308 ? 66.245 18.278 -119.123 1.00 91.31 308 ARG A O 1
ATOM 2457 N N . THR A 1 309 ? 66.783 18.271 -116.950 1.00 86.88 309 THR A N 1
ATOM 2458 C CA . THR A 1 309 ? 68.072 18.965 -117.111 1.00 86.88 309 THR A CA 1
ATOM 2459 C C . THR A 1 309 ? 69.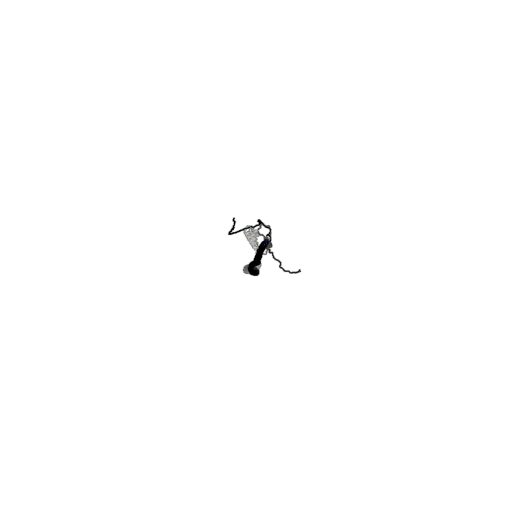226 18.024 -117.457 1.00 86.88 309 THR A C 1
ATOM 2461 O O . THR A 1 309 ? 70.145 18.434 -118.167 1.00 86.88 309 THR A O 1
ATOM 2464 N N . ALA A 1 310 ? 69.149 16.744 -117.086 1.00 86.56 310 ALA A N 1
ATOM 2465 C CA . ALA A 1 310 ? 70.132 15.720 -117.434 1.00 86.56 310 ALA A CA 1
ATOM 2466 C C . ALA A 1 310 ? 70.487 15.621 -118.941 1.00 86.56 310 ALA A C 1
ATOM 2468 O O . ALA A 1 310 ? 71.675 15.483 -119.256 1.00 86.56 310 ALA A O 1
ATOM 2469 N N . PRO A 1 311 ? 69.550 15.685 -119.915 1.00 87.00 311 PRO A N 1
ATOM 2470 C CA . PRO A 1 311 ? 69.904 15.708 -121.333 1.00 87.00 311 PRO A CA 1
ATOM 2471 C C . PRO A 1 311 ? 70.588 17.013 -121.738 1.00 87.00 311 PRO A C 1
ATOM 2473 O O . PRO A 1 311 ? 71.500 16.959 -122.556 1.00 87.00 311 PRO A O 1
ATOM 2476 N N . PHE A 1 312 ? 70.233 18.157 -121.143 1.00 84.88 312 PHE A N 1
ATOM 2477 C CA . PHE A 1 312 ? 70.932 19.415 -121.413 1.00 84.88 312 PHE A CA 1
ATOM 2478 C C . PHE A 1 312 ? 72.372 19.373 -120.907 1.00 84.88 312 PHE A C 1
ATOM 2480 O O . PHE A 1 312 ? 73.264 19.864 -121.590 1.00 84.88 312 PHE A O 1
ATOM 2487 N N . GLU A 1 313 ? 72.649 18.726 -119.772 1.00 84.50 313 GLU A N 1
ATOM 2488 C CA . GLU A 1 313 ? 74.034 18.496 -119.346 1.00 84.50 313 GLU A CA 1
ATOM 2489 C C . GLU A 1 313 ? 74.822 17.656 -120.363 1.00 84.50 313 GLU A C 1
ATOM 2491 O O . GLU A 1 313 ? 75.995 17.939 -120.630 1.00 84.50 313 GLU A O 1
ATOM 2496 N N . LYS A 1 314 ? 74.195 16.627 -120.950 1.00 85.94 314 LYS A N 1
ATOM 2497 C CA . LYS A 1 314 ? 74.805 15.807 -122.011 1.00 85.94 314 LYS A CA 1
ATOM 2498 C C . LYS A 1 314 ? 74.997 16.611 -123.293 1.00 85.94 314 LYS A C 1
ATOM 2500 O O . LYS A 1 314 ? 76.096 16.604 -123.835 1.00 85.94 314 LYS A O 1
ATOM 2505 N N . GLU A 1 315 ? 73.994 17.373 -123.715 1.00 86.88 315 GLU A N 1
ATOM 2506 C CA . GLU A 1 315 ? 74.061 18.246 -124.887 1.00 86.88 315 GLU A CA 1
ATOM 2507 C C . GLU A 1 315 ? 75.142 19.322 -124.713 1.00 86.88 315 GLU A C 1
ATOM 2509 O O . GLU A 1 315 ? 75.891 19.599 -125.643 1.00 86.88 315 GLU A O 1
ATOM 2514 N N . VAL A 1 316 ? 75.303 19.899 -123.518 1.00 87.31 316 VAL A N 1
ATOM 2515 C CA . VAL A 1 316 ? 76.396 20.835 -123.212 1.00 87.31 316 VAL A CA 1
ATOM 2516 C C . VAL A 1 316 ? 77.752 20.136 -123.286 1.00 87.31 316 VAL A C 1
ATOM 2518 O O . VAL A 1 316 ? 78.695 20.713 -123.826 1.00 87.31 316 VAL A O 1
ATOM 2521 N N . LYS A 1 317 ? 77.883 18.901 -122.785 1.00 86.00 317 LYS A N 1
ATOM 2522 C CA . LYS A 1 317 ? 79.120 18.108 -122.920 1.00 86.00 317 LYS A CA 1
ATOM 2523 C C . LYS A 1 317 ? 79.425 17.783 -124.387 1.00 86.00 317 LYS A C 1
ATOM 2525 O O . LYS A 1 317 ? 80.568 17.938 -124.810 1.00 86.00 317 LYS A O 1
ATOM 2530 N N . GLU A 1 318 ? 78.424 17.407 -125.176 1.00 87.50 318 GLU A N 1
ATOM 2531 C CA . GLU A 1 318 ? 78.547 17.138 -126.613 1.00 87.50 318 GLU A CA 1
ATOM 2532 C C . GLU A 1 318 ? 78.877 18.400 -127.411 1.00 87.50 318 GLU A C 1
ATOM 2534 O O . GLU A 1 318 ? 79.786 18.379 -128.238 1.00 87.50 318 GLU A O 1
ATOM 2539 N N . LYS A 1 319 ? 78.212 19.525 -127.126 1.00 86.50 319 LYS A N 1
ATOM 2540 C CA . LYS A 1 319 ? 78.531 20.832 -127.711 1.00 86.50 319 LYS A CA 1
ATOM 2541 C C . LYS A 1 319 ? 79.919 21.298 -127.299 1.00 86.50 319 LYS A C 1
ATOM 2543 O O . LYS A 1 319 ? 80.641 21.799 -128.149 1.00 86.50 319 LYS A O 1
ATOM 2548 N N . ASN A 1 320 ? 80.345 21.088 -126.054 1.00 88.06 320 ASN A N 1
ATOM 2549 C CA . ASN A 1 320 ? 81.725 21.357 -125.639 1.00 88.06 320 ASN A CA 1
ATOM 2550 C C . ASN A 1 320 ? 82.726 20.478 -126.397 1.00 88.06 320 ASN A C 1
ATOM 2552 O O . ASN A 1 320 ? 83.765 20.978 -126.827 1.00 88.06 320 ASN A O 1
ATOM 2556 N N . LEU A 1 321 ? 82.414 19.198 -126.618 1.00 86.62 321 LEU A N 1
ATOM 2557 C CA . LEU A 1 321 ? 83.239 18.312 -127.438 1.00 86.62 321 LEU A CA 1
ATOM 2558 C C . LEU A 1 321 ? 83.271 18.772 -128.903 1.00 86.62 321 LEU A C 1
ATOM 2560 O O . LEU A 1 321 ? 84.341 18.781 -129.506 1.00 86.62 321 LEU A O 1
ATOM 2564 N N . LEU A 1 322 ? 82.138 19.193 -129.471 1.00 87.50 322 LEU A N 1
ATOM 2565 C CA . LEU A 1 322 ? 82.047 19.749 -130.823 1.00 87.50 322 LEU A CA 1
ATOM 2566 C C . LEU A 1 322 ? 82.823 21.061 -130.939 1.00 87.50 322 LEU A C 1
ATOM 2568 O O . LEU A 1 322 ? 83.557 21.237 -131.899 1.00 87.50 322 LEU A O 1
ATOM 2572 N N . ILE A 1 323 ? 82.734 21.949 -129.949 1.00 85.19 323 ILE A N 1
ATOM 2573 C CA . ILE A 1 323 ? 83.573 23.147 -129.857 1.00 85.19 323 ILE A CA 1
ATOM 2574 C C . ILE A 1 323 ? 85.046 22.735 -129.806 1.00 85.19 323 ILE A C 1
ATOM 2576 O O . ILE A 1 323 ? 85.861 23.349 -130.482 1.00 85.19 323 ILE A O 1
ATOM 2580 N N . GLY A 1 324 ? 85.402 21.688 -129.059 1.00 86.12 324 GLY A N 1
ATOM 2581 C CA . GLY A 1 324 ? 86.745 21.106 -129.070 1.00 86.12 324 GLY A CA 1
ATOM 2582 C C . GLY A 1 324 ? 87.176 20.635 -130.465 1.00 86.12 324 GLY A C 1
ATOM 2583 O O . GLY A 1 324 ? 88.270 20.983 -130.907 1.00 86.12 324 GLY A O 1
ATOM 2584 N N . LYS A 1 325 ? 86.303 19.917 -131.185 1.00 87.38 325 LYS A N 1
ATOM 2585 C CA . LYS A 1 325 ? 86.531 19.464 -132.570 1.00 87.38 325 LYS A CA 1
ATOM 2586 C C . LYS A 1 325 ? 86.681 20.637 -133.537 1.00 87.38 325 LYS A C 1
ATOM 2588 O O . LYS A 1 325 ? 87.686 20.700 -134.226 1.00 87.38 325 LYS A O 1
ATOM 2593 N N . LEU A 1 326 ? 85.765 21.604 -133.523 1.00 84.25 326 LEU A N 1
ATOM 2594 C CA . LEU A 1 326 ? 85.813 22.813 -134.352 1.00 84.25 326 LEU A CA 1
ATOM 2595 C C . LEU A 1 326 ? 87.023 23.690 -134.020 1.00 84.25 326 LEU A C 1
ATOM 2597 O O . LEU A 1 326 ? 87.617 24.278 -134.914 1.00 84.25 326 LEU A O 1
ATOM 2601 N N . ARG A 1 327 ? 87.432 23.773 -132.747 1.00 84.88 327 ARG A N 1
ATOM 2602 C CA . ARG A 1 327 ? 88.687 24.429 -132.352 1.00 84.88 327 ARG A CA 1
ATOM 2603 C C . ARG A 1 327 ? 89.887 23.692 -132.937 1.00 84.88 327 ARG A C 1
ATOM 2605 O O . ARG A 1 327 ? 90.785 24.351 -133.446 1.00 84.88 327 ARG A O 1
ATOM 2612 N N . HIS A 1 328 ? 89.907 22.358 -132.898 1.00 85.12 328 HIS A N 1
ATOM 2613 C CA . HIS A 1 328 ? 90.969 21.572 -133.527 1.00 85.12 328 HIS A CA 1
ATOM 2614 C C . HIS A 1 328 ? 90.968 21.733 -135.053 1.00 85.12 328 HIS A C 1
ATOM 2616 O O . HIS A 1 328 ? 92.020 21.988 -135.623 1.00 85.12 328 HIS A O 1
ATOM 2622 N N . GLU A 1 329 ? 89.806 21.693 -135.707 1.00 85.00 329 GLU A N 1
ATOM 2623 C CA . GLU A 1 329 ? 89.653 21.976 -137.137 1.00 85.00 329 GLU A CA 1
ATOM 2624 C C . GLU A 1 329 ? 90.104 23.394 -137.485 1.00 85.00 329 GLU A C 1
ATOM 2626 O O . GLU A 1 329 ? 90.838 23.563 -138.446 1.00 85.00 329 GLU A O 1
ATOM 2631 N N . ALA A 1 330 ? 89.758 24.410 -136.692 1.00 81.19 330 ALA A N 1
ATOM 2632 C CA . ALA A 1 330 ? 90.229 25.779 -136.888 1.00 81.19 330 ALA A CA 1
ATOM 2633 C C . ALA A 1 330 ? 91.753 25.889 -136.725 1.00 81.19 330 ALA A C 1
ATOM 2635 O O . ALA A 1 330 ? 92.392 26.612 -137.487 1.00 81.19 330 ALA A O 1
ATOM 2636 N N . ILE A 1 331 ? 92.350 25.152 -135.779 1.00 85.12 331 ILE A N 1
ATOM 2637 C CA . ILE A 1 331 ? 93.810 25.042 -135.640 1.00 85.12 331 ILE A CA 1
ATOM 2638 C C . ILE A 1 331 ? 94.416 24.361 -136.877 1.00 85.12 331 ILE A C 1
ATOM 2640 O O . ILE A 1 331 ? 95.375 24.879 -137.442 1.00 85.12 331 ILE A O 1
ATOM 2644 N N . VAL A 1 332 ? 93.849 23.245 -137.343 1.00 82.62 332 VAL A N 1
ATOM 2645 C CA . VAL A 1 332 ? 94.294 22.520 -138.549 1.00 82.62 332 VAL A CA 1
ATOM 2646 C C . VAL A 1 332 ? 94.143 23.381 -139.803 1.00 82.62 332 VAL A C 1
ATOM 2648 O O . VAL A 1 332 ? 95.022 23.397 -140.656 1.00 82.62 332 VAL A O 1
ATOM 2651 N N . LEU A 1 333 ? 93.061 24.146 -139.913 1.00 79.94 333 LEU A N 1
ATOM 2652 C CA . LEU A 1 333 ? 92.797 25.037 -141.034 1.00 79.94 333 LEU A CA 1
ATOM 2653 C C . LEU A 1 333 ? 93.726 26.251 -140.996 1.00 79.94 333 LEU A C 1
ATOM 2655 O O . LEU A 1 333 ? 94.192 26.680 -142.045 1.00 79.94 333 LEU A O 1
ATOM 2659 N N . ASN A 1 334 ? 94.077 26.749 -139.808 1.00 80.75 334 ASN A N 1
ATOM 2660 C CA . ASN A 1 334 ? 95.145 27.730 -139.633 1.00 80.75 334 ASN A CA 1
ATOM 2661 C C . ASN A 1 334 ? 96.513 27.147 -140.036 1.00 80.75 334 ASN A C 1
ATOM 2663 O O . ASN A 1 334 ? 97.283 27.828 -140.707 1.00 80.75 334 ASN A O 1
ATOM 2667 N N . ASP A 1 335 ? 96.796 25.873 -139.744 1.00 83.69 335 ASP A N 1
ATOM 2668 C CA . ASP A 1 335 ? 97.997 25.186 -140.241 1.00 83.69 335 ASP A CA 1
ATOM 2669 C C . ASP A 1 335 ? 97.970 25.011 -141.773 1.00 83.69 335 ASP A C 1
ATOM 2671 O O . ASP A 1 335 ? 98.971 25.276 -142.439 1.00 83.69 335 ASP A O 1
ATOM 2675 N N . HIS A 1 336 ? 96.822 24.667 -142.372 1.00 80.38 336 HIS A N 1
ATOM 2676 C CA . HIS A 1 336 ? 96.631 24.640 -143.829 1.00 80.38 336 HIS A CA 1
ATOM 2677 C C . HIS A 1 336 ? 96.824 26.027 -144.457 1.00 80.38 336 HIS A C 1
ATOM 2679 O O . HIS A 1 336 ? 97.520 26.138 -145.465 1.00 80.38 336 HIS A O 1
ATOM 2685 N N . LEU A 1 337 ? 96.291 27.090 -143.847 1.00 75.81 337 LEU A N 1
ATOM 2686 C CA . LEU A 1 337 ? 96.518 28.482 -144.247 1.00 75.81 337 LEU A CA 1
ATOM 2687 C C . LEU A 1 337 ? 97.989 28.860 -144.104 1.00 75.81 337 LEU A C 1
ATOM 2689 O O . LEU A 1 337 ? 98.550 29.492 -144.988 1.00 75.81 337 LEU A O 1
ATOM 2693 N N . THR A 1 338 ? 98.647 28.422 -143.036 1.00 75.31 338 THR A N 1
ATOM 2694 C CA . THR A 1 338 ? 100.070 28.667 -142.806 1.00 75.31 338 THR A CA 1
ATOM 2695 C C . THR A 1 338 ? 100.927 27.926 -143.835 1.00 75.31 338 THR A C 1
ATOM 2697 O O . THR A 1 338 ? 101.895 28.495 -144.338 1.00 75.31 338 THR A O 1
ATOM 2700 N N . LYS A 1 339 ? 100.568 26.694 -144.221 1.00 74.50 339 LYS A N 1
ATOM 2701 C CA . LYS A 1 339 ? 101.196 25.935 -145.318 1.00 74.50 339 LYS A CA 1
ATOM 2702 C C . LYS A 1 339 ? 100.934 26.579 -146.683 1.00 74.50 339 LYS A C 1
ATOM 2704 O O . LYS A 1 339 ? 101.875 26.705 -147.463 1.00 74.50 339 LYS A O 1
ATOM 2709 N N . ALA A 1 340 ? 99.716 27.057 -146.940 1.00 70.38 340 ALA A N 1
ATOM 2710 C CA . ALA A 1 340 ? 99.349 27.782 -148.158 1.00 70.38 340 ALA A CA 1
ATOM 2711 C C . ALA A 1 340 ? 100.076 29.135 -148.263 1.00 70.38 340 ALA A C 1
ATOM 2713 O O . ALA A 1 340 ? 100.628 29.458 -149.310 1.00 70.38 340 ALA A O 1
ATOM 2714 N N . LEU A 1 341 ? 100.194 29.880 -147.161 1.00 62.41 341 LEU A N 1
ATOM 2715 C CA . LEU A 1 341 ? 100.984 31.111 -147.066 1.00 62.41 341 LEU A CA 1
ATOM 2716 C C . LEU A 1 341 ? 102.483 30.838 -147.237 1.00 62.41 341 LEU A C 1
ATOM 2718 O O . LEU A 1 341 ? 103.188 31.633 -147.853 1.00 62.41 341 LEU A O 1
ATOM 2722 N N . ARG A 1 342 ? 102.988 29.698 -146.751 1.00 68.12 342 ARG A N 1
ATOM 2723 C CA . ARG A 1 342 ? 104.381 29.272 -146.966 1.00 68.12 342 ARG A CA 1
ATOM 2724 C C . ARG A 1 342 ? 104.647 28.894 -148.431 1.00 68.12 342 ARG A C 1
ATOM 2726 O O . ARG A 1 342 ? 105.749 29.139 -148.914 1.00 68.12 342 ARG A O 1
ATOM 2733 N N . TYR A 1 343 ? 103.645 28.364 -149.137 1.00 58.31 343 TYR A N 1
ATOM 2734 C CA . TYR A 1 343 ? 103.696 28.089 -150.578 1.00 58.31 343 TYR A CA 1
ATOM 2735 C C . TYR A 1 343 ? 103.610 29.375 -151.416 1.00 58.31 343 TYR A C 1
ATOM 2737 O O . TYR A 1 343 ? 104.403 29.557 -152.335 1.00 58.31 343 TYR A O 1
ATOM 2745 N N . LEU A 1 344 ? 102.739 30.316 -151.039 1.00 56.06 344 LEU A N 1
ATOM 2746 C CA . LEU A 1 344 ? 102.596 31.621 -151.697 1.00 56.06 344 LEU A CA 1
ATOM 2747 C C . LEU A 1 344 ? 103.831 32.518 -151.487 1.00 56.06 344 LEU A C 1
ATOM 2749 O O . LEU A 1 344 ? 104.209 33.289 -152.363 1.00 56.06 344 LEU A O 1
ATOM 2753 N N . LYS A 1 345 ? 104.544 32.354 -150.366 1.00 56.78 345 LYS A N 1
ATOM 2754 C CA . LYS A 1 345 ? 105.828 33.026 -150.099 1.00 56.78 345 LYS A CA 1
ATOM 2755 C C . LYS A 1 345 ? 107.001 32.463 -150.925 1.00 56.78 345 LYS A C 1
ATOM 2757 O O . LYS A 1 345 ? 108.087 33.037 -150.884 1.00 56.78 345 LYS A O 1
ATOM 2762 N N . LYS A 1 346 ? 106.804 31.369 -151.678 1.00 54.69 346 LYS A N 1
ATOM 2763 C CA . LYS A 1 346 ? 107.831 30.729 -152.523 1.00 54.69 346 LYS A CA 1
ATOM 2764 C C . LYS A 1 346 ? 107.783 31.159 -154.000 1.00 54.69 346 LYS A C 1
ATOM 2766 O O . LYS A 1 346 ? 108.679 30.795 -154.753 1.00 54.69 346 LYS A O 1
ATOM 2771 N N . THR A 1 347 ? 106.823 31.996 -154.399 1.00 44.81 347 THR A N 1
ATOM 2772 C CA . THR A 1 347 ? 106.745 32.597 -155.744 1.00 44.81 347 THR A CA 1
ATOM 2773 C C . THR A 1 347 ? 106.597 34.117 -155.640 1.00 44.81 347 THR A C 1
ATOM 2775 O O . THR A 1 347 ? 105.489 34.642 -155.596 1.00 44.81 347 THR A O 1
ATOM 2778 N N . LYS A 1 348 ? 107.736 34.818 -155.575 1.00 39.47 348 LYS A N 1
ATOM 2779 C CA . LYS A 1 348 ? 107.854 36.266 -155.814 1.00 39.47 348 LYS A CA 1
ATOM 2780 C C . LYS A 1 348 ? 108.158 36.521 -157.294 1.00 39.47 348 LYS A C 1
ATOM 2782 O O . LYS A 1 348 ? 109.040 35.855 -157.832 1.00 39.47 348 LYS A O 1
ATOM 2787 N N . PRO A 1 349 ? 107.535 37.548 -157.880 1.00 59.09 349 PRO A N 1
ATOM 2788 C CA . PRO A 1 349 ? 108.285 38.519 -158.667 1.00 59.09 349 PRO A CA 1
ATOM 2789 C C . PRO A 1 349 ? 107.994 39.951 -158.181 1.00 59.09 349 PRO A C 1
ATOM 2791 O O . PRO A 1 349 ? 106.857 40.412 -158.185 1.00 59.09 349 PRO A O 1
ATOM 2794 N N . GLU A 1 350 ? 109.050 40.623 -157.729 1.00 48.22 350 GLU A N 1
ATOM 2795 C CA . GLU A 1 350 ? 109.192 42.080 -157.835 1.00 48.22 350 GLU A CA 1
ATOM 2796 C C . GLU A 1 350 ? 109.528 42.424 -159.301 1.00 48.22 350 GLU A C 1
ATOM 2798 O O . GLU A 1 350 ? 109.913 41.530 -160.057 1.00 48.22 350 GLU A O 1
ATOM 2803 N N . ASP A 1 351 ? 109.504 43.721 -159.621 1.00 47.44 351 ASP A N 1
ATOM 2804 C CA . ASP A 1 351 ? 110.221 44.368 -160.736 1.00 47.44 351 ASP A CA 1
ATOM 2805 C C . ASP A 1 351 ? 109.408 44.649 -162.018 1.00 47.44 351 ASP A C 1
ATOM 2807 O O . ASP A 1 351 ? 109.130 43.767 -162.831 1.00 47.44 351 ASP A O 1
ATOM 2811 N N . ASN A 1 352 ? 109.025 45.919 -162.204 1.00 53.34 352 ASN A N 1
ATOM 2812 C CA . ASN A 1 352 ? 109.595 46.810 -163.229 1.00 53.34 352 ASN A CA 1
ATOM 2813 C C . ASN A 1 352 ? 108.713 48.061 -163.411 1.00 53.34 352 ASN A C 1
ATOM 2815 O O . ASN A 1 352 ? 107.596 47.997 -163.919 1.00 53.34 352 ASN A O 1
ATOM 2819 N N . VAL A 1 353 ? 109.252 49.222 -163.035 1.00 56.88 353 VAL A N 1
ATOM 2820 C CA . VAL A 1 353 ? 108.785 50.531 -163.510 1.00 56.88 353 VAL A CA 1
ATOM 2821 C C . VAL A 1 353 ? 109.647 50.880 -164.724 1.00 56.88 353 VAL A C 1
ATOM 2823 O O . VAL A 1 353 ? 110.854 51.078 -164.577 1.00 56.88 353 VAL A O 1
ATOM 2826 N N . ASP A 1 354 ? 109.057 50.956 -165.920 1.00 61.44 354 ASP A N 1
ATOM 2827 C CA . ASP A 1 354 ? 109.794 51.245 -167.156 1.00 61.44 354 ASP A CA 1
ATOM 2828 C C . ASP A 1 354 ? 110.358 52.680 -167.156 1.00 61.44 354 ASP A C 1
ATOM 2830 O O . ASP A 1 354 ? 109.720 53.659 -167.560 1.00 61.44 354 ASP A O 1
ATOM 2834 N N . ARG A 1 355 ? 111.622 52.803 -166.731 1.00 62.22 355 ARG A N 1
ATOM 2835 C CA . ARG A 1 355 ? 112.449 54.029 -166.752 1.00 62.22 355 ARG A CA 1
ATOM 2836 C C . ARG A 1 355 ? 112.426 54.756 -168.104 1.00 62.22 355 ARG A C 1
ATOM 2838 O O . ARG A 1 355 ? 112.597 55.977 -168.163 1.00 62.22 355 ARG A O 1
ATOM 2845 N N . GLN A 1 356 ? 112.212 54.013 -169.186 1.00 60.69 356 GLN A N 1
ATOM 2846 C CA . GLN A 1 356 ? 112.195 54.516 -170.557 1.00 60.69 356 GLN A CA 1
ATOM 2847 C C . GLN A 1 356 ? 110.923 55.320 -170.879 1.00 60.69 356 GLN A C 1
ATOM 2849 O O . GLN A 1 356 ? 110.999 56.327 -171.585 1.00 60.69 356 GLN A O 1
ATOM 2854 N N . VAL A 1 357 ? 109.780 54.953 -170.286 1.00 64.50 357 VAL A N 1
ATOM 2855 C CA . VAL A 1 357 ? 108.495 55.660 -170.446 1.00 64.50 357 VAL A CA 1
ATOM 2856 C C . VAL A 1 357 ? 108.516 57.003 -169.706 1.00 64.50 357 VAL A C 1
ATOM 2858 O O . VAL A 1 357 ? 108.069 58.021 -170.235 1.00 64.50 357 VAL A O 1
ATOM 2861 N N . ILE A 1 358 ? 109.143 57.037 -168.528 1.00 65.06 358 ILE A N 1
ATOM 2862 C CA . ILE A 1 358 ? 109.291 58.249 -167.705 1.00 65.06 358 ILE A CA 1
ATOM 2863 C C . ILE A 1 358 ? 110.258 59.250 -168.353 1.00 65.06 358 ILE A C 1
ATOM 2865 O O . ILE A 1 358 ? 109.998 60.451 -168.354 1.00 65.06 358 ILE A O 1
ATOM 2869 N N . THR A 1 359 ? 111.346 58.773 -168.963 1.00 65.81 359 THR A N 1
ATOM 2870 C CA . THR A 1 359 ? 112.342 59.652 -169.602 1.00 65.81 359 THR A CA 1
ATOM 2871 C C . THR A 1 359 ? 111.793 60.293 -170.883 1.00 65.81 359 THR A C 1
ATOM 2873 O O . THR A 1 359 ? 112.066 61.462 -171.153 1.00 65.81 359 THR A O 1
ATOM 2876 N N . ASN A 1 360 ? 110.953 59.575 -171.639 1.00 67.75 360 ASN A N 1
ATOM 2877 C CA . ASN A 1 360 ? 110.292 60.112 -172.830 1.00 67.75 360 ASN A CA 1
ATOM 2878 C C . ASN A 1 360 ? 109.262 61.205 -172.466 1.00 67.75 360 ASN A C 1
ATOM 2880 O O . ASN A 1 360 ? 109.262 62.280 -173.063 1.00 67.75 360 ASN A O 1
ATOM 2884 N N . HIS A 1 361 ? 108.467 60.997 -171.408 1.00 67.88 361 HIS A N 1
ATOM 2885 C CA . HIS A 1 361 ? 107.543 62.024 -170.902 1.00 67.88 361 HIS A CA 1
ATOM 2886 C C . HIS A 1 361 ? 108.259 63.247 -170.296 1.00 67.88 361 HIS A C 1
ATOM 2888 O O . HIS A 1 361 ? 107.787 64.369 -170.472 1.00 67.88 361 HIS A O 1
ATOM 2894 N N . LEU A 1 362 ? 109.423 63.070 -169.659 1.00 67.75 362 LEU A N 1
ATOM 2895 C CA . LEU A 1 362 ? 110.232 64.182 -169.140 1.00 67.75 362 LEU A CA 1
ATOM 2896 C C . LEU A 1 362 ? 110.833 65.048 -170.269 1.00 67.75 362 LEU A C 1
ATOM 2898 O O . LEU A 1 362 ? 110.861 66.274 -170.166 1.00 67.75 362 LEU A O 1
ATOM 2902 N N . LEU A 1 363 ? 111.272 64.429 -171.372 1.00 66.19 363 LEU A N 1
ATOM 2903 C CA . LEU A 1 363 ? 111.728 65.140 -172.576 1.00 66.19 363 LEU A CA 1
ATOM 2904 C C . LEU A 1 363 ? 110.580 65.886 -173.269 1.00 66.19 363 LEU A C 1
ATOM 2906 O O . LEU A 1 363 ? 110.755 67.032 -173.689 1.00 66.19 363 LEU A O 1
ATOM 2910 N N . HIS A 1 364 ? 109.391 65.278 -173.330 1.00 65.56 364 HIS A N 1
ATOM 2911 C CA . HIS A 1 364 ? 108.182 65.938 -173.834 1.00 65.56 364 HIS A CA 1
ATOM 2912 C C . HIS A 1 364 ? 107.774 67.128 -172.947 1.00 65.56 364 HIS A C 1
ATOM 2914 O O . HIS A 1 364 ? 107.334 68.157 -173.446 1.00 65.56 364 HIS A O 1
ATOM 2920 N N . PHE A 1 365 ? 107.995 67.036 -171.632 1.00 67.31 365 PHE A N 1
ATOM 2921 C CA . PHE A 1 365 ? 107.726 68.118 -170.682 1.00 67.31 365 PHE A CA 1
ATOM 2922 C C . PHE A 1 365 ? 108.676 69.322 -170.820 1.00 67.31 365 PHE A C 1
ATOM 2924 O O . PHE A 1 365 ? 108.259 70.453 -170.573 1.00 67.31 365 PHE A O 1
ATOM 2931 N N . LEU A 1 366 ? 109.936 69.105 -171.211 1.00 66.56 366 LEU A N 1
ATOM 2932 C CA . LEU A 1 366 ? 110.930 70.177 -171.389 1.00 66.56 366 LEU A CA 1
ATOM 2933 C C . LEU A 1 366 ? 110.864 70.866 -172.758 1.00 66.56 366 LEU A C 1
ATOM 2935 O O . LEU A 1 366 ? 111.325 71.996 -172.886 1.00 66.56 366 LEU A O 1
ATOM 2939 N N . THR A 1 367 ? 110.304 70.202 -173.770 1.00 66.94 367 THR A N 1
ATOM 2940 C CA . THR A 1 367 ? 110.213 70.719 -175.148 1.00 66.94 367 THR A CA 1
ATOM 2941 C C . THR A 1 367 ? 108.922 71.496 -175.435 1.00 66.94 367 THR A C 1
ATOM 2943 O O . THR A 1 367 ? 108.793 72.075 -176.511 1.00 66.94 367 THR A O 1
ATOM 2946 N N . LEU A 1 368 ? 107.982 71.553 -174.483 1.00 63.62 368 LEU A N 1
ATOM 2947 C CA . LEU A 1 368 ? 106.714 72.283 -174.600 1.00 63.62 368 LEU A CA 1
ATOM 2948 C C . LEU A 1 368 ? 106.801 73.700 -174.002 1.00 63.62 368 LEU A C 1
ATOM 2950 O O . LEU A 1 368 ? 107.272 73.894 -172.879 1.00 63.62 368 LEU A O 1
ATOM 2954 N N . ASP A 1 369 ? 106.284 74.686 -174.741 1.00 57.47 369 ASP A N 1
ATOM 2955 C CA . ASP A 1 369 ? 106.274 76.099 -174.352 1.00 57.47 369 ASP A CA 1
ATOM 2956 C C . ASP A 1 369 ? 105.371 76.387 -173.138 1.00 57.47 369 ASP A C 1
ATOM 2958 O O . ASP A 1 369 ? 104.328 75.762 -172.927 1.00 57.47 369 ASP A O 1
ATOM 2962 N N . ARG A 1 370 ? 105.772 77.382 -172.330 1.00 58.94 370 ARG A N 1
ATOM 2963 C CA . ARG A 1 370 ? 105.260 77.687 -170.971 1.00 58.94 370 ARG A CA 1
ATOM 2964 C C . ARG A 1 370 ? 103.755 78.023 -170.850 1.00 58.94 370 ARG A C 1
ATOM 2966 O O . ARG A 1 370 ? 103.318 78.291 -169.735 1.00 58.94 370 ARG A O 1
ATOM 2973 N N . GLY A 1 371 ? 102.969 77.977 -171.928 1.00 58.12 371 GLY A N 1
ATOM 2974 C CA . GLY A 1 371 ? 101.530 78.283 -171.952 1.00 58.12 371 GLY A CA 1
ATOM 2975 C C . GLY A 1 371 ? 100.597 77.163 -172.441 1.00 58.12 371 GLY A C 1
ATOM 2976 O O . GLY A 1 371 ? 99.401 77.413 -172.549 1.00 58.12 371 GLY A O 1
ATOM 2977 N N . ASP A 1 372 ? 101.092 75.954 -172.747 1.00 64.81 372 ASP A N 1
ATOM 2978 C CA . ASP A 1 372 ? 100.255 74.879 -173.316 1.00 64.81 372 ASP A CA 1
ATOM 2979 C C . ASP A 1 372 ? 99.550 74.018 -172.241 1.00 64.81 372 ASP A C 1
ATOM 2981 O O . ASP A 1 372 ? 100.178 73.474 -171.325 1.00 64.81 372 ASP A O 1
ATOM 2985 N N . ALA A 1 373 ? 98.234 73.831 -172.389 1.00 64.94 373 ALA A N 1
ATOM 2986 C CA . ALA A 1 373 ? 97.389 72.983 -171.545 1.00 64.94 373 ALA A CA 1
ATOM 2987 C C . ALA A 1 373 ? 97.818 71.500 -171.542 1.00 64.94 373 ALA A C 1
ATOM 2989 O O . ALA A 1 373 ? 97.582 70.787 -170.563 1.00 64.94 373 ALA A O 1
ATOM 2990 N N . LYS A 1 374 ? 98.513 71.029 -172.588 1.00 64.69 374 LYS A N 1
ATOM 2991 C CA . LYS A 1 374 ? 99.029 69.647 -172.676 1.00 64.69 374 LYS A CA 1
ATOM 2992 C C . LYS A 1 374 ? 100.109 69.326 -171.641 1.00 64.69 374 LYS A C 1
ATOM 2994 O O . LYS A 1 374 ? 100.288 68.166 -171.272 1.00 64.69 374 LYS A O 1
ATOM 2999 N N . ARG A 1 375 ? 100.791 70.344 -171.111 1.00 68.56 375 ARG A N 1
ATOM 3000 C CA . ARG A 1 375 ? 101.835 70.185 -170.090 1.00 68.56 375 ARG A CA 1
ATOM 3001 C C . ARG A 1 375 ? 101.296 69.602 -168.779 1.00 68.56 375 ARG A C 1
ATOM 3003 O O . ARG A 1 375 ? 101.959 68.775 -168.157 1.00 68.56 375 ARG A O 1
ATOM 3010 N N . PHE A 1 376 ? 100.081 69.989 -168.387 1.00 66.81 376 PHE A N 1
ATOM 3011 C CA . PHE A 1 376 ? 99.424 69.487 -167.176 1.00 66.81 376 PHE A CA 1
ATOM 3012 C C . PHE A 1 376 ? 98.954 68.033 -167.320 1.00 66.81 376 PHE A C 1
ATOM 3014 O O . PHE A 1 376 ? 99.050 67.268 -166.365 1.00 66.81 376 PHE A O 1
ATOM 3021 N N . GLN A 1 377 ? 98.528 67.615 -168.518 1.00 71.12 377 GLN A N 1
ATOM 3022 C CA . GLN A 1 377 ? 98.185 66.213 -168.793 1.00 71.12 377 GLN A CA 1
ATOM 3023 C C . GLN A 1 377 ? 99.409 65.296 -168.725 1.00 71.12 377 GLN A C 1
ATOM 3025 O O . GLN A 1 377 ? 99.344 64.252 -168.082 1.00 71.12 377 GLN A O 1
ATOM 3030 N N . VAL A 1 378 ? 100.537 65.704 -169.314 1.00 68.62 378 VAL A N 1
ATOM 3031 C CA . VAL A 1 378 ? 101.804 64.957 -169.224 1.00 68.62 378 VAL A CA 1
ATOM 3032 C C . VAL A 1 378 ? 102.248 64.822 -167.760 1.00 68.62 378 VAL A C 1
ATOM 3034 O O . VAL A 1 378 ? 102.636 63.733 -167.343 1.00 68.62 378 VAL A O 1
ATOM 3037 N N . LEU A 1 379 ? 102.112 65.876 -166.945 1.00 70.50 379 LEU A N 1
ATOM 3038 C CA . LEU A 1 379 ? 102.451 65.825 -165.516 1.00 70.50 379 LEU A CA 1
ATOM 3039 C C . LEU A 1 379 ? 101.510 64.910 -164.710 1.00 70.50 379 LEU A C 1
ATOM 3041 O O . LEU A 1 379 ? 101.966 64.177 -163.836 1.00 70.50 379 LEU A O 1
ATOM 3045 N N . GLN A 1 380 ? 100.211 64.905 -165.023 1.00 70.62 380 GLN A N 1
ATOM 3046 C CA . GLN A 1 380 ? 99.237 64.017 -164.382 1.00 70.62 380 GLN A CA 1
ATOM 3047 C C . GLN A 1 380 ? 99.481 62.542 -164.732 1.00 70.62 380 GLN A C 1
ATOM 3049 O O . GLN A 1 380 ? 99.339 61.670 -163.875 1.00 70.62 380 GLN A O 1
ATOM 3054 N N . VAL A 1 381 ? 99.903 62.260 -165.967 1.00 70.38 381 VAL A N 1
ATOM 3055 C CA . VAL A 1 381 ? 100.296 60.911 -166.395 1.00 70.38 381 VAL A CA 1
ATOM 3056 C C . VAL A 1 381 ? 101.589 60.475 -165.695 1.00 70.38 381 VAL A C 1
ATOM 3058 O O . VAL A 1 381 ? 101.658 59.351 -165.202 1.00 70.38 381 VAL A O 1
ATOM 3061 N N . MET A 1 382 ? 102.582 61.361 -165.549 1.00 66.94 382 MET A N 1
ATOM 3062 C CA . MET A 1 382 ? 103.787 61.059 -164.761 1.00 66.94 382 MET A CA 1
ATOM 3063 C C . MET A 1 382 ? 103.470 60.798 -163.280 1.00 66.94 382 MET A C 1
ATOM 3065 O O . MET A 1 382 ? 104.010 59.850 -162.716 1.00 66.94 382 MET A O 1
ATOM 3069 N N . ALA A 1 383 ? 102.556 61.559 -162.667 1.00 66.25 383 ALA A N 1
ATOM 3070 C CA . ALA A 1 383 ? 102.119 61.340 -161.285 1.00 66.25 383 ALA A CA 1
ATOM 3071 C C . ALA A 1 383 ? 101.459 59.963 -161.078 1.00 66.25 383 ALA A C 1
ATOM 3073 O O . ALA A 1 383 ? 101.664 59.332 -160.041 1.00 66.25 383 ALA A O 1
ATOM 3074 N N . GLY A 1 384 ? 100.701 59.490 -162.074 1.00 70.00 384 GLY A N 1
ATOM 3075 C CA . GLY A 1 384 ? 100.054 58.177 -162.056 1.00 70.00 384 GLY A CA 1
ATOM 3076 C C . GLY A 1 384 ? 101.022 57.003 -162.230 1.00 70.00 384 GLY A C 1
ATOM 3077 O O . GLY A 1 384 ? 100.837 55.978 -161.586 1.00 70.00 384 GLY A O 1
ATOM 3078 N N . TYR A 1 385 ? 102.067 57.145 -163.052 1.00 68.44 385 TYR A N 1
ATOM 3079 C CA . TYR A 1 385 ? 103.071 56.084 -163.241 1.00 68.44 385 TYR A CA 1
ATOM 3080 C C . TYR A 1 385 ? 104.120 56.023 -162.128 1.00 68.44 385 TYR A C 1
ATOM 3082 O O . TYR A 1 385 ? 104.683 54.961 -161.875 1.00 68.44 385 TYR A O 1
ATOM 3090 N N . LEU A 1 386 ? 104.408 57.154 -161.480 1.00 67.62 386 LEU A N 1
ATOM 3091 C CA . LEU A 1 386 ? 105.416 57.249 -160.423 1.00 67.62 386 LEU A CA 1
ATOM 3092 C C . LEU A 1 386 ? 104.823 57.193 -159.005 1.00 67.62 386 LEU A C 1
ATOM 3094 O O . LEU A 1 386 ? 105.560 57.406 -158.045 1.00 67.62 386 LEU A O 1
ATOM 3098 N N . ASN A 1 387 ? 103.514 56.936 -158.878 1.00 66.38 387 ASN A N 1
ATOM 3099 C CA . ASN A 1 387 ? 102.753 56.942 -157.624 1.00 66.38 387 ASN A CA 1
ATOM 3100 C C . ASN A 1 387 ? 103.077 58.154 -156.731 1.00 66.38 387 ASN A C 1
ATOM 3102 O O . ASN A 1 387 ? 103.438 57.989 -155.564 1.00 66.38 387 ASN A O 1
ATOM 3106 N N . TRP A 1 388 ? 102.972 59.374 -157.269 1.00 70.75 388 TRP A N 1
ATOM 3107 C CA . TRP A 1 388 ? 103.196 60.579 -156.462 1.00 70.75 388 TRP A CA 1
ATOM 3108 C C . TRP A 1 388 ? 102.220 60.625 -155.289 1.00 70.75 388 TRP A C 1
ATOM 3110 O O . TRP A 1 388 ? 101.003 60.541 -155.471 1.00 70.75 388 TRP A O 1
ATOM 3120 N N . THR A 1 389 ? 102.759 60.779 -154.083 1.00 67.00 389 THR A N 1
ATOM 3121 C CA . THR A 1 389 ? 101.957 61.021 -152.884 1.00 67.00 389 THR A CA 1
ATOM 3122 C C . THR A 1 389 ? 101.283 62.392 -152.975 1.00 67.00 389 THR A C 1
ATOM 3124 O O . THR A 1 389 ? 101.770 63.290 -153.667 1.00 67.00 389 THR A O 1
ATOM 3127 N N . ASP A 1 390 ? 100.142 62.574 -152.302 1.00 65.44 390 ASP A N 1
ATOM 3128 C CA . ASP A 1 390 ? 99.348 63.811 -152.417 1.00 65.44 390 ASP A CA 1
ATOM 3129 C C . ASP A 1 390 ? 100.143 65.081 -152.042 1.00 65.44 390 ASP A C 1
ATOM 3131 O O . ASP A 1 390 ? 99.948 66.118 -152.670 1.00 65.44 390 ASP A O 1
ATOM 3135 N N . GLU A 1 391 ? 101.134 64.983 -151.149 1.00 67.69 391 GLU A N 1
ATOM 3136 C CA . GLU A 1 391 ? 102.079 66.074 -150.835 1.00 67.69 391 GLU A CA 1
ATOM 3137 C C . GLU A 1 391 ? 102.971 66.467 -152.033 1.00 67.69 391 GLU A C 1
ATOM 3139 O O . GLU A 1 391 ? 103.254 67.644 -152.262 1.00 67.69 391 GLU A O 1
ATOM 3144 N N . GLN A 1 392 ? 103.392 65.496 -152.851 1.00 65.75 392 GLN A N 1
ATOM 3145 C CA . GLN A 1 392 ? 104.188 65.740 -154.062 1.00 65.75 392 GLN A CA 1
ATOM 3146 C C . GLN A 1 392 ? 103.326 66.297 -155.203 1.00 65.75 392 GLN A C 1
ATOM 3148 O O . GLN A 1 392 ? 103.795 67.103 -156.008 1.00 65.75 392 GLN A O 1
ATOM 3153 N N . ARG A 1 393 ? 102.038 65.929 -155.248 1.00 64.31 393 ARG A N 1
ATOM 3154 C CA . ARG A 1 393 ? 101.057 66.541 -156.159 1.00 64.31 393 ARG A CA 1
ATOM 3155 C C . ARG A 1 393 ? 100.771 67.996 -155.792 1.00 64.31 393 ARG A C 1
ATOM 3157 O O . ARG A 1 393 ? 100.553 68.808 -156.689 1.00 64.31 393 ARG A O 1
ATOM 3164 N N . GLU A 1 394 ? 100.807 68.334 -154.507 1.00 67.88 394 GLU A N 1
ATOM 3165 C CA . GLU A 1 394 ? 100.621 69.695 -153.998 1.00 67.88 394 GLU A CA 1
ATOM 3166 C C . GLU A 1 394 ? 101.804 70.612 -154.370 1.00 67.88 394 GLU A C 1
ATOM 3168 O O . GLU A 1 394 ? 101.593 71.691 -154.924 1.00 67.88 394 GLU A O 1
ATOM 3173 N N . GLN A 1 395 ? 103.052 70.147 -154.218 1.00 64.31 395 GLN A N 1
ATOM 3174 C CA . GLN A 1 395 ? 104.255 70.882 -154.659 1.00 64.31 395 GLN A CA 1
ATOM 3175 C C . GLN A 1 395 ? 104.378 71.033 -156.185 1.00 64.31 395 GLN A C 1
ATOM 3177 O O . GLN A 1 395 ? 104.977 71.997 -156.664 1.00 64.31 395 GLN A O 1
ATOM 3182 N N . ALA A 1 396 ? 103.794 70.112 -156.954 1.00 59.84 396 ALA A N 1
ATOM 3183 C CA . ALA A 1 396 ? 103.748 70.169 -158.415 1.00 59.84 396 ALA A CA 1
ATOM 3184 C C . ALA A 1 396 ? 102.572 71.008 -158.969 1.00 59.84 396 ALA A C 1
ATOM 3186 O O . ALA A 1 396 ? 102.424 71.124 -160.187 1.00 59.84 396 ALA A O 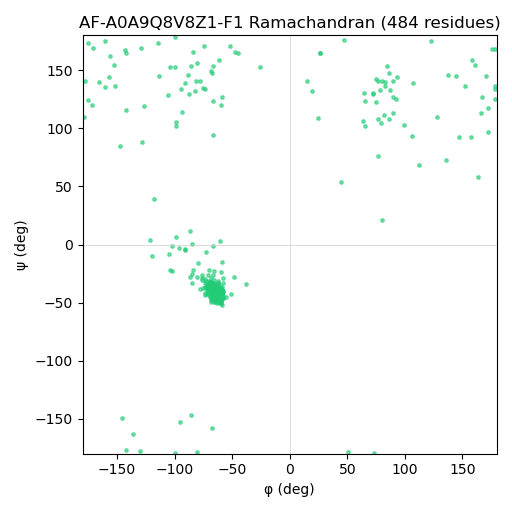1
ATOM 3187 N N . GLY A 1 397 ? 101.742 71.599 -158.095 1.00 62.00 397 GLY A N 1
ATOM 3188 C CA . GLY A 1 397 ? 100.618 72.468 -158.466 1.00 62.00 397 GLY A CA 1
ATOM 3189 C C . GLY A 1 397 ? 99.342 71.735 -158.903 1.00 62.00 397 GLY A C 1
ATOM 3190 O O . GLY A 1 397 ? 98.517 72.323 -159.600 1.00 62.00 397 GLY A O 1
ATOM 3191 N N . LEU A 1 398 ? 99.176 70.461 -158.522 1.00 62.00 398 LEU A N 1
ATOM 3192 C CA . LEU A 1 398 ? 98.112 69.559 -158.991 1.00 62.00 398 LEU A CA 1
ATOM 3193 C C . LEU A 1 398 ? 96.970 69.293 -157.981 1.00 62.00 398 LEU A C 1
ATOM 3195 O O . LEU A 1 398 ? 95.982 68.667 -158.367 1.00 62.00 398 LEU A O 1
ATOM 3199 N N . ALA A 1 399 ? 97.058 69.728 -156.714 1.00 54.66 399 ALA A N 1
ATOM 3200 C CA . ALA A 1 399 ? 95.966 69.602 -155.730 1.00 54.66 399 ALA A CA 1
ATOM 3201 C C . ALA A 1 399 ? 96.005 70.695 -154.634 1.00 54.66 399 ALA A C 1
ATOM 3203 O O . ALA A 1 399 ? 97.059 71.260 -154.363 1.00 54.66 399 ALA A O 1
ATOM 3204 N N . ARG A 1 400 ? 94.841 71.008 -154.035 1.00 49.09 400 ARG A N 1
ATOM 3205 C CA . ARG A 1 400 ? 94.622 72.021 -152.973 1.00 49.09 400 ARG A CA 1
ATOM 3206 C C . ARG A 1 400 ? 94.554 71.366 -151.568 1.00 49.09 400 ARG A C 1
ATOM 3208 O O . ARG A 1 400 ? 94.094 70.229 -151.496 1.00 49.09 400 ARG A O 1
ATOM 3215 N N . PRO A 1 401 ? 94.910 72.065 -150.469 1.00 47.62 401 PRO A N 1
ATOM 3216 C CA . PRO A 1 401 ? 95.214 71.447 -149.164 1.00 47.62 401 PRO A CA 1
ATOM 3217 C C . PRO A 1 401 ? 93.982 71.023 -148.329 1.00 47.62 401 PRO A C 1
ATOM 3219 O O . PRO A 1 401 ? 93.029 71.799 -148.229 1.00 47.62 401 PRO A O 1
ATOM 3222 N N . GLY A 1 402 ? 94.056 69.856 -147.649 1.00 41.56 402 GLY A N 1
ATOM 3223 C CA . GLY A 1 402 ? 93.283 69.541 -146.422 1.00 41.56 402 GLY A CA 1
ATOM 3224 C C . GLY A 1 402 ? 92.612 68.150 -146.281 1.00 41.56 402 GLY A C 1
ATOM 3225 O O . GLY A 1 402 ? 91.387 68.071 -146.332 1.00 41.56 402 GLY A O 1
ATOM 3226 N N . GLY A 1 403 ? 93.385 67.071 -146.043 1.00 37.06 403 GLY A N 1
ATOM 3227 C CA . GLY A 1 403 ? 92.943 65.784 -145.425 1.00 37.06 403 GLY A CA 1
ATOM 3228 C C . GLY A 1 403 ? 92.880 65.889 -143.882 1.00 37.06 403 GLY A C 1
ATOM 3229 O O . GLY A 1 403 ? 93.171 66.956 -143.358 1.00 37.06 403 GLY A O 1
ATOM 3230 N N . SER A 1 404 ? 92.555 64.921 -143.012 1.00 44.06 404 SER A N 1
ATOM 3231 C CA . SER A 1 404 ? 92.589 63.443 -142.916 1.00 44.06 404 SER A CA 1
ATOM 3232 C C . SER A 1 404 ? 91.954 63.123 -141.525 1.00 44.06 404 SER A C 1
ATOM 3234 O O . SER A 1 404 ? 92.086 63.944 -140.624 1.00 44.06 404 SER A O 1
ATOM 3236 N N . GLY A 1 405 ? 91.128 62.099 -141.268 1.00 39.75 405 GLY A N 1
ATOM 3237 C CA . GLY A 1 405 ? 91.474 60.677 -141.110 1.00 39.75 405 GLY A CA 1
ATOM 3238 C C . GLY A 1 405 ? 91.383 60.231 -139.630 1.00 39.75 405 GLY A C 1
ATOM 3239 O O . GLY A 1 405 ? 91.808 60.960 -138.741 1.00 39.75 405 GLY A O 1
ATOM 3240 N N . GLY A 1 406 ? 90.845 59.034 -139.347 1.00 35.50 406 GLY A N 1
ATOM 3241 C CA . GLY A 1 406 ? 90.985 58.408 -138.020 1.00 35.50 406 GLY A CA 1
ATOM 3242 C C . GLY A 1 406 ? 89.938 57.354 -137.639 1.00 35.50 406 GLY A C 1
ATOM 3243 O O . GLY A 1 406 ? 88.921 57.675 -137.039 1.00 35.50 406 GLY A O 1
ATOM 3244 N N . SER A 1 407 ? 90.236 56.082 -137.914 1.00 43.31 407 SER A N 1
ATOM 3245 C CA . SER A 1 407 ? 89.618 54.905 -137.285 1.00 43.31 407 SER A CA 1
ATOM 3246 C C . SER A 1 407 ? 90.625 54.294 -136.303 1.00 43.31 407 SER A C 1
ATOM 3248 O O . SER A 1 407 ? 91.769 54.044 -136.686 1.00 43.31 407 SER A O 1
ATOM 3250 N N . LEU A 1 408 ? 90.223 54.054 -135.051 1.00 37.94 408 LEU A N 1
ATOM 3251 C CA . LEU A 1 408 ? 90.985 53.289 -134.053 1.00 37.94 408 LEU A CA 1
ATOM 3252 C C . LEU A 1 408 ? 89.999 52.446 -133.214 1.00 37.94 408 LEU A C 1
ATOM 3254 O O . LEU A 1 408 ? 89.056 53.000 -132.667 1.00 37.94 408 LEU A O 1
ATOM 3258 N N . ARG A 1 409 ? 90.082 51.102 -133.279 1.00 37.22 409 ARG A N 1
ATOM 3259 C CA . ARG A 1 409 ? 90.751 50.182 -132.310 1.00 37.22 409 ARG A CA 1
ATOM 3260 C C . ARG A 1 409 ? 89.940 49.996 -131.009 1.00 37.22 409 ARG A C 1
ATOM 3262 O O . ARG A 1 409 ? 89.421 50.968 -130.502 1.00 37.22 409 ARG A O 1
ATOM 3269 N N . LEU A 1 410 ? 89.823 48.860 -130.318 1.00 33.16 410 LEU A N 1
ATOM 3270 C CA . LEU A 1 410 ? 90.291 47.461 -130.349 1.00 33.16 410 LEU A CA 1
ATOM 3271 C C . LEU A 1 410 ? 89.545 46.741 -129.164 1.00 33.16 410 LEU A C 1
ATOM 3273 O O . LEU A 1 410 ? 88.871 47.414 -128.386 1.00 33.16 410 LEU A O 1
ATOM 3277 N N . PRO A 1 411 ? 89.663 45.404 -129.010 1.00 53.56 411 PRO A N 1
ATOM 3278 C CA . PRO A 1 411 ? 88.942 44.515 -128.078 1.00 53.56 411 PRO A CA 1
ATOM 3279 C C . PRO A 1 411 ? 89.755 44.148 -126.809 1.00 53.56 411 PRO A C 1
ATOM 3281 O O . PRO A 1 411 ? 90.906 44.553 -126.713 1.00 53.56 411 PRO A O 1
ATOM 3284 N N . MET A 1 412 ? 89.193 43.332 -125.888 1.00 33.91 412 MET A N 1
ATOM 3285 C CA . MET A 1 412 ? 89.806 42.193 -125.139 1.00 33.91 412 MET A CA 1
ATOM 3286 C C . MET A 1 412 ? 89.053 41.837 -123.825 1.00 33.91 412 MET A C 1
ATOM 3288 O O . MET A 1 412 ? 88.272 42.616 -123.298 1.00 33.91 412 MET A O 1
ATOM 3292 N N . SER A 1 413 ? 89.273 40.598 -123.372 1.00 30.59 413 SER A N 1
ATOM 3293 C CA . SER A 1 413 ? 88.632 39.786 -122.309 1.00 30.59 413 SER A CA 1
ATOM 3294 C C . SER A 1 413 ? 89.400 39.882 -120.943 1.00 30.59 413 SER A C 1
ATOM 3296 O O . SER A 1 413 ? 90.184 40.814 -120.810 1.00 30.59 413 SER A O 1
ATOM 3298 N N . PRO A 1 414 ? 89.382 38.901 -119.999 1.00 62.53 414 PRO A N 1
ATOM 3299 C CA . PRO A 1 414 ? 88.516 38.666 -118.814 1.00 62.53 414 PRO A CA 1
ATOM 3300 C C . PRO A 1 414 ? 89.243 38.754 -117.427 1.00 62.53 414 PRO A C 1
ATOM 3302 O O . PRO A 1 414 ? 90.465 38.815 -117.408 1.00 62.53 414 PRO A O 1
ATOM 3305 N N . PHE A 1 415 ? 88.511 38.692 -116.282 1.00 37.09 415 PHE A N 1
ATOM 3306 C CA . PHE A 1 415 ? 88.785 37.913 -115.024 1.00 37.09 415 PHE A CA 1
ATOM 3307 C C . PHE A 1 415 ? 88.210 38.481 -113.679 1.00 37.09 415 PHE A C 1
ATOM 3309 O O . PHE A 1 415 ? 88.371 39.650 -113.368 1.00 37.09 415 PHE A O 1
ATOM 3316 N N . HIS A 1 416 ? 87.640 37.550 -112.877 1.00 34.25 416 HIS A N 1
ATOM 3317 C CA . HIS A 1 416 ? 87.681 37.279 -111.405 1.00 34.25 416 HIS A CA 1
ATOM 3318 C C . HIS A 1 416 ? 87.156 38.186 -110.240 1.00 34.25 416 HIS A C 1
ATOM 3320 O O . HIS A 1 416 ? 87.625 39.291 -110.029 1.00 34.25 416 HIS A O 1
ATOM 3326 N N . ARG A 1 417 ? 86.367 37.503 -109.362 1.00 37.97 417 ARG A N 1
ATOM 3327 C CA . ARG A 1 417 ? 86.318 37.419 -107.859 1.00 37.97 417 ARG A CA 1
ATOM 3328 C C . ARG A 1 417 ? 85.939 38.645 -106.976 1.00 37.97 417 ARG A C 1
ATOM 3330 O O . ARG A 1 417 ? 86.646 39.632 -107.011 1.00 37.97 417 ARG A O 1
ATOM 3337 N N . THR A 1 418 ? 84.888 38.444 -106.136 1.00 42.50 418 THR A N 1
ATOM 3338 C CA . THR A 1 418 ? 84.590 38.774 -104.684 1.00 42.50 418 THR A CA 1
ATOM 3339 C C . THR A 1 418 ? 85.272 39.983 -103.979 1.00 42.50 418 THR A C 1
ATOM 3341 O O . THR A 1 418 ? 86.352 40.317 -104.442 1.00 42.50 418 THR A O 1
ATOM 3344 N N . PRO A 1 419 ? 84.864 40.541 -102.789 1.00 48.28 419 PRO A N 1
ATOM 3345 C CA . PRO A 1 419 ? 83.901 40.125 -101.733 1.00 48.28 419 PRO A CA 1
ATOM 3346 C C . PRO A 1 419 ? 83.119 41.309 -101.020 1.00 48.28 419 PRO A C 1
ATOM 3348 O O . PRO A 1 419 ? 82.827 42.326 -101.634 1.00 48.28 419 PRO A O 1
ATOM 3351 N N . SER A 1 420 ? 82.772 41.118 -99.732 1.00 35.03 420 SER A N 1
ATOM 3352 C CA . SER A 1 420 ? 81.823 41.704 -98.739 1.00 35.03 420 SER A CA 1
ATOM 3353 C C . SER A 1 420 ? 82.190 42.957 -97.879 1.00 35.03 420 SER A C 1
ATOM 3355 O O . SER A 1 420 ? 83.348 43.039 -97.493 1.00 35.03 420 SER A O 1
ATOM 3357 N N . SER A 1 421 ? 81.156 43.734 -97.432 1.00 40.62 421 SER A N 1
ATOM 3358 C CA . SER A 1 421 ? 80.901 44.536 -96.159 1.00 40.62 421 SER A CA 1
ATOM 3359 C C . SER A 1 421 ? 81.998 45.496 -95.586 1.00 40.62 421 SER A C 1
ATOM 3361 O O . SER A 1 421 ? 83.084 45.437 -96.151 1.00 40.62 421 SER A O 1
ATOM 3363 N N . PRO A 1 422 ? 81.873 46.341 -94.497 1.00 47.16 422 PRO A N 1
ATOM 3364 C CA . PRO A 1 422 ? 80.799 46.687 -93.501 1.00 47.16 422 PRO A CA 1
ATOM 3365 C C . PRO A 1 422 ? 80.701 48.221 -93.047 1.00 47.16 422 PRO A C 1
ATOM 3367 O O . PRO A 1 422 ? 81.523 49.031 -93.452 1.00 47.16 422 PRO A O 1
ATOM 3370 N N . SER A 1 423 ? 79.619 48.729 -92.396 1.00 34.25 423 SER A N 1
ATOM 3371 C CA . SER A 1 423 ? 79.377 49.124 -90.953 1.00 34.25 423 SER A CA 1
ATOM 3372 C C . SER A 1 423 ? 79.579 50.588 -90.421 1.00 34.25 423 SER A C 1
ATOM 3374 O O . SER A 1 423 ? 80.596 51.207 -90.707 1.00 34.25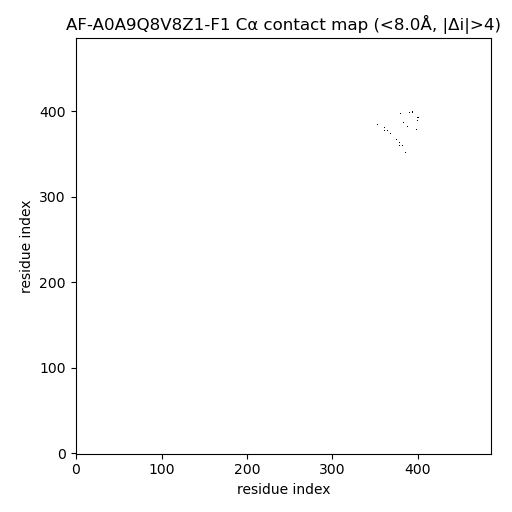 423 SER A O 1
ATOM 3376 N N . LEU A 1 424 ? 78.681 50.976 -89.471 1.00 39.28 424 LEU A N 1
ATOM 3377 C CA . LEU A 1 424 ? 78.683 52.024 -88.388 1.00 39.28 424 LEU A CA 1
ATOM 3378 C C . LEU A 1 424 ? 78.375 53.496 -88.784 1.00 39.28 424 LEU A C 1
ATOM 3380 O O . LEU A 1 424 ? 78.779 53.920 -89.854 1.00 39.28 424 LEU A O 1
ATOM 3384 N N . SER A 1 425 ? 77.630 54.325 -88.022 1.00 31.02 425 SER A N 1
ATOM 3385 C CA . SER A 1 425 ? 77.629 54.584 -86.558 1.00 31.02 425 SER A CA 1
ATOM 3386 C C . SER A 1 425 ? 76.331 55.238 -85.994 1.00 31.02 425 SER A C 1
ATOM 3388 O O . SER A 1 425 ? 75.418 55.581 -86.741 1.00 31.02 425 SER A O 1
ATOM 3390 N N . ALA A 1 426 ? 76.288 55.372 -84.657 1.00 30.55 426 ALA A N 1
ATOM 3391 C CA . ALA A 1 426 ? 75.172 55.636 -83.736 1.00 30.55 426 ALA A CA 1
ATOM 3392 C C . ALA A 1 426 ? 74.996 57.100 -83.240 1.00 30.55 426 ALA A C 1
ATOM 3394 O O . ALA A 1 426 ? 75.820 57.952 -83.563 1.00 30.55 426 ALA A O 1
ATOM 3395 N N . ASP A 1 427 ? 73.937 57.288 -82.422 1.00 31.91 427 ASP A N 1
ATOM 3396 C CA . ASP A 1 427 ? 73.721 58.185 -81.247 1.00 31.91 427 ASP A CA 1
ATOM 3397 C C . ASP A 1 427 ? 72.440 59.054 -81.314 1.00 31.91 427 ASP A C 1
ATOM 3399 O O . ASP A 1 427 ? 72.243 59.825 -82.245 1.00 31.91 427 ASP A O 1
ATOM 3403 N N . LEU A 1 428 ? 71.413 58.792 -80.481 1.00 35.72 428 LEU A N 1
ATOM 3404 C CA . LEU A 1 428 ? 71.227 59.141 -79.048 1.00 35.72 428 LEU A CA 1
ATOM 3405 C C . LEU A 1 428 ? 70.786 60.605 -78.842 1.00 35.72 428 LEU A C 1
ATOM 3407 O O . LEU A 1 428 ? 71.626 61.486 -78.907 1.00 35.72 428 LEU A O 1
ATOM 3411 N N . PHE A 1 429 ? 69.495 60.839 -78.533 1.00 35.72 429 PHE A N 1
ATOM 3412 C CA . PHE A 1 429 ? 69.019 61.812 -77.520 1.00 35.72 429 PHE A CA 1
ATOM 3413 C C . PHE A 1 429 ? 67.486 61.704 -77.248 1.00 35.72 429 PHE A C 1
ATOM 3415 O O . PHE A 1 429 ? 66.671 61.935 -78.137 1.00 35.72 429 PHE A O 1
ATOM 3422 N N . SER A 1 430 ? 67.150 61.406 -75.976 1.00 33.59 430 SER A N 1
ATOM 3423 C CA . SER A 1 430 ? 66.034 61.904 -75.113 1.00 33.59 430 SER A CA 1
ATOM 3424 C C . SER A 1 430 ? 64.528 61.645 -75.404 1.00 33.59 430 SER A C 1
ATOM 3426 O O . SER A 1 430 ? 63.917 62.326 -76.216 1.00 33.59 430 SER A O 1
ATOM 3428 N N . GLU A 1 431 ? 63.938 60.675 -74.675 1.00 31.02 431 GLU A N 1
ATOM 3429 C CA . GLU A 1 431 ? 62.948 60.767 -73.549 1.00 31.02 431 GLU A CA 1
ATOM 3430 C C . GLU A 1 431 ? 61.969 61.984 -73.394 1.00 31.02 431 GLU A C 1
ATOM 3432 O O . GLU A 1 431 ? 62.293 63.079 -73.841 1.00 31.02 431 GLU A O 1
ATOM 3437 N N . PRO A 1 432 ? 60.885 61.915 -72.565 1.00 53.78 432 PRO A N 1
ATOM 3438 C CA . PRO A 1 432 ? 59.608 61.163 -72.681 1.00 53.78 432 PRO A CA 1
ATOM 3439 C C . PRO A 1 432 ? 58.337 62.043 -72.471 1.00 53.78 432 PRO A C 1
ATOM 3441 O O . PRO A 1 432 ? 58.433 63.121 -71.900 1.00 53.78 432 PRO A O 1
ATOM 3444 N N . THR A 1 433 ? 57.115 61.549 -72.765 1.00 34.38 433 THR A N 1
ATOM 3445 C CA . THR A 1 433 ? 55.909 61.892 -71.959 1.00 34.38 433 THR A CA 1
ATOM 3446 C C . THR A 1 433 ? 54.822 60.796 -71.956 1.00 34.38 433 THR A C 1
ATOM 3448 O O . THR A 1 433 ? 54.438 60.269 -72.994 1.00 34.38 433 THR A O 1
ATOM 3451 N N . SER A 1 434 ? 54.294 60.575 -70.745 1.00 34.12 434 SER A N 1
ATOM 3452 C CA . SER A 1 434 ? 52.916 60.214 -70.365 1.00 34.12 434 SER A CA 1
ATOM 3453 C C . SER A 1 434 ? 52.440 58.753 -70.339 1.00 34.12 434 SER A C 1
ATOM 3455 O O . SER A 1 434 ? 52.148 58.104 -71.337 1.00 34.12 434 SER A O 1
ATOM 3457 N N . ALA A 1 435 ? 52.279 58.329 -69.084 1.00 33.78 435 ALA A N 1
ATOM 3458 C CA . ALA A 1 435 ? 51.743 57.099 -68.536 1.00 33.78 435 ALA A CA 1
ATOM 3459 C C . ALA A 1 435 ? 50.233 56.893 -68.744 1.00 33.78 435 ALA A C 1
ATOM 3461 O O . ALA A 1 435 ? 49.451 57.841 -68.655 1.00 33.78 435 ALA A O 1
ATOM 3462 N N . LYS A 1 436 ? 49.841 55.618 -68.852 1.00 40.28 436 LYS A N 1
ATOM 3463 C CA . LYS A 1 436 ? 48.832 54.979 -67.991 1.00 40.28 436 LYS A CA 1
ATOM 3464 C C . LYS A 1 436 ? 48.894 53.455 -68.150 1.00 40.28 436 LYS A C 1
ATOM 3466 O O . LYS A 1 436 ? 49.082 52.949 -69.250 1.00 40.28 436 LYS A O 1
ATOM 3471 N N . ASP A 1 437 ? 48.743 52.781 -67.016 1.00 41.31 437 ASP A N 1
ATOM 3472 C CA . ASP A 1 437 ? 48.373 51.373 -66.851 1.00 41.31 437 ASP A CA 1
ATOM 3473 C C . ASP A 1 437 ? 49.443 50.308 -67.109 1.00 41.31 437 ASP A C 1
ATOM 3475 O O . ASP A 1 437 ? 49.378 49.558 -68.080 1.00 41.31 437 ASP A O 1
ATOM 3479 N N . ARG A 1 438 ? 50.365 50.167 -66.143 1.00 49.03 438 ARG A N 1
ATOM 3480 C CA . ARG A 1 438 ? 50.845 48.856 -65.663 1.00 49.03 438 ARG A CA 1
ATOM 3481 C C . ARG A 1 438 ? 51.204 48.932 -64.180 1.00 49.03 438 ARG A C 1
ATOM 3483 O O . ARG A 1 438 ? 52.364 49.116 -63.822 1.00 49.03 438 ARG A O 1
ATOM 3490 N N . GLU A 1 439 ? 50.199 48.766 -63.327 1.00 56.19 439 GLU A N 1
ATOM 3491 C CA . GLU A 1 439 ? 50.420 48.300 -61.958 1.00 56.19 439 GLU A CA 1
ATOM 3492 C C . GLU A 1 439 ? 51.079 46.916 -62.044 1.00 56.19 439 GLU A C 1
ATOM 3494 O O . GLU A 1 439 ? 50.610 46.001 -62.726 1.00 56.19 439 GLU A O 1
ATOM 3499 N N . SER A 1 440 ? 52.277 46.844 -61.472 1.00 57.53 440 SER A N 1
ATOM 3500 C CA . SER A 1 440 ? 53.246 45.772 -61.646 1.00 57.53 440 SER A CA 1
ATOM 3501 C C . SER A 1 440 ? 52.892 44.592 -60.749 1.00 57.53 440 SER A C 1
ATOM 3503 O O . SER A 1 440 ? 52.531 44.771 -59.591 1.00 57.53 440 SER A O 1
ATOM 3505 N N . LEU A 1 441 ? 53.063 43.381 -61.280 1.00 67.44 441 LEU A N 1
ATOM 3506 C CA . LEU A 1 441 ? 52.856 42.077 -60.641 1.00 67.44 441 LEU A CA 1
ATOM 3507 C C . LEU A 1 441 ? 53.295 42.033 -59.158 1.00 67.44 441 LEU A C 1
ATOM 3509 O O . LEU A 1 441 ? 52.655 41.371 -58.352 1.00 67.44 441 LEU A O 1
ATOM 3513 N N . ALA A 1 442 ? 54.352 42.763 -58.789 1.00 73.94 442 ALA A N 1
ATOM 3514 C CA . ALA A 1 442 ? 54.869 42.867 -57.424 1.00 73.94 442 ALA A CA 1
ATOM 3515 C C . ALA A 1 442 ? 53.849 43.390 -56.386 1.00 73.94 442 ALA A C 1
ATOM 3517 O O . ALA A 1 442 ? 53.870 42.925 -55.249 1.00 73.94 442 ALA A O 1
ATOM 3518 N N . GLU A 1 443 ? 52.928 44.280 -56.770 1.00 74.06 443 GLU A N 1
ATOM 3519 C CA . GLU A 1 443 ? 51.862 44.801 -55.894 1.00 74.06 443 GLU A CA 1
ATOM 3520 C C . GLU A 1 443 ? 50.802 43.718 -55.601 1.00 74.06 443 GLU A C 1
ATOM 3522 O O . GLU A 1 443 ? 50.316 43.582 -54.479 1.00 74.06 443 GLU A O 1
ATOM 3527 N N . LEU A 1 444 ? 50.502 42.866 -56.593 1.00 79.00 444 LEU A N 1
ATOM 3528 C CA . LEU A 1 444 ? 49.588 41.725 -56.445 1.00 79.00 444 LEU A CA 1
ATOM 3529 C C . LEU A 1 444 ? 50.210 40.586 -55.625 1.00 79.00 444 LEU A C 1
ATOM 3531 O O . LEU A 1 444 ? 49.503 39.902 -54.886 1.00 79.00 444 LEU A O 1
ATOM 3535 N N . TRP A 1 445 ? 51.532 40.409 -55.700 1.00 72.00 445 TRP A N 1
ATOM 3536 C CA . TRP A 1 445 ? 52.257 39.486 -54.823 1.00 72.00 445 TRP A CA 1
ATOM 3537 C C . TRP A 1 445 ? 52.335 39.997 -53.378 1.00 72.00 445 TRP A C 1
ATOM 3539 O O . TRP A 1 445 ? 52.193 39.197 -52.453 1.00 72.00 445 TRP A O 1
ATOM 3549 N N . ALA A 1 446 ? 52.482 41.310 -53.168 1.00 80.50 446 ALA A N 1
ATOM 3550 C CA . ALA A 1 446 ? 52.428 41.917 -51.836 1.00 80.50 446 ALA A CA 1
ATOM 3551 C C . ALA A 1 446 ? 51.037 41.751 -51.194 1.00 80.50 446 ALA A C 1
ATOM 3553 O O . ALA A 1 446 ? 50.940 41.278 -50.062 1.00 80.50 446 ALA A O 1
ATOM 3554 N N . GLY A 1 447 ? 49.961 42.012 -51.947 1.00 72.12 447 GLY A N 1
ATOM 3555 C CA . GLY A 1 447 ? 48.588 41.810 -51.470 1.00 72.12 447 GLY A CA 1
ATOM 3556 C C . GLY A 1 447 ? 48.223 40.341 -51.212 1.00 72.12 447 GLY A C 1
ATOM 3557 O O . GLY A 1 447 ? 47.436 40.048 -50.313 1.00 72.12 447 GLY A O 1
ATOM 3558 N N . PHE A 1 448 ? 48.810 39.394 -51.951 1.00 78.12 448 PHE A N 1
ATOM 3559 C CA . PHE A 1 448 ? 48.628 37.961 -51.692 1.00 78.12 448 PHE A CA 1
ATOM 3560 C C . PHE A 1 448 ? 49.348 37.504 -50.412 1.00 78.12 448 PHE A C 1
ATOM 3562 O O . PHE A 1 448 ? 48.787 36.724 -49.641 1.00 78.12 448 PHE A O 1
ATOM 3569 N N . LEU A 1 449 ? 50.557 38.008 -50.144 1.00 75.75 449 LEU A N 1
ATOM 3570 C CA . LEU A 1 449 ? 51.302 37.710 -48.914 1.00 75.75 449 LEU A CA 1
ATOM 3571 C C . LEU A 1 449 ? 50.640 38.318 -47.673 1.00 75.75 449 LEU A C 1
ATOM 3573 O O . LEU A 1 449 ? 50.553 37.652 -46.647 1.00 75.75 449 LEU A O 1
ATOM 3577 N N . GLU A 1 450 ? 50.116 39.538 -47.769 1.00 74.00 450 GLU A N 1
ATOM 3578 C CA . GLU A 1 450 ? 49.402 40.182 -46.662 1.00 74.00 450 GLU A CA 1
ATOM 3579 C C . GLU A 1 450 ? 48.074 39.469 -46.358 1.00 74.00 450 GLU A C 1
ATOM 3581 O O . GLU A 1 450 ? 47.739 39.231 -45.200 1.00 74.00 450 GLU A O 1
ATOM 3586 N N . ARG A 1 451 ? 47.362 39.001 -47.393 1.00 74.38 451 ARG A N 1
ATOM 3587 C CA . ARG A 1 451 ? 46.111 38.244 -47.233 1.00 74.38 451 ARG A CA 1
ATOM 3588 C C . ARG A 1 451 ? 46.325 36.822 -46.705 1.00 74.38 451 ARG A C 1
ATOM 3590 O O . ARG A 1 451 ? 45.542 36.374 -45.876 1.00 74.38 451 ARG A O 1
ATOM 3597 N N . SER A 1 452 ? 47.394 36.142 -47.123 1.00 66.81 452 SER A N 1
ATOM 3598 C CA . SER A 1 452 ? 47.751 34.805 -46.616 1.00 66.81 452 SER A CA 1
ATOM 3599 C C . SER A 1 452 ? 48.385 34.837 -45.218 1.00 66.81 452 SER A C 1
ATOM 3601 O O . SER A 1 452 ? 48.181 33.909 -44.438 1.00 66.81 452 SER A O 1
ATOM 3603 N N . ALA A 1 453 ? 49.077 35.920 -44.847 1.00 70.00 453 ALA A N 1
ATOM 3604 C CA . ALA A 1 453 ? 49.557 36.139 -43.481 1.00 70.00 453 ALA A CA 1
ATOM 3605 C C . ALA A 1 453 ? 48.412 36.453 -42.498 1.00 70.00 453 ALA A C 1
ATOM 3607 O O . ALA A 1 453 ? 48.453 36.002 -41.353 1.00 70.00 453 ALA A O 1
ATOM 3608 N N . GLN A 1 454 ? 47.365 37.162 -42.942 1.00 63.09 454 GLN A N 1
ATOM 3609 C CA . GLN A 1 454 ? 46.183 37.449 -42.119 1.00 63.09 454 GLN A CA 1
ATOM 3610 C C . GLN A 1 454 ? 45.273 36.218 -41.924 1.00 63.09 454 GLN A C 1
ATOM 3612 O O . GLN A 1 454 ? 44.620 36.096 -40.890 1.00 63.09 454 GLN A O 1
ATOM 3617 N N . GLU A 1 455 ? 45.242 35.291 -42.887 1.00 61.50 455 GLU A N 1
ATOM 3618 C CA . GLU A 1 455 ? 44.420 34.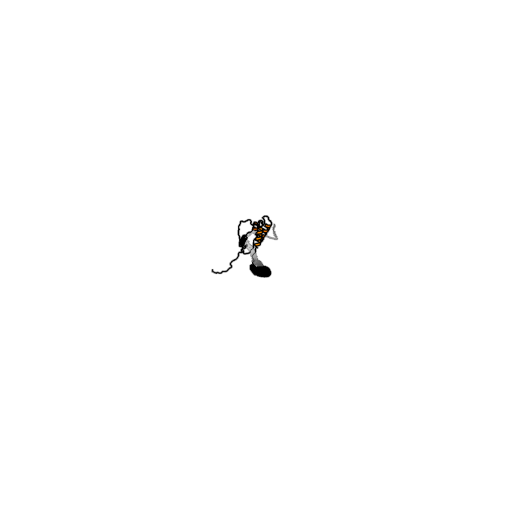067 -42.847 1.00 61.50 455 GLU A CA 1
ATOM 3619 C C . GLU A 1 455 ? 45.048 32.946 -41.985 1.00 61.50 455 GLU A C 1
ATOM 3621 O O . GLU A 1 455 ? 44.354 32.029 -41.551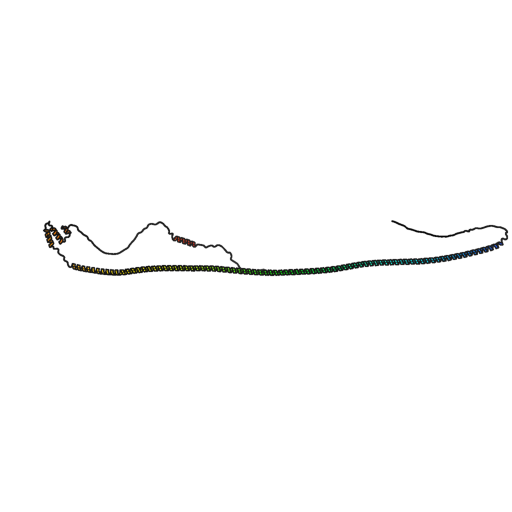 1.00 61.50 455 GLU A O 1
ATOM 3626 N N . GLY A 1 456 ? 46.343 33.053 -41.655 1.00 55.41 456 GLY A N 1
ATOM 3627 C CA . GLY A 1 456 ? 47.063 32.138 -40.755 1.00 55.41 456 GLY A CA 1
ATOM 3628 C C . GLY A 1 456 ? 47.067 32.528 -39.266 1.00 55.41 456 GLY A C 1
ATOM 3629 O O . GLY A 1 456 ? 47.588 31.771 -38.450 1.00 55.41 456 GLY A O 1
ATOM 3630 N N . ALA A 1 457 ? 46.497 33.682 -38.897 1.00 58.41 457 ALA A N 1
ATOM 3631 C CA . ALA A 1 457 ? 46.471 34.210 -37.524 1.00 58.41 457 ALA A CA 1
ATOM 3632 C C . ALA A 1 457 ? 45.038 34.354 -36.960 1.00 58.41 457 ALA A C 1
ATOM 3634 O O . ALA A 1 457 ? 44.721 35.329 -36.278 1.00 58.41 457 ALA A O 1
ATOM 3635 N N . GLY A 1 458 ? 44.160 33.390 -37.260 1.00 39.62 458 GLY A N 1
ATOM 3636 C CA . GLY A 1 458 ? 42.790 33.318 -36.741 1.00 39.62 458 GLY A CA 1
ATOM 3637 C C . GLY A 1 458 ? 42.656 32.364 -35.551 1.00 39.62 458 GLY A C 1
ATOM 3638 O O . GLY A 1 458 ? 42.661 31.147 -35.722 1.00 39.62 458 GLY A O 1
ATOM 3639 N N . GLU A 1 459 ? 42.521 32.934 -34.353 1.00 41.09 459 GLU A N 1
ATOM 3640 C CA . GLU A 1 459 ? 42.091 32.267 -33.116 1.00 41.09 459 GLU A CA 1
ATOM 3641 C C . GLU A 1 459 ? 40.659 31.674 -33.217 1.00 41.09 459 GLU A C 1
ATOM 3643 O O . GLU A 1 459 ? 39.863 32.098 -34.058 1.00 41.09 459 GLU A O 1
ATOM 3648 N N . PRO A 1 460 ? 40.319 30.694 -32.353 1.00 52.66 460 PRO A N 1
ATOM 3649 C CA . PRO A 1 460 ? 39.164 29.805 -32.481 1.00 52.66 460 PRO A CA 1
ATOM 3650 C C . PRO A 1 460 ? 37.840 30.393 -31.942 1.00 52.66 460 PRO A C 1
ATOM 3652 O O . PRO A 1 460 ? 37.839 31.360 -31.178 1.00 52.66 460 PRO A O 1
ATOM 3655 N N . PRO A 1 461 ? 36.686 29.782 -32.283 1.00 47.00 461 PRO A N 1
ATOM 3656 C CA . PRO A 1 461 ? 35.373 30.231 -31.830 1.00 47.00 461 PRO A CA 1
ATOM 3657 C C . PRO A 1 461 ? 35.099 29.865 -30.361 1.00 47.00 461 PRO A C 1
ATOM 3659 O O . PRO A 1 461 ? 35.289 28.728 -29.930 1.00 47.00 461 PRO A O 1
ATOM 3662 N N . VAL A 1 462 ? 34.574 30.833 -29.609 1.00 47.69 462 VAL A N 1
ATOM 3663 C CA . VAL A 1 462 ? 34.017 30.668 -28.257 1.00 47.69 462 VAL A CA 1
ATOM 3664 C C . VAL A 1 462 ? 32.572 30.149 -28.341 1.00 47.69 462 VAL A C 1
ATOM 3666 O O . VAL A 1 462 ? 31.766 30.766 -29.040 1.00 47.69 462 VAL A O 1
ATOM 3669 N N . PRO A 1 463 ? 32.181 29.111 -27.576 1.00 52.72 463 PRO A N 1
ATOM 3670 C CA . PRO A 1 463 ? 30.784 28.863 -27.225 1.00 52.72 463 PRO A CA 1
ATOM 3671 C C . PRO A 1 463 ? 30.475 29.259 -25.761 1.00 52.72 463 PRO A C 1
ATOM 3673 O O . PRO A 1 463 ? 31.365 29.234 -24.906 1.00 52.72 463 PRO A O 1
ATOM 3676 N N . PRO A 1 464 ? 29.217 29.617 -25.429 1.00 51.88 464 PRO A N 1
ATOM 3677 C CA . PRO A 1 464 ? 28.831 30.009 -24.079 1.00 51.88 464 PRO A CA 1
ATOM 3678 C C . PRO A 1 464 ? 28.403 28.816 -23.203 1.00 51.88 464 PRO A C 1
ATOM 3680 O O . PRO A 1 464 ? 27.688 27.929 -23.648 1.00 51.88 464 PRO A O 1
ATOM 3683 N N . SER A 1 465 ? 28.725 28.925 -21.909 1.00 37.03 465 SER A N 1
ATOM 3684 C CA . SER A 1 465 ? 27.936 28.449 -20.757 1.00 37.03 465 SER A CA 1
ATOM 3685 C C . SER A 1 465 ? 27.688 26.937 -20.597 1.00 37.03 465 SER A C 1
ATOM 3687 O O . SER A 1 465 ? 26.783 26.373 -21.199 1.00 37.03 465 SER A O 1
ATOM 3689 N N . ARG A 1 466 ? 28.376 26.314 -19.630 1.00 36.41 466 ARG A N 1
ATOM 3690 C CA . ARG A 1 466 ? 27.830 25.885 -18.319 1.00 36.41 466 ARG A CA 1
ATOM 3691 C C . ARG A 1 466 ? 28.823 24.937 -17.648 1.00 36.41 466 ARG A C 1
ATOM 3693 O O . ARG A 1 466 ? 29.303 23.983 -18.243 1.00 36.41 466 ARG A O 1
ATOM 3700 N N . LYS A 1 467 ? 29.170 25.263 -16.405 1.00 37.00 467 LYS A N 1
ATOM 3701 C CA . LYS A 1 467 ? 30.099 24.515 -15.565 1.00 37.00 467 LYS A CA 1
ATOM 3702 C C . LYS A 1 467 ? 29.255 23.657 -14.632 1.00 37.00 467 LYS A C 1
ATOM 3704 O O . LYS A 1 467 ? 28.686 24.178 -13.675 1.00 37.00 467 LYS A O 1
ATOM 3709 N N . ASP A 1 468 ? 29.153 22.378 -14.963 1.00 32.19 468 ASP A N 1
ATOM 3710 C CA . ASP A 1 468 ? 28.693 21.353 -14.043 1.00 32.19 468 ASP A CA 1
ATOM 3711 C C . ASP A 1 468 ? 29.727 21.197 -12.927 1.00 32.19 468 ASP A C 1
ATOM 3713 O O . ASP A 1 468 ? 30.921 20.981 -13.149 1.00 32.19 468 ASP A O 1
ATOM 3717 N N . SER A 1 469 ? 29.241 21.369 -11.705 1.00 45.28 469 SER A N 1
ATOM 3718 C CA . SER A 1 469 ? 29.872 20.859 -10.499 1.00 45.28 469 SER A CA 1
ATOM 3719 C C . SER A 1 469 ? 29.504 19.381 -10.351 1.00 45.28 469 SER A C 1
ATOM 3721 O O . SER A 1 469 ? 28.427 18.973 -10.773 1.00 45.28 469 SER A O 1
ATOM 3723 N N . THR A 1 470 ? 30.346 18.644 -9.621 1.00 44.53 470 THR A N 1
ATOM 3724 C CA . THR A 1 470 ? 30.130 17.315 -9.005 1.00 44.53 470 THR A CA 1
ATOM 3725 C C . THR A 1 470 ? 30.818 16.107 -9.665 1.00 44.53 470 THR A C 1
ATOM 3727 O O . THR A 1 470 ? 30.321 15.448 -10.566 1.00 44.53 470 THR A O 1
ATOM 3730 N N . SER A 1 471 ? 32.012 15.806 -9.150 1.00 34.75 471 SER A N 1
ATOM 3731 C CA . SER A 1 471 ? 32.560 14.480 -8.787 1.00 34.75 471 SER A CA 1
ATOM 3732 C C . SER A 1 471 ? 33.990 14.771 -8.289 1.00 34.75 471 SER A C 1
ATOM 3734 O O . SER A 1 471 ? 34.673 15.614 -8.856 1.00 34.75 471 SER A O 1
ATOM 3736 N N . SER A 1 472 ? 34.537 14.275 -7.183 1.00 36.59 472 SER A N 1
ATOM 3737 C CA . SER A 1 472 ? 34.428 13.026 -6.420 1.00 36.59 472 SER A CA 1
ATOM 3738 C C . SER A 1 472 ? 34.864 13.368 -4.966 1.00 36.59 472 SER A C 1
ATOM 3740 O O . SER A 1 472 ? 35.486 14.406 -4.765 1.00 36.59 472 SER A O 1
ATOM 3742 N N . ALA A 1 473 ? 34.608 12.637 -3.880 1.00 33.69 473 ALA A N 1
ATOM 3743 C CA . ALA A 1 473 ? 34.881 11.227 -3.633 1.00 33.69 473 ALA A CA 1
ATOM 3744 C C . ALA A 1 473 ? 34.431 10.837 -2.200 1.00 33.69 473 ALA A C 1
ATOM 3746 O O . ALA A 1 473 ? 34.255 11.713 -1.353 1.00 33.69 473 ALA A O 1
ATOM 3747 N N . ALA A 1 474 ? 34.409 9.518 -1.952 1.00 35.88 474 ALA A N 1
ATOM 3748 C CA . ALA A 1 474 ? 34.601 8.813 -0.670 1.00 35.88 474 ALA A CA 1
ATOM 3749 C C . ALA A 1 474 ? 33.393 8.068 -0.051 1.00 35.88 474 ALA A C 1
ATOM 3751 O O . ALA A 1 474 ? 32.951 8.354 1.055 1.00 35.88 474 ALA A O 1
ATOM 3752 N N . THR A 1 475 ? 32.968 6.981 -0.698 1.00 37.78 475 THR A N 1
ATOM 3753 C CA . THR A 1 475 ? 32.974 5.646 -0.057 1.00 37.78 475 THR A CA 1
ATOM 3754 C C . THR A 1 475 ? 34.440 5.191 0.008 1.00 37.78 475 THR A C 1
ATOM 3756 O O . THR A 1 475 ? 35.149 5.358 -0.975 1.00 37.78 475 THR A O 1
ATOM 3759 N N . GLY A 1 476 ? 35.040 4.659 1.064 1.00 37.84 476 GLY A N 1
ATOM 3760 C CA . GLY A 1 476 ? 34.570 3.871 2.191 1.00 37.84 476 GLY A CA 1
ATOM 3761 C C . GLY A 1 476 ? 35.610 2.753 2.390 1.00 37.84 476 GLY A C 1
ATOM 3762 O O . GLY A 1 476 ? 36.158 2.252 1.412 1.00 37.84 476 GLY A O 1
ATOM 3763 N N . THR A 1 477 ? 35.830 2.353 3.646 1.00 38.84 477 THR A N 1
ATOM 3764 C CA . THR A 1 477 ? 36.605 1.187 4.141 1.00 38.84 477 THR A CA 1
ATOM 3765 C C . THR A 1 477 ? 38.091 1.384 4.489 1.00 38.84 477 THR A C 1
ATOM 3767 O O . THR A 1 477 ? 38.900 1.817 3.676 1.00 38.84 477 THR A O 1
ATOM 3770 N N . GLY A 1 478 ? 38.444 1.019 5.735 1.00 35.28 478 GLY A N 1
ATOM 3771 C CA . GLY A 1 478 ? 39.833 0.967 6.211 1.00 35.28 478 GLY A CA 1
ATOM 3772 C C . GLY A 1 478 ? 40.048 0.905 7.736 1.00 35.28 478 GLY A C 1
ATOM 3773 O O . GLY A 1 478 ? 40.688 1.783 8.287 1.00 35.28 478 GLY A O 1
ATOM 3774 N N . THR A 1 479 ? 39.489 -0.114 8.400 1.00 40.00 479 THR A N 1
ATOM 3775 C CA . THR A 1 479 ? 40.032 -0.885 9.556 1.00 40.00 479 THR A CA 1
ATOM 3776 C C . THR A 1 479 ? 41.171 -0.346 10.462 1.00 40.00 479 THR A C 1
ATOM 3778 O O . THR A 1 479 ? 42.276 -0.101 9.989 1.00 40.00 479 THR A O 1
ATOM 3781 N N . GLY A 1 480 ? 40.962 -0.445 11.792 1.00 37.22 480 GLY A N 1
ATOM 3782 C CA . GLY A 1 480 ? 41.992 -0.566 12.860 1.00 37.22 480 GLY A CA 1
ATOM 3783 C C . GLY A 1 480 ? 41.564 0.125 14.174 1.00 37.22 480 GLY A C 1
ATOM 3784 O O . GLY A 1 480 ? 41.552 1.343 14.216 1.00 37.22 480 GLY A O 1
ATOM 3785 N N . ARG A 1 481 ? 40.929 -0.533 15.160 1.00 41.03 481 ARG A N 1
ATOM 3786 C CA . ARG A 1 481 ? 41.413 -1.423 16.253 1.00 41.03 481 ARG A CA 1
ATOM 3787 C C . ARG A 1 481 ? 42.179 -0.710 17.402 1.00 41.03 481 ARG A C 1
ATOM 3789 O O . ARG A 1 481 ? 43.185 -0.072 17.140 1.00 41.03 481 ARG A O 1
ATOM 3796 N N . SER A 1 482 ? 41.728 -1.028 18.635 1.00 40.06 482 SER A N 1
ATOM 3797 C CA . SER A 1 482 ? 42.162 -0.678 20.020 1.00 40.06 482 SER A CA 1
ATOM 3798 C C . SER A 1 482 ? 41.571 0.638 20.577 1.00 40.06 482 SER A C 1
ATOM 3800 O O . SER A 1 482 ? 41.457 1.606 19.845 1.00 40.06 482 SER A O 1
ATOM 3802 N N . ASP A 1 483 ? 41.037 0.742 21.803 1.00 42.81 483 ASP A N 1
ATOM 3803 C CA . ASP A 1 483 ? 41.390 0.083 23.066 1.00 42.81 483 ASP A CA 1
ATOM 3804 C C . ASP A 1 483 ? 40.234 0.026 24.102 1.00 42.81 483 ASP A C 1
ATOM 3806 O O . ASP A 1 483 ? 39.433 0.947 24.223 1.00 42.81 483 ASP A O 1
ATOM 3810 N N . SER A 1 484 ? 40.195 -1.087 24.845 1.00 49.31 484 SER A N 1
ATOM 3811 C CA . SER A 1 484 ? 40.079 -1.239 26.314 1.00 49.31 484 SER A CA 1
ATOM 3812 C C . SER A 1 484 ? 39.425 -0.108 27.153 1.00 49.31 484 SER A C 1
ATOM 3814 O O . SER A 1 484 ? 40.039 0.936 27.320 1.00 49.31 484 SER A O 1
ATOM 3816 N N . ARG A 1 485 ? 38.205 -0.288 27.707 1.00 53.47 485 ARG A N 1
ATOM 3817 C CA . ARG A 1 485 ? 37.860 -0.816 29.073 1.00 53.47 485 ARG A CA 1
ATOM 3818 C C . ARG A 1 485 ? 37.897 0.265 30.191 1.00 53.47 485 ARG A C 1
ATOM 3820 O O . ARG A 1 485 ? 38.725 1.161 30.075 1.00 53.47 485 ARG A O 1
ATOM 3827 N N . PRO A 1 486 ? 37.159 0.163 31.324 1.00 65.31 486 PRO A N 1
ATOM 3828 C CA . PRO A 1 486 ? 36.018 -0.690 31.703 1.00 65.31 486 PRO A CA 1
ATOM 3829 C C . PRO A 1 486 ? 34.652 0.011 31.690 1.00 65.31 486 PRO A C 1
ATOM 3831 O O . PRO A 1 486 ? 34.606 1.256 31.785 1.00 65.31 486 PRO A O 1
#

InterPro domains:
  IPR000237 GRIP domain [PS50913] (348-399)
  IPR019459 GRIP-related Arf-binding domain [PF10375] (349-396)

Foldseek 3Di:
DDDDDDDDDDDDDDDDDDDDDDDDDDDDDDDYDDDDDDDDDPPVPPCVVPVVVVVVVVVVVVVVVVVVVVVVVVVVVVVVVVVVVVVVVVVVVVVVVVVVVVVVVVVVCVVVVVVVVVVVVVVVVVVVVVVVVVVVVVVVVVVVVVVVVVVVVVVVVVVVVVVVVVVVVVVVVVVVVVVVVVVVVVVVVVVVVVVVVVVVVVVVVVVVVVVVVVVVVVVVVVVVVVVVVVVVVVVVVVVVVVVVVVVVVVVVVVVVVVVVVVVVVVVVVVVVVVVVVVVVVVVVVVVVVVVVVVVVVVVVVVVVVVVVCVVVVVVVVVVVVVVVVVVVVVVVVVVVVVVVVVVVVVDDDDDDLPPPVLVVLVVVLVPDDPPDPVNVVSVVVNCVSVVDDVVSCVVVVNDDDDDDDDDDDDDDDDDDDDDDDDYDDDDDDDDDDDDDDDPDPVVVVVVVVVVVVVVVPDDDDDDDDDDDDDDDDDDDDDDDDDDDDD

Sequence (486 aa):
MFLQDGPTTDATTTTTTTMKPAPTGNGHVVQPPDDGADSDPTAKLDAMGKEREALRAEVEQLRKQLEGIQETHEQETSQLRADLEESNSAKEHAEEQYQNLLGRVEKIKESLSDRLKRDKAELEEARERIEELEAQNEQLQSTGEEFARLKDELQDATRELTTLRSRNNLSAHNWHKEKEELTRTVQHLKDEVEQTSNAMGEWEVLAMEERSIKESLADKVSELEEQVATLRQGYESAAAERQSQATLVDNLQNALREIQEARKKELREMVETTEAQLQAQKSLVQEAESRRAEAEGVKEELSKELERTAPFEKEVKEKNLLIGKLRHEAIVLNDHLTKALRYLKKTKPEDNVDRQVITNHLLHFLTLDRGDAKRFQVLQVMAGYLNWTDEQREQAGLARPGGSGGSLRLPMSPFHRTPSSPSLSADLFSEPTSAKDRESLAELWAGFLERSAQEGAGEPPVPPSRKDSTSSAATGTGTGRSDSRP

Secondary structure (DSSP, 8-state):
----------------------------------------TTSTTTSHHHHHHHHHHHHHHHHHHHHHHHHHHHHHHHHHHHHHHHHHHHHHHHHHHHHHHHHHHHHHHHHHHHHHHHHHHHHHHHHHHHHHHHHHHHHHHHHHHHHHHHHHHHHHHHHHHHHHHHHHHHHHHHHHHHHHHHHHHHHHHHHHHHHHHHHHHHHHHHHHHHHHHHHHHHHHHHHHHHHHHHHHHHHHHHHHHHHHHHHHHHHHHHHHHHHHHHHHHHHHHHHHHHHHHHHHHHHHHHHHHHHHHHHHHHHHHHHHHHHHHHHHHHHHHHHHHHHHHHHHHHHHHHHHHHHHHHHHTT--------HHHHHHHHHHHHHS-TT-THHHHHHHHHHHHTT--HHHHHHTT---S---------------------------------------HHHHHHHHHHHHHHHT--PPPP------------------------

pLDDT: mean 74.2, std 22.9, range [29.33, 98.62]

Organism: NCBI:txid2060973

Solvent-accessible surface area (backbone atoms only — not comparable to full-atom values): 29737 Å² total; per-residue (Å²): 135,86,78,87,82,86,83,90,83,86,83,91,80,88,87,78,89,80,87,89,80,91,86,89,84,90,89,79,89,86,81,89,87,85,88,81,88,84,90,77,94,80,66,81,76,70,57,64,61,60,61,56,55,58,57,52,55,55,57,55,53,54,50,55,53,52,51,54,53,51,53,51,50,54,50,53,55,52,49,55,49,51,54,50,50,53,55,47,53,53,49,52,53,50,50,50,50,50,52,50,49,48,53,49,51,49,50,50,48,51,53,48,50,52,46,55,51,48,54,49,50,52,50,48,52,50,46,53,51,46,52,51,50,49,53,50,47,52,51,50,48,52,52,49,51,50,50,50,49,53,49,51,52,50,50,50,52,49,51,51,49,51,51,51,50,51,51,49,52,49,49,53,50,49,51,50,49,52,52,51,50,52,49,50,52,53,49,50,53,48,51,52,51,50,51,52,49,51,51,49,52,51,51,49,50,52,52,51,51,50,50,52,51,51,51,58,50,49,52,52,50,52,52,50,50,51,53,51,49,53,50,51,52,51,52,52,52,53,50,51,51,51,50,54,50,50,52,50,51,50,52,52,52,49,53,50,49,51,52,52,50,48,51,52,48,54,51,48,53,53,48,51,52,52,49,52,51,50,49,54,52,50,50,53,50,51,52,50,48,50,53,47,50,52,51,50,50,53,49,50,51,51,50,51,50,48,60,65,44,49,57,54,56,50,50,50,51,51,49,51,49,49,50,52,49,52,50,48,50,51,51,52,48,49,48,50,49,50,52,50,52,57,54,56,70,70,66,82,82,83,90,84,80,66,66,67,62,55,52,52,53,52,5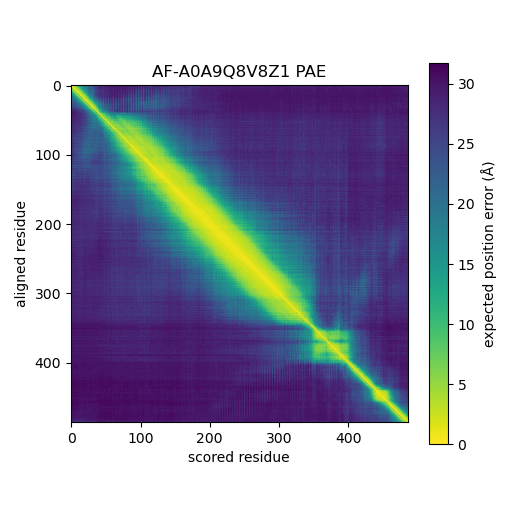2,55,58,72,73,52,65,99,82,53,75,66,55,58,54,56,50,52,52,50,38,67,77,66,65,56,50,71,71,56,34,37,78,71,73,72,55,84,92,83,88,83,88,89,89,79,89,84,90,87,89,93,89,86,82,89,93,84,92,89,90,88,88,89,85,90,86,83,89,89,85,86,89,83,90,75,87,53,70,67,60,59,52,50,54,48,51,54,53,54,57,58,69,72,69,71,82,83,89,85,82,84,88,83,84,84,81,92,86,85,89,80,87,80,90,83,88,85,88,88,79,86,86,135

Radius of gyration: 145.18 Å; Cα contacts (8 Å, |Δi|>4): 20; chains: 1; bounding box: 245×100×398 Å

Mean predicted aligned error: 23.76 Å